Protein AF-A0A5B9MFD6-F1 (afdb_monomer)

Structure (mmCIF, N/CA/C/O backbone):
data_AF-A0A5B9MFD6-F1
#
_entry.id   AF-A0A5B9MFD6-F1
#
loop_
_atom_site.group_PDB
_atom_site.id
_atom_site.type_symbol
_atom_site.label_atom_id
_atom_site.label_alt_id
_atom_site.label_comp_id
_atom_site.label_asym_id
_atom_site.label_entity_id
_atom_site.label_seq_id
_atom_site.pdbx_PDB_ins_code
_atom_site.Cartn_x
_atom_site.Cartn_y
_atom_site.Cartn_z
_atom_site.occupancy
_atom_site.B_iso_or_equiv
_atom_site.auth_seq_id
_atom_site.auth_comp_id
_atom_site.auth_asym_id
_atom_site.auth_atom_id
_atom_site.pdbx_PDB_model_num
ATOM 1 N N . MET A 1 1 ? -7.598 59.779 -19.594 1.00 39.12 1 MET A N 1
ATOM 2 C CA . MET A 1 1 ? -6.164 59.549 -19.876 1.00 39.12 1 MET A CA 1
ATOM 3 C C . MET A 1 1 ? -5.833 58.251 -19.165 1.00 39.12 1 MET A C 1
ATOM 5 O O . MET A 1 1 ? -5.931 58.242 -17.955 1.00 39.12 1 MET A O 1
ATOM 9 N N . THR A 1 2 ? -5.721 57.104 -19.822 1.00 32.41 2 THR A N 1
ATOM 10 C CA . THR A 1 2 ? -4.783 56.796 -20.911 1.00 32.41 2 THR A CA 1
ATOM 11 C C . THR A 1 2 ? -5.390 55.749 -21.852 1.00 32.41 2 THR A C 1
ATOM 13 O O . THR A 1 2 ? -6.264 54.975 -21.482 1.00 32.41 2 THR A O 1
ATOM 16 N N . THR A 1 3 ? -4.966 55.818 -23.103 1.00 30.20 3 THR A N 1
ATOM 17 C CA . THR A 1 3 ? -5.544 55.240 -24.318 1.00 30.20 3 THR A CA 1
ATOM 18 C C . THR A 1 3 ? -5.291 53.743 -24.508 1.00 30.20 3 THR A C 1
ATOM 20 O O . THR A 1 3 ? -4.160 53.281 -24.391 1.00 30.20 3 THR A O 1
ATOM 23 N N . VAL A 1 4 ? -6.342 53.030 -24.917 1.00 28.30 4 VAL A N 1
ATOM 24 C CA . VAL A 1 4 ? -6.317 51.705 -25.561 1.00 28.30 4 VAL A CA 1
ATOM 25 C C . VAL A 1 4 ? -6.012 51.883 -27.055 1.00 28.30 4 VAL A C 1
ATOM 27 O O . VAL A 1 4 ? -6.635 52.751 -27.671 1.00 28.30 4 VAL A O 1
ATOM 30 N N . PRO A 1 5 ? -5.166 51.048 -27.685 1.00 32.22 5 PRO A N 1
ATOM 31 C CA . PRO A 1 5 ? -5.250 50.810 -29.113 1.00 32.22 5 PRO A CA 1
ATOM 32 C C . PRO A 1 5 ? -5.921 49.463 -29.397 1.00 32.22 5 PRO A C 1
ATOM 34 O O . PRO A 1 5 ? -5.487 48.394 -28.978 1.00 32.22 5 PRO A O 1
ATOM 37 N N . ASN A 1 6 ? -7.013 49.584 -30.135 1.00 28.42 6 ASN A N 1
ATOM 38 C CA . ASN A 1 6 ? -7.764 48.547 -30.815 1.00 28.42 6 ASN A CA 1
ATOM 39 C C . ASN A 1 6 ? -7.007 48.191 -32.109 1.00 28.42 6 ASN A C 1
ATOM 41 O O . ASN A 1 6 ? -6.671 49.116 -32.848 1.00 28.42 6 ASN A O 1
ATOM 45 N N . PHE A 1 7 ? -6.758 46.915 -32.420 1.00 25.34 7 PHE A N 1
ATOM 46 C CA . PHE A 1 7 ? -6.413 46.521 -33.791 1.00 25.34 7 PHE A CA 1
ATOM 47 C C . PHE A 1 7 ? -7.021 45.173 -34.173 1.00 25.34 7 PHE A C 1
ATOM 49 O O . PHE A 1 7 ? -6.943 44.179 -33.455 1.00 25.34 7 PHE A O 1
ATOM 56 N N . GLN A 1 8 ? -7.691 45.223 -35.319 1.00 26.44 8 GLN A N 1
ATOM 57 C CA . GLN A 1 8 ? -8.584 44.232 -35.886 1.00 26.44 8 GLN A CA 1
ATOM 58 C C . GLN A 1 8 ? -7.835 43.091 -36.585 1.00 26.44 8 GLN A C 1
ATOM 60 O O . GLN A 1 8 ? -6.774 43.270 -37.176 1.00 26.44 8 GLN A O 1
ATOM 65 N N . ILE A 1 9 ? -8.482 41.930 -36.557 1.00 29.66 9 ILE A N 1
ATOM 66 C CA . ILE A 1 9 ? -8.185 40.708 -37.311 1.00 29.66 9 ILE A CA 1
ATOM 67 C C . ILE A 1 9 ? -8.399 40.936 -38.820 1.00 29.66 9 ILE A C 1
ATOM 69 O O . ILE A 1 9 ? -9.373 41.592 -39.197 1.00 29.66 9 ILE A O 1
ATOM 73 N N . PRO A 1 10 ? -7.638 40.238 -39.681 1.00 27.41 10 PRO A N 1
ATOM 74 C CA . PRO A 1 10 ? -8.237 39.628 -40.863 1.00 27.41 10 PRO A CA 1
ATOM 75 C C . PRO A 1 10 ? -8.072 38.098 -40.851 1.00 27.41 10 PRO A C 1
ATOM 77 O O . PRO A 1 10 ? -6.976 37.561 -40.725 1.00 27.41 10 PRO A O 1
ATOM 80 N N . ARG A 1 11 ? -9.203 37.397 -40.996 1.00 28.98 11 ARG A N 1
ATOM 81 C CA . ARG A 1 11 ? -9.282 35.985 -41.408 1.00 28.98 11 ARG A CA 1
ATOM 82 C C . ARG A 1 11 ? -8.959 35.917 -42.909 1.00 28.98 11 ARG A C 1
ATOM 84 O O . ARG A 1 11 ? -9.374 36.820 -43.637 1.00 28.98 11 ARG A O 1
ATOM 91 N N . PRO A 1 12 ? -8.282 34.863 -43.390 1.00 31.22 12 PRO A N 1
ATOM 92 C CA . PRO A 1 12 ? -9.037 33.684 -43.829 1.00 31.22 12 PRO A CA 1
ATOM 93 C C . PRO A 1 12 ? -8.357 32.347 -43.474 1.00 31.22 12 PRO A C 1
ATOM 95 O O . PRO A 1 12 ? -7.223 32.327 -43.016 1.00 31.22 12 PRO A O 1
ATOM 98 N N . LEU A 1 13 ? -9.070 31.248 -43.751 1.00 24.98 13 LEU A N 1
ATOM 99 C CA . LEU A 1 13 ? -8.671 29.828 -43.662 1.00 24.98 13 LEU A CA 1
ATOM 100 C C . LEU A 1 13 ? -9.025 29.102 -42.359 1.00 24.98 13 LEU A C 1
ATOM 102 O O . LEU A 1 13 ? -8.211 28.533 -41.644 1.00 24.98 13 LEU A O 1
ATOM 106 N N . THR A 1 14 ? -10.333 29.065 -42.128 1.00 27.98 14 THR A N 1
ATOM 107 C CA . THR A 1 14 ? -11.056 27.857 -41.727 1.00 27.98 14 THR A CA 1
ATOM 108 C C . THR A 1 14 ? -10.822 26.711 -42.726 1.00 27.98 14 THR A C 1
ATOM 110 O O . THR A 1 14 ? -10.884 26.945 -43.932 1.00 27.98 14 THR A O 1
ATOM 113 N N . ALA A 1 15 ? -10.693 25.492 -42.182 1.00 27.78 15 ALA A N 1
ATOM 114 C CA . ALA A 1 15 ? -10.751 24.152 -42.794 1.00 27.78 15 ALA A CA 1
ATOM 115 C C . ALA A 1 15 ? -9.418 23.373 -42.815 1.00 27.78 15 ALA A C 1
ATOM 117 O O . ALA A 1 15 ? -8.414 23.871 -43.311 1.00 27.78 15 ALA A O 1
ATOM 118 N N . VAL A 1 16 ? -9.508 22.099 -42.375 1.00 25.80 16 VAL A N 1
ATOM 119 C CA . VAL A 1 16 ? -8.496 21.010 -42.386 1.00 25.80 16 VAL A CA 1
ATOM 120 C C . VAL A 1 16 ? -7.518 21.106 -41.190 1.00 25.80 16 VAL A C 1
ATOM 122 O O . VAL A 1 16 ? -6.731 22.031 -41.133 1.00 25.80 16 VAL A O 1
ATOM 125 N N . LEU A 1 17 ? -7.470 20.260 -40.151 1.00 23.66 17 LEU A N 1
ATOM 126 C CA . LEU A 1 17 ? -7.870 18.868 -39.935 1.00 23.66 17 LEU A CA 1
ATOM 127 C C . LEU A 1 17 ? -7.985 18.637 -38.401 1.00 23.66 17 LEU A C 1
ATOM 129 O O . LEU A 1 17 ? -6.984 18.721 -37.694 1.00 23.66 17 LEU A O 1
ATOM 133 N N . LEU A 1 18 ? -9.174 18.346 -37.869 1.00 23.39 18 LEU A N 1
ATOM 134 C CA . LEU A 1 18 ? -9.335 17.778 -36.523 1.00 23.39 18 LEU A CA 1
ATOM 135 C C . LEU A 1 18 ? -10.446 16.733 -36.613 1.00 23.39 18 LEU A C 1
ATOM 137 O O . LEU A 1 18 ? -11.630 17.033 -36.505 1.00 23.39 18 LEU A O 1
ATOM 141 N N . THR A 1 19 ? -10.035 15.509 -36.928 1.00 24.30 19 THR A N 1
ATOM 142 C CA . THR A 1 19 ? -10.883 14.317 -36.951 1.00 24.30 19 THR A CA 1
ATOM 143 C C . THR A 1 19 ? -10.065 13.143 -36.440 1.00 24.30 19 THR A C 1
ATOM 145 O O . THR A 1 19 ? 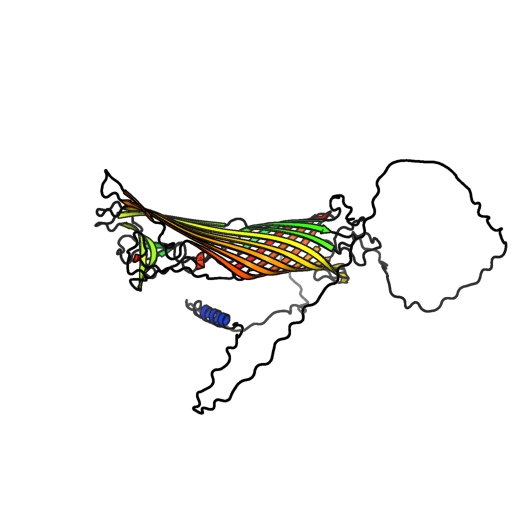-9.338 12.516 -37.205 1.00 24.30 19 THR A O 1
ATOM 148 N N . ALA A 1 20 ? -10.193 12.850 -35.152 1.00 24.59 20 ALA A N 1
ATOM 149 C CA . ALA A 1 20 ? -10.302 11.484 -34.661 1.00 24.59 20 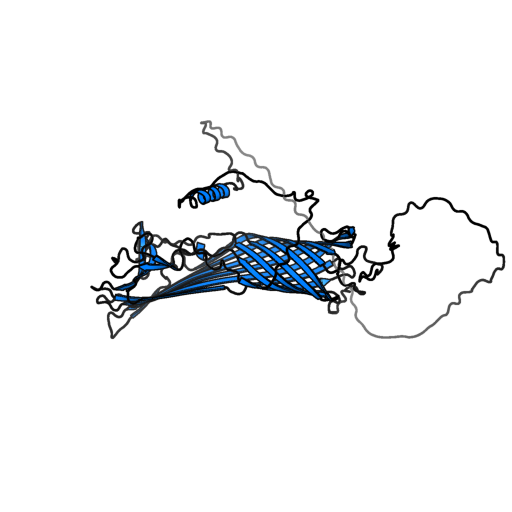ALA A CA 1
ATOM 150 C C . ALA A 1 20 ? -10.871 11.535 -33.240 1.00 24.59 20 ALA A C 1
ATOM 152 O O . ALA A 1 20 ? -10.349 12.260 -32.401 1.00 24.59 20 ALA A O 1
ATOM 153 N N . LEU A 1 21 ? -11.912 10.732 -33.020 1.00 26.03 21 LEU A N 1
ATOM 154 C CA . LEU A 1 21 ? -12.608 10.446 -31.760 1.00 26.03 21 LEU A CA 1
ATOM 155 C C . LEU A 1 21 ? -13.704 11.440 -31.345 1.00 26.03 21 LEU A C 1
ATOM 157 O O . LEU A 1 21 ? -13.584 12.194 -30.386 1.00 26.03 21 LEU A O 1
ATOM 161 N N . THR A 1 22 ? -14.850 11.315 -32.017 1.00 25.19 22 THR A N 1
ATOM 162 C CA . THR A 1 22 ? -16.159 11.449 -31.368 1.00 25.19 22 THR A CA 1
ATOM 163 C C . THR A 1 22 ? -16.986 10.186 -31.615 1.00 25.19 22 THR A C 1
ATOM 165 O O . THR A 1 22 ? -17.233 9.788 -32.751 1.00 25.19 22 THR A O 1
ATOM 168 N N . LEU A 1 23 ? -17.434 9.566 -30.528 1.00 26.23 23 LEU A N 1
ATOM 169 C CA . LEU A 1 23 ? -18.700 8.845 -30.454 1.00 26.23 23 LEU A CA 1
ATOM 170 C C . LEU A 1 23 ? -19.471 9.551 -29.338 1.00 26.23 23 LEU A C 1
ATOM 172 O O . LEU A 1 23 ? -19.076 9.505 -28.178 1.00 26.23 23 LEU A O 1
ATOM 176 N N . SER A 1 24 ? -20.502 10.302 -29.718 1.00 28.81 24 SER A N 1
ATOM 177 C CA . SER A 1 24 ? -21.478 10.886 -28.793 1.00 28.81 24 SER A CA 1
ATOM 178 C C . SER A 1 24 ? -22.608 9.882 -28.540 1.00 28.81 24 SER A C 1
ATOM 180 O O . SER A 1 24 ? -22.795 8.950 -29.327 1.00 28.81 24 SER A O 1
ATOM 182 N N . PRO A 1 25 ? -23.473 10.166 -27.560 1.00 30.70 25 PRO A N 1
ATOM 183 C CA . PRO A 1 25 ? -24.829 10.496 -27.980 1.00 30.70 25 PRO A CA 1
ATOM 184 C C . PRO A 1 25 ? -25.274 11.873 -27.483 1.00 30.70 25 PRO A C 1
ATOM 186 O O . PRO A 1 25 ? -24.825 12.392 -26.466 1.00 30.70 25 PRO A O 1
ATOM 189 N N . LEU A 1 26 ? -26.124 12.483 -28.304 1.00 26.34 26 LEU A N 1
ATOM 190 C CA . LEU A 1 26 ? -26.645 13.838 -28.198 1.00 26.34 26 LEU A CA 1
ATOM 191 C C . LEU A 1 26 ? -28.010 13.856 -27.501 1.00 26.34 26 LEU A C 1
ATOM 193 O O . LEU A 1 26 ? -28.891 13.081 -27.861 1.00 26.34 26 LEU A O 1
ATOM 197 N N . GLY A 1 27 ? -28.197 14.888 -26.673 1.00 26.41 27 GLY A N 1
ATOM 198 C CA . GLY A 1 27 ? -29.462 15.603 -26.474 1.00 26.41 27 GLY A CA 1
ATOM 199 C C . GLY A 1 27 ? -30.018 15.523 -25.049 1.00 26.41 27 GLY A C 1
ATOM 200 O O . GLY A 1 27 ? -30.000 14.465 -24.448 1.00 26.41 27 GLY A O 1
ATOM 201 N N . ALA A 1 28 ? -30.573 16.568 -24.440 1.00 25.78 28 ALA A N 1
ATOM 202 C CA . ALA A 1 28 ? -30.621 17.997 -24.726 1.00 25.78 28 ALA A CA 1
ATOM 203 C C . ALA A 1 28 ? -31.225 18.695 -23.483 1.00 25.78 28 ALA A C 1
ATOM 205 O O . ALA A 1 28 ? -32.132 18.155 -22.866 1.00 25.78 28 ALA A O 1
ATOM 206 N N . GLN A 1 29 ? -30.784 19.930 -23.233 1.00 24.61 29 GLN A N 1
ATOM 207 C CA . GLN A 1 29 ? -31.521 21.043 -22.607 1.00 24.61 29 GLN A CA 1
ATOM 208 C C . GLN A 1 29 ? -31.833 21.046 -21.090 1.00 24.61 29 GLN A C 1
ATOM 210 O O . GLN A 1 29 ? -32.554 20.238 -20.526 1.00 24.61 29 GLN A O 1
ATOM 215 N N . THR A 1 30 ? -31.303 22.114 -20.490 1.00 30.95 30 THR A N 1
ATOM 216 C CA . THR A 1 30 ? -31.638 22.841 -19.255 1.00 30.95 30 THR A CA 1
ATOM 217 C C . THR A 1 30 ? -33.059 22.691 -18.680 1.00 30.95 30 THR A C 1
ATOM 219 O O . THR A 1 30 ? -34.007 23.133 -19.324 1.00 30.95 30 THR A O 1
ATOM 222 N N . ALA A 1 31 ? -33.172 22.259 -17.411 1.00 24.98 31 ALA A N 1
ATOM 223 C CA . ALA A 1 31 ? -33.792 22.995 -16.286 1.00 24.98 31 ALA A CA 1
ATOM 224 C C . ALA A 1 31 ? -33.917 22.130 -15.002 1.00 24.98 31 ALA A C 1
ATOM 226 O O . ALA A 1 31 ? -34.369 20.997 -15.063 1.00 24.98 31 ALA A O 1
ATOM 227 N N . SER A 1 32 ? -33.590 22.744 -13.853 1.00 26.00 32 SER A N 1
ATOM 228 C CA . SER A 1 32 ? -34.039 22.468 -12.465 1.00 26.00 32 SER A CA 1
ATOM 229 C C . SER A 1 32 ? -33.828 21.092 -11.797 1.00 26.00 32 SER A C 1
ATOM 231 O O . SER A 1 32 ? -34.336 20.078 -12.243 1.00 26.00 32 SER A O 1
ATOM 233 N N . SER A 1 33 ? -33.165 21.151 -10.631 1.00 36.22 33 SER A N 1
ATOM 234 C CA . SER A 1 33 ? -33.192 20.260 -9.452 1.00 36.22 33 SER A CA 1
ATOM 235 C C . SER A 1 33 ? -33.805 18.855 -9.572 1.00 36.22 33 SER A C 1
ATOM 237 O O . SER A 1 33 ? -35.021 18.745 -9.694 1.00 36.22 33 SER A O 1
ATOM 239 N N . GLN A 1 34 ? -33.016 17.814 -9.275 1.00 28.03 34 GLN A N 1
ATOM 240 C CA . GLN A 1 34 ? -33.354 16.792 -8.270 1.00 28.03 34 GLN A CA 1
ATOM 241 C C . GLN A 1 34 ? -32.176 15.836 -8.009 1.00 28.03 34 GLN A C 1
ATOM 243 O O . GLN A 1 34 ? -31.354 15.561 -8.872 1.00 28.03 34 GLN A O 1
ATOM 248 N N . ARG A 1 35 ? -32.088 15.410 -6.749 1.00 36.16 35 ARG A N 1
ATOM 249 C CA . ARG A 1 35 ? -31.089 14.546 -6.112 1.00 36.16 35 ARG A CA 1
ATOM 250 C C . ARG A 1 35 ? -31.632 13.114 -6.235 1.00 36.16 35 ARG A C 1
ATOM 252 O O . ARG A 1 35 ? -32.645 12.843 -5.596 1.00 36.16 35 ARG A O 1
ATOM 259 N N . GLY A 1 36 ? -31.055 12.252 -7.080 1.00 35.91 36 GLY A N 1
ATOM 260 C CA . GLY A 1 36 ? -31.615 10.903 -7.299 1.00 35.91 36 GLY A CA 1
ATOM 261 C C . GLY A 1 36 ? -30.846 9.903 -8.181 1.00 35.91 36 GLY A C 1
ATOM 262 O O . GLY A 1 36 ? -31.046 8.712 -7.990 1.00 35.91 36 GLY A O 1
ATOM 263 N N . ASP A 1 37 ? -29.939 10.320 -9.072 1.00 32.34 37 ASP A N 1
ATOM 264 C CA . ASP A 1 37 ? -29.475 9.430 -10.165 1.00 32.34 37 ASP A CA 1
ATOM 265 C C . ASP A 1 37 ? -28.144 8.668 -9.943 1.00 32.34 37 ASP A C 1
ATOM 267 O O . ASP A 1 37 ? -27.724 7.903 -10.810 1.00 32.34 37 ASP A O 1
ATOM 271 N N . GLU A 1 38 ? -27.460 8.809 -8.800 1.00 36.97 38 GLU A N 1
ATOM 272 C CA . GLU A 1 38 ? -26.172 8.112 -8.567 1.00 36.97 38 GLU A CA 1
ATOM 273 C C . GLU A 1 38 ? -26.306 6.637 -8.149 1.00 36.97 38 GLU A C 1
ATOM 275 O O . GLU A 1 38 ? -25.350 5.873 -8.293 1.00 36.97 38 GLU A O 1
ATOM 280 N N . ALA A 1 39 ? -27.473 6.211 -7.656 1.00 40.41 39 ALA A N 1
ATOM 281 C CA . ALA A 1 39 ? -27.697 4.824 -7.235 1.00 40.41 39 ALA A CA 1
ATOM 282 C C . ALA A 1 39 ? -27.955 3.885 -8.431 1.00 40.41 39 ALA A C 1
ATOM 284 O O . ALA A 1 39 ? -27.421 2.778 -8.477 1.00 40.41 39 ALA A O 1
ATOM 285 N N . ASP A 1 40 ? -28.690 4.360 -9.438 1.00 33.19 40 ASP A N 1
ATOM 286 C CA . ASP A 1 40 ? -29.165 3.551 -10.572 1.00 33.19 40 ASP A CA 1
ATOM 287 C C . ASP A 1 40 ? -28.042 3.259 -11.594 1.00 33.19 40 ASP A C 1
ATOM 289 O O . ASP A 1 40 ? -27.994 2.210 -12.241 1.00 33.19 40 ASP A O 1
ATOM 293 N N . GLN A 1 41 ? -27.041 4.147 -11.689 1.00 41.19 41 GLN A N 1
ATOM 294 C CA . GLN A 1 41 ? -25.857 3.900 -12.520 1.00 41.19 41 GLN A CA 1
ATOM 295 C C . GLN A 1 41 ? -24.931 2.816 -11.942 1.00 41.19 41 GLN A C 1
ATOM 297 O O . GLN A 1 41 ? -24.240 2.138 -12.705 1.00 41.19 41 GLN A O 1
ATOM 302 N N . ARG A 1 42 ? -24.929 2.603 -10.617 1.00 45.25 42 ARG A N 1
ATOM 303 C CA . ARG A 1 42 ? -24.082 1.589 -9.961 1.00 45.25 42 ARG A CA 1
ATOM 304 C C . ARG A 1 42 ? -24.624 0.172 -10.148 1.00 45.25 42 ARG A C 1
ATOM 306 O O . ARG A 1 42 ? -23.830 -0.741 -10.379 1.00 45.25 42 ARG A O 1
ATOM 313 N N . GLU A 1 43 ? -25.945 -0.001 -10.166 1.00 42.97 43 GLU A N 1
ATOM 314 C CA . GLU A 1 43 ? -26.588 -1.291 -10.465 1.00 42.97 43 GLU A CA 1
ATOM 315 C C . GLU A 1 43 ? -26.295 -1.754 -11.903 1.00 42.97 43 GLU A C 1
ATOM 317 O O . GLU A 1 43 ? -25.988 -2.924 -12.142 1.00 42.97 43 GLU A O 1
ATOM 322 N N . HIS A 1 44 ? -26.262 -0.827 -12.867 1.00 36.97 44 HIS A N 1
ATOM 323 C CA . HIS A 1 44 ? -25.894 -1.141 -14.251 1.00 36.97 44 HIS A CA 1
ATOM 324 C C . HIS A 1 44 ? -24.401 -1.465 -14.440 1.00 36.97 44 HIS A C 1
ATOM 326 O O . HIS A 1 44 ? -24.060 -2.300 -15.284 1.00 36.97 44 HIS A O 1
ATOM 332 N N . VAL A 1 45 ? -23.508 -0.877 -13.637 1.00 42.31 45 VAL A N 1
ATOM 333 C CA . VAL A 1 45 ? -22.071 -1.210 -13.639 1.00 42.31 45 VAL A CA 1
ATOM 334 C C . VAL A 1 45 ? -21.806 -2.560 -12.956 1.00 42.31 45 VAL A C 1
ATOM 336 O O . VAL A 1 45 ? -20.993 -3.338 -13.456 1.00 42.31 45 VAL A O 1
ATOM 339 N N . GLN A 1 46 ? -22.533 -2.905 -11.885 1.00 39.72 46 GLN A N 1
ATOM 340 C CA . GLN A 1 46 ? -22.485 -4.244 -11.275 1.00 39.72 46 GLN A CA 1
ATOM 341 C C . GLN A 1 46 ? -23.054 -5.328 -12.205 1.00 39.72 46 GLN A C 1
ATOM 343 O O . GLN A 1 46 ? -22.452 -6.394 -12.343 1.00 39.72 46 GLN A O 1
ATOM 348 N N . ALA A 1 47 ? -24.139 -5.043 -12.933 1.00 40.94 47 ALA A N 1
ATOM 349 C CA . ALA A 1 47 ? -24.692 -5.959 -13.934 1.00 40.94 47 ALA A CA 1
ATOM 350 C C . ALA A 1 47 ? -23.736 -6.198 -15.123 1.00 40.94 47 ALA A C 1
ATOM 352 O O . ALA A 1 47 ? -23.694 -7.301 -15.669 1.00 40.94 47 ALA A O 1
ATOM 353 N N . ALA A 1 48 ? -22.919 -5.204 -15.497 1.00 37.25 48 ALA A N 1
ATOM 354 C CA . ALA A 1 48 ? -21.887 -5.353 -16.526 1.00 37.25 48 ALA A CA 1
ATOM 355 C C . ALA A 1 48 ? -20.662 -6.165 -16.048 1.00 37.25 48 ALA A C 1
ATOM 357 O O . ALA A 1 48 ? -20.032 -6.849 -16.857 1.00 37.25 48 ALA A O 1
ATOM 358 N N . ARG A 1 49 ? -20.355 -6.159 -14.740 1.00 41.50 49 ARG A N 1
ATOM 359 C CA . ARG A 1 49 ? -19.287 -6.979 -14.126 1.00 41.50 49 ARG A CA 1
ATOM 360 C C . ARG A 1 49 ? -19.647 -8.468 -14.008 1.00 41.50 49 ARG A C 1
ATOM 362 O O . ARG A 1 49 ? -18.753 -9.304 -13.984 1.00 41.50 49 ARG A O 1
ATOM 369 N N . ALA A 1 50 ? -20.932 -8.826 -14.045 1.00 35.66 50 ALA A N 1
ATOM 370 C CA . ALA A 1 50 ? -21.390 -10.222 -14.040 1.00 35.66 50 ALA A CA 1
ATOM 371 C C . ALA A 1 50 ? -21.273 -10.943 -15.409 1.00 35.66 50 ALA A C 1
ATOM 373 O O . ALA A 1 50 ? -21.588 -12.128 -15.520 1.00 35.66 50 ALA A O 1
ATOM 374 N N . GLY A 1 51 ? -20.829 -10.250 -16.467 1.00 34.53 51 GLY A N 1
ATOM 375 C CA . GLY A 1 51 ? -20.837 -10.753 -17.848 1.00 34.53 51 GLY A CA 1
ATOM 376 C C . GLY A 1 51 ? -19.618 -11.570 -18.295 1.00 34.53 51 GLY A C 1
ATOM 377 O O . GLY A 1 51 ? -19.615 -12.063 -19.423 1.00 34.53 51 GLY A O 1
ATOM 378 N N . TRP A 1 52 ? -18.586 -11.731 -17.462 1.00 29.11 52 TRP A N 1
ATOM 379 C CA . TRP A 1 52 ? -17.392 -12.509 -17.813 1.00 29.11 52 TRP A CA 1
ATOM 380 C C . TRP A 1 52 ? -17.147 -13.626 -16.799 1.00 29.11 52 TRP A C 1
ATOM 382 O O . TRP A 1 52 ? -16.425 -13.480 -15.821 1.00 29.11 52 TRP A O 1
ATOM 392 N N . THR A 1 53 ? -17.761 -14.780 -17.052 1.00 32.66 53 THR A N 1
ATOM 393 C CA . THR A 1 53 ? -17.405 -16.049 -16.410 1.00 32.66 53 THR A CA 1
ATOM 394 C C . THR A 1 53 ? -16.863 -16.999 -17.481 1.00 32.66 53 THR A C 1
ATOM 396 O O . THR A 1 53 ? -17.539 -17.236 -18.486 1.00 32.66 53 THR A O 1
ATOM 399 N N . PRO A 1 54 ? -15.653 -17.570 -17.327 1.00 28.73 54 PRO A N 1
ATOM 400 C CA . PRO A 1 54 ? -15.204 -18.632 -18.214 1.00 28.73 54 PRO A CA 1
ATOM 401 C C . PRO A 1 54 ? -16.078 -19.866 -17.963 1.00 28.73 54 PRO A C 1
ATOM 403 O O . PRO A 1 54 ? -16.035 -20.485 -16.899 1.00 28.73 54 PRO A O 1
ATOM 406 N N . THR A 1 55 ? -16.903 -20.218 -18.948 1.00 30.06 55 THR A N 1
ATOM 407 C CA . THR A 1 55 ? -17.796 -21.380 -18.914 1.00 30.06 55 THR A CA 1
ATOM 408 C C . THR A 1 55 ? -17.008 -22.666 -18.672 1.00 30.06 55 THR A C 1
ATOM 410 O O . THR A 1 55 ? -16.326 -23.169 -19.566 1.00 30.06 55 THR A O 1
ATOM 413 N N . ARG A 1 56 ? -17.131 -23.229 -17.468 1.00 33.38 56 ARG A N 1
ATOM 414 C CA . ARG A 1 56 ? -16.733 -24.604 -17.152 1.00 33.38 56 ARG A CA 1
ATOM 415 C C . ARG A 1 56 ? -17.968 -25.486 -17.345 1.00 33.38 56 ARG A C 1
ATOM 417 O O . ARG A 1 56 ? -18.903 -25.401 -16.561 1.00 33.38 56 ARG A O 1
ATOM 424 N N . THR A 1 57 ? -18.001 -26.289 -18.405 1.00 31.59 57 THR A N 1
ATOM 425 C CA . THR A 1 57 ? -19.111 -27.203 -18.723 1.00 31.59 57 THR A CA 1
ATOM 426 C C . THR A 1 57 ? -19.148 -28.382 -17.740 1.00 31.59 57 THR A C 1
ATOM 428 O O . THR A 1 57 ? -18.198 -29.167 -17.733 1.00 31.59 57 THR A O 1
ATOM 431 N N . PRO A 1 58 ? -20.227 -28.604 -16.967 1.00 33.69 58 PRO A N 1
ATOM 432 C CA . PRO A 1 58 ? -20.490 -29.892 -16.341 1.00 33.69 58 PRO A CA 1
ATOM 433 C C . PRO A 1 58 ? -21.354 -30.725 -17.297 1.00 33.69 58 PRO A C 1
ATOM 435 O O . PRO A 1 58 ? -22.410 -30.286 -17.751 1.00 33.69 58 PRO A O 1
ATOM 438 N N . GLY A 1 59 ? -20.880 -31.924 -17.637 1.00 30.31 59 GLY A N 1
ATOM 439 C CA . GLY A 1 59 ? -21.602 -32.877 -18.477 1.00 30.31 59 GLY A CA 1
ATOM 440 C C . GLY A 1 59 ? -23.001 -33.196 -17.938 1.00 30.31 59 GLY A C 1
ATOM 441 O O . GLY A 1 59 ? -23.211 -33.338 -16.737 1.00 30.31 59 GLY A O 1
ATOM 442 N N . ALA A 1 60 ? -23.939 -33.286 -18.875 1.00 30.83 60 ALA A N 1
ATOM 443 C CA . ALA A 1 60 ? -25.373 -33.403 -18.684 1.00 30.83 60 ALA A CA 1
ATOM 444 C C . ALA A 1 60 ? -25.831 -34.613 -17.850 1.00 30.83 60 ALA A C 1
ATOM 446 O O . ALA A 1 60 ? -25.325 -35.727 -17.982 1.00 30.83 60 ALA A O 1
ATOM 447 N N . ALA A 1 61 ? -26.893 -34.384 -17.076 1.00 30.67 61 ALA A N 1
ATOM 448 C CA . ALA A 1 61 ? -27.775 -35.417 -16.559 1.00 30.67 61 ALA A CA 1
ATOM 449 C C . ALA A 1 61 ? -28.614 -36.028 -17.698 1.00 30.67 61 ALA A C 1
ATOM 451 O O . ALA A 1 61 ? -29.156 -35.306 -18.535 1.00 30.67 61 ALA A O 1
ATOM 452 N N . THR A 1 62 ? -28.791 -37.351 -17.688 1.00 30.30 62 THR A N 1
ATOM 453 C CA . THR A 1 62 ? -29.813 -38.038 -18.493 1.00 30.30 62 THR A CA 1
ATOM 454 C C . THR A 1 62 ? -30.703 -38.918 -17.626 1.00 30.30 62 THR A C 1
ATOM 456 O O . THR A 1 62 ? -30.245 -39.603 -16.714 1.00 30.30 62 THR A O 1
ATOM 459 N N . HIS A 1 63 ? -31.988 -38.855 -17.965 1.00 30.64 63 HIS A N 1
ATOM 460 C CA . HIS A 1 63 ? -33.151 -39.490 -17.363 1.00 30.64 63 HIS A CA 1
ATOM 461 C C . HIS A 1 63 ? -33.063 -41.007 -17.131 1.00 30.64 63 HIS A C 1
ATOM 463 O O . HIS A 1 63 ? -32.410 -41.756 -17.854 1.00 30.64 63 HIS A O 1
ATOM 469 N N . ALA A 1 64 ? -33.846 -41.437 -16.140 1.00 28.08 64 ALA A N 1
ATOM 470 C CA . ALA A 1 64 ? -34.151 -42.815 -15.790 1.00 28.08 64 ALA A CA 1
ATOM 471 C C . ALA A 1 64 ? -34.835 -43.605 -16.924 1.00 28.08 64 ALA A C 1
ATOM 473 O O . ALA A 1 64 ? -35.800 -43.138 -17.527 1.00 28.08 64 ALA A O 1
ATOM 474 N N . ALA A 1 65 ? -34.408 -44.858 -17.110 1.00 28.28 65 ALA A N 1
ATOM 475 C CA . ALA A 1 65 ? -35.188 -45.923 -17.738 1.00 28.28 65 ALA A CA 1
ATOM 476 C C . ALA A 1 65 ? -34.879 -47.271 -17.057 1.00 28.28 65 ALA A C 1
ATOM 478 O O . ALA A 1 65 ? -33.731 -47.597 -16.760 1.00 28.28 65 ALA A O 1
ATOM 479 N N . GLN A 1 66 ? -35.934 -48.035 -16.765 1.00 27.31 66 GLN A N 1
ATOM 480 C CA . GLN A 1 66 ? -35.914 -49.302 -16.031 1.00 27.31 66 GLN A CA 1
ATOM 481 C C . GLN A 1 66 ? -35.413 -50.506 -16.857 1.00 27.31 66 GLN A C 1
ATOM 483 O O . GLN A 1 66 ? -35.734 -50.639 -18.031 1.00 27.31 66 GLN A O 1
ATOM 488 N N . ARG A 1 67 ? -34.809 -51.459 -16.120 1.00 25.34 67 ARG A N 1
ATOM 489 C CA . ARG A 1 67 ? -34.745 -52.932 -16.314 1.00 25.34 67 ARG A CA 1
ATOM 490 C C . ARG A 1 67 ? -34.019 -53.513 -17.543 1.00 25.34 67 ARG A C 1
ATOM 492 O O . ARG A 1 67 ? -34.544 -53.525 -18.644 1.00 25.34 67 ARG A O 1
ATOM 499 N N . SER A 1 68 ? -32.961 -54.287 -17.273 1.00 26.75 68 SER A N 1
ATOM 500 C CA . SER A 1 68 ? -32.985 -55.764 -17.362 1.00 26.75 68 SER A CA 1
ATOM 501 C C . SER A 1 68 ? -31.632 -56.361 -16.956 1.00 26.75 68 SER A C 1
ATOM 503 O O . SER A 1 68 ? -30.589 -56.020 -17.502 1.00 26.75 68 SER A O 1
ATOM 505 N N . SER A 1 69 ? -31.676 -57.313 -16.029 1.00 33.75 69 SER A N 1
ATOM 506 C CA . SER A 1 69 ? -30.586 -58.197 -15.619 1.00 33.75 69 SER A CA 1
ATOM 507 C C . SER A 1 69 ? -30.051 -59.052 -16.773 1.00 33.75 69 SER A C 1
ATOM 509 O O . SER A 1 69 ? -30.835 -59.748 -17.419 1.00 33.75 69 SER A O 1
ATOM 511 N N . ARG A 1 70 ? -28.726 -59.098 -16.954 1.00 29.06 70 ARG A N 1
ATOM 512 C CA . ARG A 1 70 ? -28.010 -60.260 -17.509 1.00 29.06 70 ARG A CA 1
ATOM 513 C C . ARG A 1 70 ? -26.528 -60.202 -17.140 1.00 29.06 70 ARG A C 1
ATOM 515 O O . ARG A 1 70 ? -25.788 -59.341 -17.598 1.00 29.06 70 ARG A O 1
ATOM 522 N N . THR A 1 71 ? -26.124 -61.143 -16.301 1.00 31.69 71 THR A N 1
ATOM 523 C CA . THR A 1 71 ? -24.738 -61.452 -15.946 1.00 31.69 71 THR A CA 1
ATOM 524 C C . THR A 1 71 ? -24.084 -62.245 -17.080 1.00 31.69 71 THR A C 1
ATOM 526 O O . THR A 1 71 ? -24.678 -63.213 -17.554 1.00 31.69 71 THR A O 1
ATOM 529 N N . ALA A 1 72 ? -22.856 -61.895 -17.475 1.00 30.22 72 ALA A N 1
ATOM 530 C CA . ALA A 1 72 ? -21.941 -62.799 -18.178 1.00 30.22 72 ALA A CA 1
ATOM 531 C C . ALA A 1 72 ? -20.471 -62.415 -17.920 1.00 30.22 72 ALA A C 1
ATOM 533 O O . ALA A 1 72 ? -20.145 -61.258 -17.680 1.00 30.22 72 ALA A O 1
ATOM 534 N N . ALA A 1 73 ? -19.625 -63.441 -17.913 1.00 28.11 73 ALA A N 1
ATOM 535 C CA . ALA A 1 73 ? -18.327 -63.569 -17.259 1.00 28.11 73 ALA A CA 1
ATOM 536 C C . ALA A 1 73 ? -17.099 -62.919 -17.949 1.00 28.11 73 ALA A C 1
ATOM 538 O O . ALA A 1 73 ? -17.028 -62.835 -19.167 1.00 28.11 73 ALA A O 1
ATOM 539 N N . VAL A 1 74 ? -16.114 -62.561 -17.105 1.00 28.17 74 VAL A N 1
ATOM 540 C CA . VAL A 1 74 ? -14.658 -62.877 -17.127 1.00 28.17 74 VAL A CA 1
ATOM 541 C C . VAL A 1 74 ? -13.915 -62.940 -18.478 1.00 28.17 74 VAL A C 1
ATOM 543 O O . VAL A 1 74 ? -14.185 -63.823 -19.282 1.00 28.17 74 VAL A O 1
ATOM 546 N N . GLN A 1 75 ? -12.844 -62.135 -18.629 1.00 30.52 75 GLN A N 1
ATOM 547 C CA . GLN A 1 75 ? -11.432 -62.568 -18.828 1.00 30.52 75 GLN A CA 1
ATOM 548 C C . GLN A 1 75 ? -10.475 -61.342 -18.950 1.00 30.52 75 GLN A C 1
ATOM 550 O O . GLN A 1 75 ? -10.847 -60.348 -19.573 1.00 30.52 75 GLN A O 1
ATOM 555 N N . PRO A 1 76 ? -9.247 -61.391 -18.384 1.00 36.28 76 PRO A N 1
ATOM 556 C CA . PRO A 1 76 ? -8.299 -60.270 -18.313 1.00 36.28 76 PRO A CA 1
ATOM 557 C C . PRO A 1 76 ? -7.235 -60.312 -19.427 1.00 36.28 76 PRO A C 1
ATOM 559 O O . PRO A 1 76 ? -6.842 -61.392 -19.867 1.00 36.28 76 PRO A O 1
ATOM 562 N N . LYS A 1 77 ? -6.678 -59.158 -19.831 1.00 30.02 77 LYS A N 1
ATOM 563 C CA . LYS A 1 77 ? -5.425 -59.110 -20.613 1.00 30.02 77 LYS A CA 1
ATOM 564 C C . LYS A 1 77 ? -4.496 -57.959 -20.206 1.00 30.02 77 LYS A C 1
ATOM 566 O O . LYS A 1 77 ? -4.652 -56.824 -20.630 1.00 30.02 77 LYS A O 1
ATOM 571 N N . ASN A 1 78 ? -3.527 -58.351 -19.382 1.00 30.27 78 ASN A N 1
ATOM 572 C CA . ASN A 1 78 ? -2.102 -58.014 -19.337 1.00 30.27 78 ASN A CA 1
ATOM 573 C C . ASN A 1 78 ? -1.590 -56.670 -19.881 1.00 30.27 78 ASN A C 1
ATOM 575 O O . ASN A 1 78 ? -1.552 -56.403 -21.081 1.00 30.27 78 ASN A O 1
ATOM 579 N N . SER A 1 79 ? -0.989 -55.962 -18.930 1.00 30.84 79 SER A N 1
ATOM 580 C CA . SER A 1 79 ? 0.080 -54.977 -19.027 1.00 30.84 79 SER A CA 1
ATOM 581 C C . SER A 1 79 ? 1.331 -55.482 -19.762 1.00 30.84 79 SER A C 1
ATOM 583 O O . SER A 1 79 ? 1.735 -56.641 -19.634 1.00 30.84 79 SER A O 1
ATOM 585 N N . ARG A 1 80 ? 2.017 -54.564 -20.457 1.00 31.33 80 ARG A N 1
ATOM 586 C CA . ARG A 1 80 ? 3.467 -54.633 -20.692 1.00 31.33 80 ARG A CA 1
ATOM 587 C C . ARG A 1 80 ? 4.093 -53.245 -20.558 1.00 31.33 80 ARG A C 1
ATOM 589 O O . ARG A 1 80 ? 3.812 -52.348 -21.344 1.00 31.33 80 ARG A O 1
ATOM 596 N N . HIS A 1 81 ? 4.950 -53.122 -19.547 1.00 31.86 81 HIS A N 1
ATOM 597 C CA . HIS A 1 81 ? 5.959 -52.080 -19.390 1.00 31.86 81 HIS A CA 1
ATOM 598 C C . HIS A 1 81 ? 7.056 -52.226 -20.455 1.00 31.86 81 HIS A C 1
ATOM 600 O O . HIS A 1 81 ? 7.462 -53.344 -20.773 1.00 31.86 81 HIS A O 1
ATOM 606 N N . ALA A 1 82 ? 7.598 -51.101 -20.923 1.00 31.08 82 ALA A N 1
ATOM 607 C CA . ALA A 1 82 ? 8.902 -51.039 -21.573 1.00 31.08 82 ALA A CA 1
ATOM 608 C C . ALA A 1 82 ? 9.728 -49.930 -20.906 1.00 31.08 82 ALA A C 1
ATOM 610 O O . ALA A 1 82 ? 9.336 -48.766 -20.895 1.00 31.08 82 ALA A O 1
ATOM 611 N N . GLN A 1 83 ? 10.844 -50.332 -20.302 1.00 32.09 83 GLN A N 1
ATOM 612 C CA . GLN A 1 83 ? 11.800 -49.497 -19.581 1.00 32.09 83 GLN A CA 1
ATOM 613 C C . GLN A 1 83 ? 13.078 -49.436 -20.433 1.00 32.09 83 GLN A C 1
ATOM 615 O O . GLN A 1 83 ? 13.576 -50.472 -20.873 1.00 32.09 83 GLN A O 1
ATOM 620 N N . ALA A 1 84 ? 13.571 -48.229 -20.718 1.00 31.39 84 ALA A N 1
ATOM 621 C CA . ALA A 1 84 ? 14.723 -48.003 -21.587 1.00 31.39 84 ALA A CA 1
ATOM 622 C C . ALA A 1 84 ? 16.050 -48.109 -20.813 1.00 31.39 84 ALA A C 1
ATOM 624 O O . ALA A 1 84 ? 16.228 -47.488 -19.765 1.00 31.39 84 ALA A O 1
ATOM 625 N N . VAL A 1 85 ? 16.985 -48.889 -21.360 1.00 33.03 85 VAL A N 1
ATOM 626 C CA . VAL A 1 85 ? 18.328 -49.159 -20.826 1.00 33.03 85 VAL A CA 1
ATOM 627 C C . VAL A 1 85 ? 19.350 -48.224 -21.488 1.00 33.03 85 VAL A C 1
ATOM 629 O O . VAL A 1 85 ? 19.425 -48.158 -22.713 1.00 33.03 85 VAL A O 1
ATOM 632 N N . ARG A 1 86 ? 20.163 -47.526 -20.681 1.00 30.89 86 ARG A N 1
ATOM 633 C CA . ARG A 1 86 ? 21.384 -46.811 -21.105 1.00 30.89 86 ARG A CA 1
ATOM 634 C C . ARG A 1 86 ? 22.605 -47.736 -20.984 1.00 30.89 86 ARG A C 1
ATOM 636 O O . ARG A 1 86 ? 22.725 -48.393 -19.951 1.00 30.89 86 ARG A O 1
ATOM 643 N N . PRO A 1 87 ? 23.557 -47.733 -21.932 1.00 38.88 87 PRO A N 1
ATOM 644 C CA . PRO A 1 87 ? 24.857 -48.354 -21.719 1.00 38.88 87 PRO A CA 1
ATOM 645 C C . PRO A 1 87 ? 25.890 -47.349 -21.185 1.00 38.88 87 PRO A C 1
ATOM 647 O O . PRO A 1 87 ? 26.061 -46.252 -21.715 1.00 38.88 87 PRO A O 1
ATOM 650 N N . SER A 1 88 ? 26.592 -47.763 -20.131 1.00 30.91 88 SER A N 1
ATOM 651 C CA . SER A 1 88 ? 27.820 -47.166 -19.612 1.00 30.91 88 SER A CA 1
ATOM 652 C C . SER A 1 88 ? 29.040 -47.784 -20.307 1.00 30.91 88 SER A C 1
ATOM 654 O O . SER A 1 88 ? 29.060 -48.980 -20.601 1.00 30.91 88 SER A O 1
ATOM 656 N N . GLN A 1 89 ? 30.084 -46.986 -20.541 1.00 34.56 89 GLN A N 1
ATOM 657 C CA . GLN A 1 89 ? 31.413 -47.488 -20.891 1.00 34.56 89 GLN A CA 1
ATOM 658 C C . GLN A 1 89 ? 32.455 -47.060 -19.859 1.00 34.56 89 GLN A C 1
ATOM 660 O O . GLN A 1 89 ? 32.336 -46.051 -19.169 1.00 34.56 89 GLN A O 1
ATOM 665 N N . ARG A 1 90 ? 33.429 -47.954 -19.719 1.00 29.67 90 ARG A N 1
ATOM 666 C CA . ARG A 1 90 ? 34.266 -48.227 -18.559 1.00 29.67 90 ARG A CA 1
ATOM 667 C C . ARG A 1 90 ? 35.659 -47.620 -18.731 1.00 29.67 90 ARG A C 1
ATOM 669 O O . ARG A 1 90 ? 36.222 -47.627 -19.816 1.00 29.67 90 ARG A O 1
ATOM 676 N N . SER A 1 91 ? 36.192 -47.170 -17.601 1.00 30.41 91 SER A N 1
ATOM 677 C CA . SER A 1 91 ? 37.560 -46.716 -17.335 1.00 30.41 91 SER A CA 1
ATOM 678 C C . SER A 1 91 ? 38.637 -47.783 -17.594 1.00 30.41 91 SER A C 1
ATOM 680 O O . SER A 1 91 ? 38.455 -48.951 -17.239 1.00 30.41 91 SER A O 1
ATOM 682 N N . THR A 1 92 ? 39.802 -47.343 -18.082 1.00 33.41 92 THR A N 1
ATOM 683 C CA . THR A 1 92 ? 41.101 -47.992 -17.844 1.00 33.41 92 THR A CA 1
ATOM 684 C C . THR A 1 92 ? 42.125 -46.973 -17.339 1.00 33.41 92 THR A C 1
ATOM 686 O O . THR A 1 92 ? 42.290 -45.901 -17.916 1.00 33.41 92 THR A O 1
ATOM 689 N N . ARG A 1 93 ? 42.790 -47.341 -16.237 1.00 31.30 93 ARG A N 1
ATOM 690 C CA . ARG A 1 93 ? 43.919 -46.672 -15.567 1.00 31.30 93 ARG A CA 1
ATOM 691 C C . ARG A 1 93 ? 45.194 -46.666 -16.418 1.00 31.30 93 ARG A C 1
ATOM 693 O O . ARG A 1 93 ? 45.465 -47.646 -17.103 1.00 31.30 93 ARG A O 1
ATOM 700 N N . GLY A 1 94 ? 46.037 -45.661 -16.188 1.00 28.98 94 GLY A N 1
ATOM 701 C CA . GLY A 1 94 ? 47.483 -45.692 -16.425 1.00 28.98 94 GLY A CA 1
ATOM 702 C C . GLY A 1 94 ? 48.148 -44.523 -15.696 1.00 28.98 94 GLY A C 1
ATOM 703 O O . GLY A 1 94 ? 47.792 -43.376 -15.936 1.00 28.98 94 GLY A O 1
ATOM 704 N N . SER A 1 95 ? 49.017 -44.836 -14.740 1.00 31.81 95 SER A N 1
ATOM 705 C CA . SER A 1 95 ? 49.802 -43.930 -13.901 1.00 31.81 95 SER A CA 1
ATOM 706 C C . SER A 1 95 ? 51.003 -43.346 -14.654 1.00 31.81 95 SER A C 1
ATOM 708 O O . SER A 1 95 ? 51.512 -43.989 -15.564 1.00 31.81 95 SER A O 1
ATOM 710 N N . ASP A 1 96 ? 51.457 -42.148 -14.276 1.00 31.61 96 ASP A N 1
ATOM 711 C CA . ASP A 1 96 ? 52.801 -41.914 -13.716 1.00 31.61 96 ASP A CA 1
ATOM 712 C C . ASP A 1 96 ? 53.111 -40.412 -13.606 1.00 31.61 96 ASP A C 1
ATOM 714 O O . ASP A 1 96 ? 52.768 -39.592 -14.457 1.00 31.61 96 ASP A O 1
ATOM 718 N N . ALA A 1 97 ? 53.746 -40.061 -12.491 1.00 31.78 97 ALA A N 1
ATOM 719 C CA . ALA A 1 97 ? 54.279 -38.746 -12.175 1.00 31.78 97 ALA A CA 1
ATOM 720 C C . ALA A 1 97 ? 55.771 -38.683 -12.542 1.00 31.78 97 ALA A C 1
ATOM 722 O O . ALA A 1 97 ? 56.462 -39.671 -12.324 1.00 31.78 97 ALA A O 1
ATOM 723 N N . ALA A 1 98 ? 56.273 -37.522 -12.996 1.00 32.88 98 ALA A N 1
ATOM 724 C CA . ALA A 1 98 ? 57.495 -36.865 -12.486 1.00 32.88 98 ALA A CA 1
ATOM 725 C C . ALA A 1 98 ? 58.073 -35.782 -13.433 1.00 32.88 98 ALA A C 1
ATOM 727 O O . ALA A 1 98 ? 58.381 -36.031 -14.589 1.00 32.88 98 ALA A O 1
ATOM 728 N N . ALA A 1 99 ? 58.288 -34.602 -12.837 1.00 32.31 99 ALA A N 1
ATOM 729 C CA . ALA A 1 99 ? 59.512 -33.784 -12.844 1.00 32.31 99 ALA A CA 1
ATOM 730 C C . ALA A 1 99 ? 60.141 -33.201 -14.144 1.00 32.31 99 ALA A C 1
ATOM 732 O O . ALA A 1 99 ? 60.771 -33.883 -14.935 1.00 32.31 99 ALA A O 1
ATOM 733 N N . LYS A 1 100 ? 60.122 -31.855 -14.177 1.00 33.28 100 LYS A N 1
ATOM 734 C CA . LYS A 1 100 ? 61.254 -30.896 -14.299 1.00 33.28 100 LYS A CA 1
ATOM 735 C C . LYS A 1 100 ? 62.292 -31.010 -15.451 1.00 33.28 100 LYS A C 1
ATOM 737 O O . LYS A 1 100 ? 63.267 -31.735 -15.332 1.00 33.28 100 LYS A O 1
ATOM 742 N N . GLN A 1 101 ? 62.196 -30.004 -16.341 1.00 34.34 101 GLN A N 1
ATOM 743 C CA . GLN A 1 101 ? 63.231 -29.000 -16.718 1.00 34.34 101 GLN A CA 1
ATOM 744 C C . GLN A 1 101 ? 64.437 -29.417 -17.618 1.00 34.34 101 GLN A C 1
ATOM 746 O O . GLN A 1 101 ? 64.633 -30.596 -17.870 1.00 34.34 101 GLN A O 1
ATOM 751 N N . PRO A 1 102 ? 65.175 -28.453 -18.227 1.00 45.94 102 PRO A N 1
ATOM 752 C CA . PRO A 1 102 ? 65.071 -28.062 -19.639 1.00 45.94 102 PRO A CA 1
ATOM 753 C C . PRO A 1 102 ? 66.305 -28.451 -20.481 1.00 45.94 102 PRO A C 1
ATOM 755 O O . PRO A 1 102 ? 67.355 -28.810 -19.949 1.00 45.94 102 PRO A O 1
ATOM 758 N N . THR A 1 103 ? 66.230 -28.327 -21.810 1.00 33.81 103 THR A N 1
ATOM 759 C CA . THR A 1 103 ? 67.443 -28.313 -22.648 1.00 33.81 103 THR A CA 1
ATOM 760 C C . THR A 1 103 ? 67.254 -27.463 -23.897 1.00 33.81 103 THR A C 1
ATOM 762 O O . THR A 1 103 ? 66.202 -27.454 -24.531 1.00 33.81 103 THR A O 1
ATOM 765 N N . GLU A 1 104 ? 68.300 -26.706 -24.186 1.00 32.56 104 GLU A N 1
ATOM 766 C CA . GLU A 1 104 ? 68.398 -25.613 -25.138 1.00 32.56 104 GLU A CA 1
ATOM 767 C C . GLU A 1 104 ? 69.053 -26.076 -26.462 1.00 32.56 104 GLU A C 1
ATOM 769 O O . GLU A 1 104 ? 69.858 -27.004 -26.472 1.00 32.56 104 GLU A O 1
ATOM 774 N N . VAL A 1 105 ? 68.750 -25.335 -27.539 1.00 32.53 105 VAL A N 1
ATOM 775 C CA . VAL A 1 105 ? 69.509 -25.127 -28.798 1.00 32.53 105 VAL A CA 1
ATOM 776 C C . VAL A 1 105 ? 69.581 -26.249 -29.858 1.00 32.53 105 VAL A C 1
ATOM 778 O O . VAL A 1 105 ? 70.367 -27.186 -29.756 1.00 32.53 105 VAL A O 1
ATOM 781 N N . ARG A 1 106 ? 68.953 -25.988 -31.025 1.00 32.12 106 ARG A N 1
ATOM 782 C CA . ARG A 1 106 ? 69.680 -25.811 -32.310 1.00 32.12 106 ARG A CA 1
ATOM 783 C C . ARG A 1 106 ? 68.827 -25.126 -33.393 1.00 32.12 106 ARG A C 1
ATOM 785 O O . ARG A 1 106 ? 67.818 -25.663 -33.834 1.00 32.12 106 ARG A O 1
ATOM 792 N N . GLN A 1 107 ? 69.273 -23.952 -33.846 1.00 36.91 107 GLN A N 1
ATOM 793 C CA . GLN A 1 107 ? 68.826 -23.298 -35.082 1.00 36.91 107 GLN A CA 1
ATOM 794 C C . GLN A 1 107 ? 69.339 -24.066 -36.310 1.00 36.91 107 GLN A C 1
ATOM 796 O O . GLN A 1 107 ? 70.521 -24.406 -36.378 1.00 36.91 107 GLN A O 1
ATOM 801 N N . ALA A 1 108 ? 68.477 -24.249 -37.309 1.00 37.94 108 ALA A N 1
ATOM 802 C CA . ALA A 1 108 ? 68.868 -24.533 -38.686 1.00 37.94 108 ALA A CA 1
ATOM 803 C C . ALA A 1 108 ? 68.053 -23.617 -39.611 1.00 37.94 108 ALA A C 1
ATOM 805 O O . ALA A 1 108 ? 66.824 -23.642 -39.594 1.00 37.94 108 ALA A O 1
ATOM 806 N N . GLY A 1 109 ? 68.751 -22.755 -40.353 1.00 32.94 109 GLY A N 1
ATOM 807 C CA . GLY A 1 109 ? 68.159 -21.789 -41.274 1.00 32.94 109 GLY A CA 1
ATOM 808 C C . GLY A 1 109 ? 67.627 -22.431 -42.556 1.00 32.94 109 GLY A C 1
ATOM 809 O O . GLY A 1 109 ? 68.109 -23.477 -42.992 1.00 32.94 109 GLY A O 1
ATOM 810 N N . HIS A 1 110 ? 66.647 -21.772 -43.171 1.00 37.03 110 HIS A N 1
ATOM 811 C CA . HIS A 1 110 ? 66.218 -22.010 -44.547 1.00 37.03 110 HIS A CA 1
ATOM 812 C C . HIS A 1 110 ? 66.106 -20.666 -45.275 1.00 37.03 110 HIS A C 1
ATOM 814 O O . HIS A 1 110 ? 65.493 -19.724 -44.777 1.00 37.03 110 HIS A O 1
ATOM 820 N N . TYR A 1 111 ? 66.755 -20.597 -46.436 1.00 33.28 111 TYR A N 1
ATOM 821 C CA . TYR A 1 111 ? 66.827 -19.461 -47.351 1.00 33.28 111 TYR A CA 1
ATOM 822 C C . TYR A 1 111 ? 65.829 -19.688 -48.495 1.00 33.28 111 TYR A C 1
ATOM 824 O O . TYR A 1 111 ? 65.798 -20.779 -49.064 1.00 33.28 111 TYR A O 1
ATOM 832 N N . ILE A 1 112 ? 65.019 -18.679 -48.827 1.00 41.16 112 ILE A N 1
ATOM 833 C CA . ILE A 1 112 ? 64.042 -18.711 -49.928 1.00 41.16 112 ILE A CA 1
ATOM 834 C C . ILE A 1 112 ? 64.541 -17.763 -51.034 1.00 41.16 112 ILE A C 1
ATOM 836 O O . ILE A 1 112 ? 64.739 -16.582 -50.744 1.00 41.16 112 ILE A O 1
ATOM 840 N N . PRO A 1 113 ? 64.760 -18.229 -52.279 1.00 43.81 113 PRO A N 1
ATOM 841 C CA . PRO A 1 113 ? 65.228 -17.382 -53.374 1.00 43.81 113 PRO A CA 1
ATOM 842 C C . PRO A 1 113 ? 64.093 -16.590 -54.049 1.00 43.81 113 PRO A C 1
ATOM 844 O O . PRO A 1 113 ? 63.007 -17.109 -54.301 1.00 43.81 113 PRO A O 1
ATOM 847 N N . THR A 1 114 ? 64.383 -15.331 -54.381 1.00 43.59 114 THR A N 1
ATOM 848 C CA . THR A 1 114 ? 63.544 -14.391 -55.148 1.00 43.59 114 THR A CA 1
ATOM 849 C C . THR A 1 114 ? 63.780 -14.508 -56.667 1.00 43.59 114 THR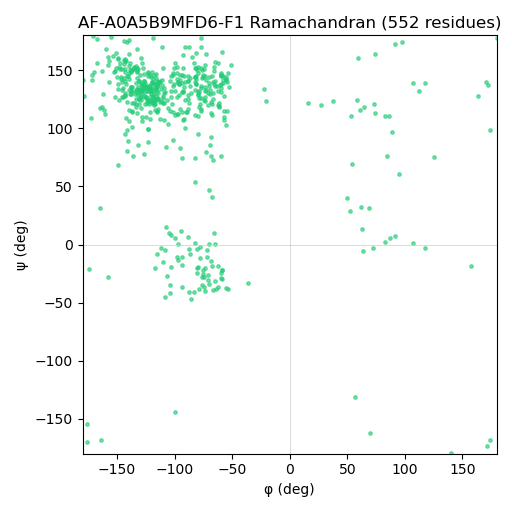 A C 1
ATOM 851 O O . THR A 1 114 ? 64.942 -14.621 -57.067 1.00 43.59 114 THR A O 1
ATOM 854 N N . PRO A 1 115 ? 62.744 -14.426 -57.528 1.00 54.75 115 PRO A N 1
ATOM 855 C CA . PRO A 1 115 ? 62.902 -14.411 -58.989 1.00 54.75 115 PRO A CA 1
ATOM 856 C C . PRO A 1 115 ? 63.220 -13.006 -59.572 1.00 54.75 115 PRO A C 1
ATOM 858 O O . PRO A 1 115 ? 62.911 -12.000 -58.932 1.00 54.75 115 PRO A O 1
ATOM 861 N N . PRO A 1 116 ? 63.844 -12.930 -60.771 1.00 50.09 116 PRO A N 1
ATOM 862 C CA . PRO A 1 116 ? 64.344 -11.690 -61.389 1.00 50.09 116 PRO A CA 1
ATOM 863 C C . PRO A 1 116 ? 63.266 -10.850 -62.121 1.00 50.09 116 PRO A C 1
ATOM 865 O O . PRO A 1 116 ? 62.187 -11.369 -62.412 1.00 50.09 116 PRO A O 1
ATOM 868 N N . PRO A 1 117 ? 63.555 -9.566 -62.436 1.00 41.00 117 PRO A N 1
ATOM 869 C CA . PRO A 1 117 ? 62.595 -8.622 -63.020 1.00 41.00 117 PRO A CA 1
ATOM 870 C C . PRO A 1 117 ? 62.406 -8.806 -64.537 1.00 41.00 117 PRO A C 1
ATOM 872 O O . PRO A 1 117 ? 63.350 -9.152 -65.246 1.00 41.00 117 PRO A O 1
ATOM 875 N N . MET A 1 118 ? 61.192 -8.533 -65.031 1.00 35.22 118 MET A N 1
ATOM 876 C CA . MET A 1 118 ? 60.869 -8.421 -66.461 1.00 35.22 118 MET A CA 1
ATOM 877 C C . MET A 1 118 ? 60.418 -6.993 -66.798 1.00 35.22 118 MET A C 1
ATOM 879 O O . MET A 1 118 ? 59.592 -6.425 -66.085 1.00 35.22 118 MET A O 1
ATOM 883 N N . ASP A 1 119 ? 60.971 -6.458 -67.888 1.00 36.03 119 ASP A N 1
ATOM 884 C CA . ASP A 1 119 ? 60.685 -5.153 -68.499 1.00 36.03 119 ASP A CA 1
ATOM 885 C C . ASP A 1 119 ? 59.603 -5.237 -69.600 1.00 36.03 119 ASP A C 1
ATOM 887 O O . ASP A 1 119 ? 59.518 -6.240 -70.311 1.00 36.03 119 ASP A O 1
ATOM 891 N N . GLY A 1 120 ? 58.876 -4.124 -69.799 1.00 32.72 120 GLY A N 1
ATOM 892 C CA . GLY A 1 120 ? 58.013 -3.807 -70.959 1.00 32.72 120 GLY A CA 1
ATOM 893 C C . GLY A 1 120 ? 56.509 -3.879 -70.647 1.00 32.72 120 GLY A C 1
ATOM 894 O O . GLY A 1 120 ? 56.077 -4.781 -69.945 1.00 32.72 120 GLY A O 1
ATOM 895 N N . GLU A 1 121 ? 55.605 -3.002 -71.090 1.00 30.03 121 GLU A N 1
ATOM 896 C CA . GLU A 1 121 ? 55.594 -1.787 -71.919 1.00 30.03 121 GLU A CA 1
ATOM 897 C C . GLU A 1 121 ? 54.235 -1.092 -71.627 1.00 30.03 121 GLU A C 1
ATOM 899 O O . GLU A 1 121 ? 53.260 -1.761 -71.276 1.00 30.03 121 GLU A O 1
ATOM 904 N N . ILE A 1 122 ? 54.158 0.241 -71.709 1.00 34.88 122 ILE A N 1
ATOM 905 C CA . ILE A 1 122 ? 52.955 1.035 -71.386 1.00 34.88 122 ILE A CA 1
ATOM 906 C C . ILE A 1 122 ? 52.065 1.165 -72.628 1.00 34.88 122 ILE A C 1
ATOM 908 O O . ILE A 1 122 ? 52.509 1.706 -73.638 1.00 34.88 122 ILE A O 1
ATOM 912 N N . ILE A 1 123 ? 50.791 0.775 -72.521 1.00 32.03 123 ILE A N 1
ATOM 913 C CA . ILE A 1 123 ? 49.744 1.076 -73.510 1.00 32.03 123 ILE A CA 1
ATOM 914 C C . ILE A 1 123 ? 48.579 1.761 -72.782 1.00 32.03 123 ILE A C 1
ATOM 916 O O . ILE A 1 123 ? 48.005 1.199 -71.851 1.00 32.03 123 ILE A O 1
ATOM 920 N N . TYR A 1 124 ? 48.246 2.986 -73.196 1.00 35.47 124 TYR A N 1
ATOM 921 C CA . TYR A 1 124 ? 47.002 3.664 -72.829 1.00 35.47 124 TYR A CA 1
ATOM 922 C C . TYR A 1 124 ? 45.926 3.287 -73.845 1.00 35.47 124 TYR A C 1
ATOM 924 O O . TYR A 1 124 ? 46.137 3.493 -75.039 1.00 35.47 124 TYR A O 1
ATOM 932 N N . GLU A 1 125 ? 44.763 2.825 -73.389 1.00 32.31 125 GLU A N 1
ATOM 933 C CA . GLU A 1 125 ? 43.571 2.787 -74.235 1.00 32.31 125 GLU A CA 1
ATOM 934 C C . GLU A 1 125 ? 42.301 3.122 -73.441 1.00 32.31 125 GLU A C 1
ATOM 936 O O . GLU A 1 125 ? 42.230 3.014 -72.218 1.00 32.31 125 GLU A O 1
ATOM 941 N N . THR A 1 126 ? 41.355 3.681 -74.178 1.00 28.94 126 THR A N 1
ATOM 942 C CA . THR A 1 126 ? 40.366 4.683 -73.791 1.00 28.94 126 THR A CA 1
ATOM 943 C C . THR A 1 126 ? 39.020 4.123 -73.325 1.00 28.94 126 THR A C 1
ATOM 945 O O . THR A 1 126 ? 38.662 2.988 -73.607 1.00 28.94 126 THR A O 1
ATOM 948 N N . ALA A 1 127 ? 38.272 5.003 -72.651 1.00 34.53 127 ALA A N 1
ATOM 949 C CA . ALA A 1 127 ? 36.889 4.920 -72.183 1.00 34.53 127 ALA A CA 1
ATOM 950 C C . ALA A 1 127 ? 35.933 3.925 -72.876 1.00 34.53 127 ALA A C 1
ATOM 952 O O . ALA A 1 127 ? 35.735 3.973 -74.088 1.00 34.53 127 ALA A O 1
ATOM 953 N N . ILE A 1 128 ? 35.192 3.185 -72.043 1.00 29.55 128 ILE A N 1
ATOM 954 C CA . ILE A 1 128 ? 33.834 2.710 -72.330 1.00 29.55 128 ILE A CA 1
ATOM 955 C C . ILE A 1 128 ? 32.972 3.021 -71.098 1.00 29.55 128 ILE A C 1
ATOM 957 O O . ILE A 1 128 ? 33.189 2.478 -70.017 1.00 29.55 128 ILE A O 1
ATOM 961 N N . VAL A 1 129 ? 32.015 3.932 -71.273 1.00 37.84 129 VAL A N 1
ATOM 962 C CA . VAL A 1 129 ? 30.830 4.082 -70.424 1.00 37.84 129 VAL A CA 1
ATOM 963 C C . VAL A 1 129 ? 29.744 3.255 -71.096 1.00 37.84 129 VAL A C 1
ATOM 965 O O . VAL A 1 129 ? 29.354 3.618 -72.200 1.00 37.84 129 VAL A O 1
ATOM 968 N N . ASP A 1 130 ? 29.282 2.175 -70.463 1.00 27.20 130 ASP A N 1
ATOM 969 C CA . ASP A 1 130 ? 27.846 1.884 -70.387 1.00 27.20 130 ASP A CA 1
ATOM 970 C C . ASP A 1 130 ? 27.520 0.715 -69.444 1.00 27.20 130 ASP A C 1
ATOM 972 O O . ASP A 1 130 ? 28.195 -0.312 -69.448 1.00 27.20 130 ASP A O 1
ATOM 976 N N . GLY A 1 131 ? 26.412 0.878 -68.717 1.00 30.70 131 GLY A N 1
ATOM 977 C CA . GLY A 1 131 ? 25.481 -0.208 -68.411 1.00 30.70 131 GLY A CA 1
ATOM 978 C C . GLY A 1 131 ? 25.733 -1.106 -67.195 1.00 30.70 131 GLY A C 1
ATOM 979 O O . GLY A 1 131 ? 26.514 -2.046 -67.255 1.00 30.70 131 GLY A O 1
ATOM 980 N N . SER A 1 132 ? 24.853 -0.941 -66.198 1.00 31.81 132 SER A N 1
ATOM 981 C CA . SER A 1 132 ? 24.365 -1.973 -65.260 1.00 31.81 132 SER A CA 1
ATOM 982 C C . SER A 1 132 ? 25.144 -2.212 -63.959 1.00 31.81 132 SER A C 1
ATOM 984 O O . SER A 1 132 ? 26.020 -3.069 -63.880 1.00 31.81 132 SER A O 1
ATOM 986 N N . CYS A 1 133 ? 24.653 -1.582 -62.886 1.00 29.44 133 CYS A N 1
ATOM 987 C CA . CYS A 1 133 ? 24.825 -2.044 -61.508 1.00 29.44 133 CYS A CA 1
ATOM 988 C C . CYS A 1 133 ? 23.451 -2.140 -60.821 1.00 29.44 133 CYS A C 1
ATOM 990 O O . CYS A 1 133 ? 23.089 -1.276 -60.027 1.00 29.44 133 CYS A O 1
ATOM 992 N N . ASP A 1 134 ? 22.695 -3.204 -61.106 1.00 37.94 134 ASP A N 1
ATOM 993 C CA . ASP A 1 134 ? 21.781 -3.773 -60.112 1.00 37.94 134 ASP A CA 1
ATOM 994 C C . ASP A 1 134 ? 22.647 -4.390 -59.002 1.00 37.94 134 ASP A C 1
ATOM 996 O O . ASP A 1 134 ? 23.105 -5.529 -59.104 1.00 37.94 134 ASP A O 1
ATOM 1000 N N . ALA A 1 135 ? 22.937 -3.614 -57.957 1.00 32.72 135 ALA A N 1
ATOM 1001 C CA . ALA A 1 135 ? 23.561 -4.114 -56.739 1.00 32.72 135 ALA A CA 1
ATOM 1002 C C . ALA A 1 135 ? 23.083 -3.316 -55.519 1.00 32.72 135 ALA A C 1
ATOM 1004 O O . ALA A 1 135 ? 23.175 -2.094 -55.446 1.00 32.72 135 ALA A O 1
ATOM 1005 N N . MET A 1 136 ? 22.549 -4.061 -54.561 1.00 34.38 136 MET A N 1
ATOM 1006 C CA . MET A 1 136 ? 22.015 -3.626 -53.277 1.00 34.38 136 MET A CA 1
ATOM 1007 C C . MET A 1 136 ? 23.085 -2.965 -52.383 1.00 34.38 136 MET A C 1
ATOM 1009 O O . MET A 1 136 ? 24.011 -3.658 -51.983 1.00 34.38 136 MET A O 1
ATOM 1013 N N . GLY A 1 137 ? 22.876 -1.689 -52.013 1.00 29.58 137 GLY A N 1
ATOM 1014 C CA . GLY A 1 137 ? 23.370 -0.966 -50.812 1.00 29.58 137 GLY A CA 1
ATOM 1015 C C . GLY A 1 137 ? 24.893 -0.840 -50.553 1.00 29.58 137 GLY A C 1
ATOM 1016 O O . GLY A 1 137 ? 25.674 -1.639 -51.057 1.00 29.58 137 GLY A O 1
ATOM 1017 N N . PRO A 1 138 ? 25.360 0.115 -49.711 1.00 40.44 138 PRO A N 1
ATOM 1018 C CA . PRO A 1 138 ? 24.643 1.166 -48.984 1.00 40.44 138 PRO A CA 1
ATOM 1019 C C . PRO A 1 138 ? 24.969 2.572 -49.529 1.00 40.44 138 PRO A C 1
ATOM 1021 O O . PRO A 1 138 ? 26.127 2.912 -49.759 1.00 40.44 138 PRO A O 1
ATOM 1024 N N . ALA A 1 139 ? 23.958 3.427 -49.675 1.00 32.72 139 ALA A N 1
ATOM 1025 C CA . ALA A 1 139 ? 24.174 4.855 -49.887 1.00 32.72 139 ALA A CA 1
ATOM 1026 C C . ALA A 1 139 ? 23.937 5.596 -48.568 1.00 32.72 139 ALA A C 1
ATOM 1028 O O . ALA A 1 139 ? 22.836 6.054 -48.281 1.00 32.72 139 ALA A O 1
ATOM 1029 N N . CYS A 1 140 ? 24.995 5.747 -47.774 1.00 39.53 140 CYS A N 1
ATOM 1030 C CA . CYS A 1 140 ? 25.164 6.951 -46.970 1.00 39.53 140 CYS A CA 1
ATOM 1031 C C . CYS A 1 140 ? 25.541 8.090 -47.934 1.00 39.53 140 CYS A C 1
ATOM 1033 O O . CYS A 1 140 ? 26.709 8.405 -48.130 1.00 39.53 140 CYS A O 1
ATOM 1035 N N . GLY A 1 141 ? 24.530 8.645 -48.603 1.00 29.91 141 GLY A N 1
ATOM 1036 C CA . GLY A 1 141 ? 24.654 9.797 -49.491 1.00 29.91 141 GLY A CA 1
ATOM 1037 C C . GLY A 1 141 ? 24.032 11.025 -48.842 1.00 29.91 141 GLY A C 1
ATOM 1038 O O . GLY A 1 141 ? 22.872 11.338 -49.092 1.00 29.91 141 GLY A O 1
ATOM 1039 N N . CYS A 1 142 ? 24.800 11.709 -47.996 1.00 37.75 142 CYS A N 1
ATOM 1040 C CA . CYS A 1 142 ? 24.498 13.073 -47.570 1.00 37.75 142 CYS A CA 1
ATOM 1041 C C . CYS A 1 142 ? 24.992 14.055 -48.643 1.00 37.75 142 CYS A C 1
ATOM 1043 O O . CYS A 1 142 ? 25.993 14.735 -48.439 1.00 37.75 142 CYS A O 1
ATOM 1045 N N . ASP A 1 143 ? 24.293 14.153 -49.773 1.00 35.12 143 ASP A N 1
ATOM 1046 C CA . ASP A 1 143 ? 24.525 15.223 -50.750 1.00 35.12 143 ASP A CA 1
ATOM 1047 C C . ASP A 1 143 ? 23.561 16.382 -50.466 1.00 35.12 143 ASP A C 1
ATOM 1049 O O . ASP A 1 143 ? 22.550 16.582 -51.137 1.00 35.12 143 ASP A O 1
ATOM 1053 N N . GLY A 1 144 ? 23.845 17.135 -49.403 1.00 35.72 144 GLY A N 1
ATOM 1054 C CA . GLY A 1 144 ? 23.053 18.299 -49.018 1.00 35.72 144 GLY A CA 1
ATOM 1055 C C . GLY A 1 144 ? 23.693 19.073 -47.875 1.00 35.72 144 GLY A C 1
ATOM 1056 O O . GLY A 1 144 ? 23.729 18.613 -46.739 1.00 35.72 144 GLY A O 1
ATOM 1057 N N . ILE A 1 145 ? 24.216 20.256 -48.191 1.00 38.19 145 ILE A N 1
ATOM 1058 C CA . ILE A 1 145 ? 24.840 21.202 -47.260 1.00 38.19 145 ILE A CA 1
ATOM 1059 C C . ILE A 1 145 ? 23.835 21.572 -46.154 1.00 38.19 145 ILE A C 1
ATOM 1061 O O . ILE A 1 145 ? 22.871 22.287 -46.414 1.00 38.19 145 ILE A O 1
ATOM 1065 N N . GLY A 1 146 ? 24.087 21.098 -44.928 1.00 37.50 146 GLY A N 1
ATOM 1066 C CA . GLY A 1 146 ? 23.363 21.484 -43.710 1.00 37.50 146 GLY A CA 1
ATOM 1067 C C . GLY A 1 146 ? 22.769 20.304 -42.939 1.00 37.50 146 GLY A C 1
ATOM 1068 O O . GLY A 1 146 ? 21.564 20.088 -42.979 1.00 37.50 146 GLY A O 1
ATOM 1069 N N . CYS A 1 147 ? 23.611 19.550 -42.228 1.00 37.56 147 CYS A N 1
ATOM 1070 C CA . CYS A 1 147 ? 23.195 18.631 -41.165 1.00 37.56 147 CYS A CA 1
ATOM 1071 C C . CYS A 1 147 ? 24.221 18.695 -40.028 1.00 37.56 147 CYS A C 1
ATOM 1073 O O . CYS A 1 147 ? 25.116 17.864 -39.898 1.00 37.56 147 CYS A O 1
ATOM 1075 N N . ASP A 1 148 ? 24.091 19.719 -39.202 1.00 35.84 148 ASP A N 1
ATOM 1076 C CA . ASP A 1 148 ? 24.564 19.784 -37.826 1.00 35.84 148 ASP A CA 1
ATOM 1077 C C . ASP A 1 148 ? 23.773 18.781 -36.966 1.00 35.84 148 ASP A C 1
ATOM 1079 O O . ASP A 1 148 ? 22.902 19.120 -36.173 1.00 35.84 148 ASP A O 1
ATOM 1083 N N . SER A 1 149 ? 24.072 17.497 -37.168 1.00 38.31 149 SER A N 1
ATOM 1084 C CA . SER A 1 149 ? 23.610 16.394 -36.331 1.00 38.31 149 SER A CA 1
ATOM 1085 C C . SER A 1 149 ? 24.820 15.762 -35.655 1.00 38.31 149 SER A C 1
ATOM 1087 O O . SER A 1 149 ? 25.674 15.163 -36.307 1.00 38.31 149 SER A O 1
ATOM 1089 N N . MET A 1 150 ? 24.873 15.887 -34.332 1.00 38.06 150 MET A N 1
ATOM 1090 C CA . MET A 1 150 ? 25.778 15.153 -33.452 1.00 38.06 150 MET A CA 1
ATOM 1091 C C . MET A 1 150 ? 25.602 13.643 -33.680 1.00 38.06 150 MET A C 1
ATOM 1093 O O . MET A 1 150 ? 24.616 13.054 -33.247 1.00 38.06 150 MET A O 1
ATOM 1097 N N . GLY A 1 151 ? 26.531 13.012 -34.399 1.00 38.69 151 GLY A N 1
ATOM 1098 C CA . GLY A 1 151 ? 26.511 11.568 -34.630 1.00 38.69 151 GLY A CA 1
ATOM 1099 C C . GLY A 1 151 ? 27.595 11.123 -35.601 1.00 38.69 151 GLY A C 1
ATOM 1100 O O . GLY A 1 151 ? 27.437 11.216 -36.815 1.00 38.69 151 GLY A O 1
ATOM 1101 N N . ALA A 1 152 ? 28.713 10.633 -35.068 1.00 36.59 152 ALA A N 1
ATOM 1102 C CA . ALA A 1 152 ? 29.752 9.999 -35.865 1.00 36.59 152 ALA A CA 1
ATOM 1103 C C . ALA A 1 152 ? 29.187 8.748 -36.562 1.00 36.59 152 ALA A C 1
ATOM 1105 O O . ALA A 1 152 ? 28.790 7.788 -35.903 1.00 36.59 152 ALA A O 1
ATOM 1106 N N . CYS A 1 153 ? 29.199 8.733 -37.895 1.00 39.66 153 CYS A N 1
ATOM 1107 C CA . CYS A 1 153 ? 29.030 7.513 -38.679 1.00 39.66 153 CYS A CA 1
ATOM 1108 C C . CYS A 1 153 ? 30.280 6.635 -38.491 1.00 39.66 153 CYS A C 1
ATOM 1110 O O . CYS A 1 153 ? 31.230 6.723 -39.269 1.00 39.66 153 CYS A O 1
ATOM 1112 N N . GLN A 1 154 ? 30.327 5.820 -37.434 1.00 46.75 154 GLN A N 1
ATOM 1113 C CA . GLN A 1 154 ? 31.295 4.723 -37.354 1.00 46.75 154 GLN A CA 1
ATOM 1114 C C . GLN A 1 154 ? 30.774 3.509 -38.145 1.00 46.75 154 GLN A C 1
ATOM 1116 O O . GLN A 1 154 ? 29.592 3.176 -38.048 1.00 46.75 154 GLN A O 1
ATOM 1121 N N . PRO A 1 155 ? 31.629 2.816 -38.918 1.00 46.56 155 PRO A N 1
ATOM 1122 C CA . PRO A 1 155 ? 31.212 1.665 -39.704 1.00 46.56 155 PRO A CA 1
ATOM 1123 C C . PRO A 1 155 ? 31.056 0.451 -38.778 1.00 46.56 155 PRO A C 1
ATOM 1125 O O . PRO A 1 155 ? 32.035 -0.001 -38.186 1.00 46.56 155 PRO A O 1
ATOM 1128 N N . GLY A 1 156 ? 29.847 -0.104 -38.644 1.00 56.41 156 GLY A N 1
ATOM 1129 C CA . GLY A 1 156 ? 29.700 -1.443 -38.054 1.00 56.41 156 GLY A CA 1
ATOM 1130 C C . GLY A 1 156 ? 28.351 -1.814 -37.447 1.00 56.41 156 GLY A C 1
ATOM 1131 O O . GLY A 1 156 ? 28.085 -3.003 -37.303 1.00 56.41 156 GLY A O 1
ATOM 1132 N N . CYS A 1 157 ? 27.491 -0.850 -37.123 1.00 62.19 157 CYS A N 1
ATOM 1133 C CA . CYS A 1 157 ? 26.157 -1.121 -36.586 1.00 62.19 157 CYS A CA 1
ATOM 1134 C C . CYS A 1 157 ? 25.130 -0.629 -37.608 1.00 62.19 157 CYS A C 1
ATOM 1136 O O . CYS A 1 157 ? 25.094 0.555 -37.915 1.00 62.19 157 CYS A O 1
ATOM 1138 N N . GLY A 1 158 ? 24.352 -1.540 -38.200 1.00 56.38 158 GLY A N 1
ATOM 1139 C CA . GLY A 1 158 ? 23.487 -1.273 -39.361 1.00 56.38 158 GLY A CA 1
ATOM 1140 C C . GLY A 1 158 ? 22.305 -0.316 -39.140 1.00 56.38 158 GLY A C 1
ATOM 1141 O O . GLY A 1 158 ? 21.456 -0.230 -40.018 1.00 56.38 158 GLY A O 1
ATOM 1142 N N . CYS A 1 159 ? 22.226 0.369 -37.998 1.00 62.84 159 CYS A N 1
ATOM 1143 C CA . CYS A 1 159 ? 21.276 1.447 -37.742 1.00 62.84 159 CYS A CA 1
ATOM 1144 C C . CYS A 1 159 ? 21.836 2.453 -36.725 1.00 62.84 159 CYS A C 1
ATOM 1146 O O . CYS A 1 159 ? 22.619 2.070 -35.848 1.00 62.84 159 CYS A O 1
ATOM 1148 N N . SER A 1 160 ? 21.448 3.733 -36.842 1.00 61.72 160 SER A N 1
ATOM 1149 C CA . SER A 1 160 ? 21.828 4.777 -35.888 1.00 61.72 160 SER A CA 1
ATOM 1150 C C . SER A 1 160 ? 21.430 4.389 -34.468 1.00 61.72 160 SER A C 1
ATOM 1152 O O . SER A 1 160 ? 20.369 3.826 -34.198 1.00 61.72 160 SER A O 1
ATOM 1154 N N . LEU A 1 161 ? 22.298 4.737 -33.526 1.00 71.69 161 LEU A N 1
ATOM 1155 C CA . LEU A 1 161 ? 22.122 4.519 -32.097 1.00 71.69 161 LEU A CA 1
ATOM 1156 C C . LEU A 1 161 ? 20.939 5.317 -31.501 1.00 71.69 161 LEU A C 1
ATOM 1158 O O . LEU A 1 161 ? 20.657 5.198 -30.315 1.00 71.69 161 LEU A O 1
ATOM 1162 N N . CYS A 1 162 ? 20.198 6.094 -32.304 1.00 70.56 162 CYS A N 1
ATOM 1163 C CA . CYS A 1 162 ? 18.980 6.819 -31.919 1.00 70.56 162 CYS A CA 1
ATOM 1164 C C . CYS A 1 162 ? 19.124 7.658 -30.633 1.00 70.56 162 CYS A C 1
ATOM 1166 O O . CYS A 1 162 ? 18.204 7.711 -29.811 1.00 70.56 162 CYS A O 1
ATOM 1168 N N . GLY A 1 163 ? 20.274 8.315 -30.456 1.00 62.22 163 GLY A N 1
ATOM 1169 C CA . GLY A 1 163 ? 20.603 9.092 -29.254 1.00 62.22 163 GLY A CA 1
ATOM 1170 C C . GLY A 1 163 ? 21.243 8.279 -28.121 1.00 62.22 163 GLY A C 1
ATOM 1171 O O . GLY A 1 163 ? 21.438 8.809 -27.031 1.00 62.22 163 GLY A O 1
ATOM 1172 N N . GLU A 1 164 ? 21.557 7.000 -28.333 1.00 66.38 164 GLU A N 1
ATOM 1173 C CA . GLU A 1 164 ? 22.547 6.283 -27.521 1.00 66.38 164 GLU A CA 1
ATOM 1174 C C . GLU A 1 164 ? 23.957 6.775 -27.891 1.00 66.38 164 GLU A C 1
ATOM 1176 O O . GLU A 1 164 ? 24.244 7.045 -29.061 1.00 66.38 164 GLU A O 1
ATOM 1181 N N . LEU A 1 165 ? 24.835 6.914 -26.896 1.00 61.44 165 LEU A N 1
ATOM 1182 C CA . LEU A 1 165 ? 26.219 7.325 -27.126 1.00 61.44 165 LEU A CA 1
ATOM 1183 C C . LEU A 1 165 ? 26.998 6.151 -27.745 1.00 61.44 165 LEU A C 1
ATOM 1185 O O . LEU A 1 165 ? 26.999 5.067 -27.164 1.00 61.44 165 LEU A O 1
ATOM 1189 N N . PRO A 1 166 ? 27.633 6.312 -28.924 1.00 56.94 166 PRO A N 1
ATOM 1190 C CA . PRO A 1 166 ? 28.448 5.259 -29.518 1.00 56.94 166 PRO A CA 1
ATOM 1191 C C . PRO A 1 166 ? 29.681 4.978 -28.674 1.00 56.94 166 PRO A C 1
ATOM 1193 O O . PRO A 1 166 ? 30.471 5.883 -28.398 1.00 56.94 166 PRO A O 1
ATOM 1196 N N . SER A 1 167 ? 29.912 3.703 -28.375 1.00 53.97 167 SER A N 1
ATOM 1197 C CA . SER A 1 167 ? 31.159 3.267 -27.769 1.00 53.97 167 SER A CA 1
ATOM 1198 C C . SER A 1 167 ? 32.105 2.639 -28.783 1.00 53.97 167 SER A C 1
ATOM 1200 O O . SER A 1 167 ? 31.755 1.805 -29.622 1.00 53.97 167 SER A O 1
ATOM 1202 N N . GLY A 1 168 ? 33.385 3.000 -28.689 1.00 48.28 168 GLY A N 1
ATOM 1203 C CA . GLY A 1 168 ? 34.428 2.381 -29.508 1.00 48.28 168 GLY A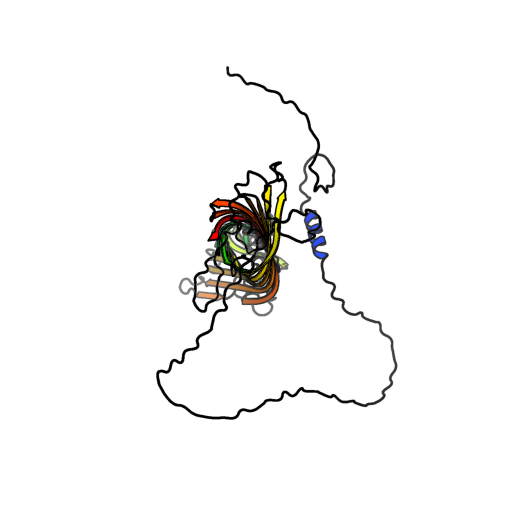 CA 1
ATOM 1204 C C . GLY A 1 168 ? 34.759 0.937 -29.098 1.00 48.28 168 GLY A C 1
ATOM 1205 O O . GLY A 1 168 ? 35.592 0.286 -29.745 1.00 48.28 168 GLY A O 1
ATOM 1206 N N . ARG A 1 169 ? 34.178 0.402 -28.013 1.00 51.91 169 ARG A N 1
ATOM 1207 C CA . ARG A 1 169 ? 34.658 -0.817 -27.339 1.00 51.91 169 ARG A CA 1
ATOM 1208 C C . ARG A 1 169 ? 33.495 -1.690 -26.872 1.00 51.91 169 ARG A C 1
ATOM 1210 O O . ARG A 1 169 ? 32.666 -1.260 -26.101 1.00 51.91 169 ARG A O 1
ATOM 1217 N N . ALA A 1 170 ? 33.457 -2.946 -27.321 1.00 50.47 170 ALA A N 1
ATOM 1218 C CA . ALA A 1 170 ? 32.443 -3.898 -26.854 1.00 50.47 170 ALA A CA 1
ATOM 1219 C C . ALA A 1 170 ? 32.821 -4.371 -25.461 1.00 50.47 170 ALA A C 1
ATOM 1221 O O . ALA A 1 170 ? 34.010 -4.629 -25.230 1.00 50.47 170 ALA A O 1
ATOM 1222 N N . TRP A 1 171 ? 31.830 -4.571 -24.590 1.00 45.69 171 TRP A N 1
ATOM 1223 C CA . TRP A 1 171 ? 32.043 -5.344 -23.376 1.00 45.69 171 TRP A CA 1
ATOM 1224 C C . TRP A 1 171 ? 32.604 -6.716 -23.768 1.00 45.69 171 TRP A C 1
ATOM 1226 O O . TRP A 1 171 ? 31.992 -7.492 -24.503 1.00 45.69 171 TRP A O 1
ATOM 1236 N N . ARG A 1 172 ? 33.844 -6.983 -23.355 1.00 48.19 172 ARG A N 1
ATOM 1237 C CA . ARG A 1 172 ? 34.491 -8.280 -23.537 1.00 48.19 172 ARG A CA 1
ATOM 1238 C C . ARG A 1 172 ? 34.365 -8.998 -22.200 1.00 48.19 172 ARG A C 1
ATOM 1240 O O . ARG A 1 172 ? 35.042 -8.558 -21.272 1.00 48.19 172 ARG A O 1
ATOM 1247 N N . PRO A 1 173 ? 33.571 -10.078 -22.077 1.00 43.06 173 PRO A N 1
ATOM 1248 C CA . PRO A 1 173 ? 33.601 -10.924 -20.891 1.00 43.06 173 PRO A CA 1
ATOM 1249 C C . PRO A 1 173 ? 34.945 -11.660 -20.844 1.00 43.06 173 PRO A C 1
ATOM 1251 O O . PRO A 1 173 ? 35.064 -12.827 -21.202 1.00 43.06 173 PRO A O 1
ATOM 1254 N N . ALA A 1 174 ? 36.003 -10.957 -20.455 1.00 46.91 174 ALA A N 1
ATOM 1255 C CA . ALA A 1 174 ? 37.152 -11.595 -19.851 1.00 46.91 174 ALA A CA 1
ATOM 1256 C C . ALA A 1 174 ? 36.752 -11.975 -18.419 1.00 46.91 174 ALA A C 1
ATOM 1258 O O . ALA A 1 174 ? 35.917 -11.312 -17.807 1.00 46.91 174 ALA A O 1
ATOM 1259 N N . LEU A 1 175 ? 37.355 -13.030 -17.872 1.00 48.72 175 LEU A N 1
ATOM 1260 C CA . LEU A 1 175 ? 37.237 -13.462 -16.471 1.00 48.72 175 LEU A CA 1
ATOM 1261 C C . LEU A 1 175 ? 37.898 -12.448 -15.501 1.00 48.72 175 LEU A C 1
ATOM 1263 O O . LEU A 1 175 ? 38.627 -12.803 -14.582 1.00 48.72 175 LEU A O 1
ATOM 1267 N N . THR A 1 176 ? 37.701 -11.163 -15.763 1.00 45.03 176 THR A N 1
ATOM 1268 C CA . THR A 1 176 ? 38.169 -10.002 -15.025 1.00 45.03 176 THR A CA 1
ATOM 1269 C C . THR A 1 176 ? 36.983 -9.056 -14.968 1.00 45.03 176 THR A C 1
ATOM 1271 O O . THR A 1 176 ? 36.469 -8.675 -16.017 1.00 45.03 176 THR A O 1
ATOM 1274 N N . LEU A 1 177 ? 36.551 -8.698 -13.758 1.00 48.56 177 LEU A N 1
ATOM 1275 C CA . LEU A 1 177 ? 35.547 -7.668 -13.481 1.00 48.56 177 LEU A CA 1
ATOM 1276 C C . LEU A 1 177 ? 36.020 -6.311 -14.035 1.00 48.56 177 LEU A C 1
ATOM 1278 O O . LEU A 1 177 ? 36.508 -5.460 -13.298 1.00 48.56 177 LEU A O 1
ATOM 1282 N N . SER A 1 178 ? 35.939 -6.109 -15.347 1.00 55.59 178 SER A N 1
ATOM 1283 C CA . SER A 1 178 ? 36.028 -4.781 -15.940 1.00 55.59 178 SER A CA 1
ATOM 1284 C C . SER A 1 178 ? 34.677 -4.108 -15.756 1.00 55.59 178 SER A C 1
ATOM 1286 O O . SER A 1 178 ? 33.658 -4.679 -16.156 1.00 55.59 178 SER A O 1
ATOM 1288 N N . LEU A 1 179 ? 34.675 -2.909 -15.167 1.00 57.56 179 LEU A N 1
ATOM 1289 C CA . LEU A 1 179 ? 33.476 -2.080 -15.094 1.00 57.56 179 LEU A CA 1
ATOM 1290 C C . LEU A 1 179 ? 32.887 -1.911 -16.508 1.00 57.56 179 LEU A C 1
ATOM 1292 O O . LEU A 1 179 ? 33.654 -1.707 -17.458 1.00 57.56 179 LEU A O 1
ATOM 1296 N N . PRO A 1 180 ? 31.560 -2.045 -16.668 1.00 62.44 180 PRO A N 1
ATOM 1297 C CA . PRO A 1 180 ? 30.899 -1.831 -17.948 1.00 62.44 180 PRO A CA 1
ATOM 1298 C C . PRO A 1 180 ? 31.195 -0.417 -18.458 1.00 62.44 180 PRO A C 1
ATOM 1300 O O . PRO A 1 180 ? 31.053 0.564 -17.728 1.00 62.44 180 PRO A O 1
ATOM 1303 N N . GLN A 1 181 ? 31.676 -0.342 -19.699 1.00 69.88 181 GLN A N 1
ATOM 1304 C CA . GLN A 1 181 ? 32.124 0.910 -20.314 1.00 69.88 181 GLN A CA 1
ATOM 1305 C C . GLN A 1 181 ? 30.962 1.736 -20.857 1.00 69.88 181 GLN A C 1
ATOM 1307 O O . GLN A 1 181 ? 31.136 2.941 -20.956 1.00 69.88 181 GLN A O 1
ATOM 1312 N N . ASP A 1 182 ? 29.808 1.095 -21.091 1.00 82.94 182 ASP A N 1
ATOM 1313 C CA . ASP A 1 182 ? 28.610 1.722 -21.643 1.00 82.94 182 ASP A CA 1
ATOM 1314 C C . ASP A 1 182 ? 27.395 1.358 -20.796 1.00 82.94 182 ASP A C 1
ATOM 1316 O O . ASP A 1 182 ? 27.100 0.173 -20.564 1.00 82.94 182 ASP A O 1
ATOM 1320 N N . GLY A 1 183 ? 26.676 2.369 -20.329 1.00 88.69 183 GLY A N 1
ATOM 1321 C CA . GLY A 1 183 ? 25.537 2.147 -19.456 1.00 88.69 183 GLY A CA 1
ATOM 1322 C C . GLY A 1 183 ? 24.657 3.364 -19.272 1.00 88.69 183 GLY A C 1
ATOM 1323 O O . GLY A 1 183 ? 24.904 4.449 -19.798 1.00 88.69 183 GLY A O 1
ATOM 1324 N N . TRP A 1 184 ? 23.582 3.149 -18.527 1.00 91.50 184 TRP A N 1
ATOM 1325 C CA . TRP A 1 184 ? 22.652 4.202 -18.166 1.00 91.50 184 TRP A CA 1
ATOM 1326 C C . TRP A 1 184 ? 22.220 4.059 -16.714 1.00 91.50 184 TRP A C 1
ATOM 1328 O O . TRP A 1 184 ? 22.127 2.957 -16.165 1.00 91.50 184 TRP A O 1
ATOM 1338 N N . VAL A 1 185 ? 21.911 5.198 -16.111 1.00 96.06 185 VAL A N 1
ATOM 1339 C CA . VAL A 1 185 ? 21.223 5.301 -14.829 1.00 96.06 185 VAL A CA 1
ATOM 1340 C C . VAL A 1 185 ? 20.17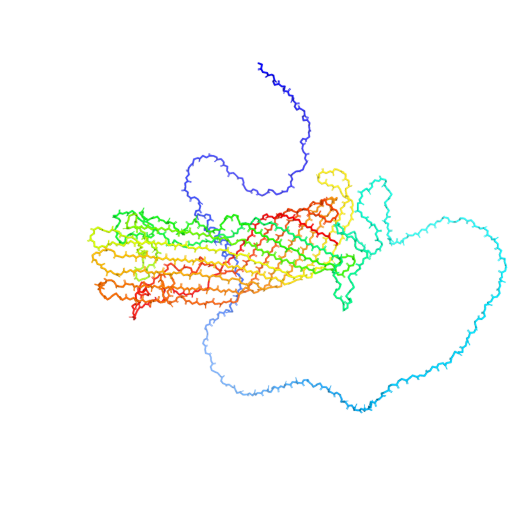3 6.400 -14.935 1.00 96.06 185 VAL A C 1
ATOM 1342 O O . VAL A 1 185 ? 20.435 7.462 -15.490 1.00 96.06 185 VAL A O 1
ATOM 1345 N N . SER A 1 186 ? 18.975 6.137 -14.434 1.00 96.62 186 SER A N 1
ATOM 1346 C CA . SER A 1 186 ? 17.864 7.079 -14.376 1.00 96.62 186 SER A CA 1
ATOM 1347 C C . SER A 1 186 ? 17.338 7.146 -12.957 1.00 96.62 186 SER A C 1
ATOM 1349 O O . SER A 1 186 ? 17.120 6.106 -12.332 1.00 96.62 186 SER A O 1
ATOM 1351 N N . PHE A 1 187 ? 17.120 8.362 -12.477 1.00 98.00 187 PHE A N 1
ATOM 1352 C CA . PHE A 1 187 ? 16.440 8.629 -11.221 1.00 98.00 187 PHE A CA 1
ATOM 1353 C C . PHE A 1 187 ? 15.182 9.448 -11.507 1.00 98.00 187 PHE A C 1
ATOM 1355 O O . PHE A 1 187 ? 15.261 10.514 -12.122 1.00 98.00 187 PHE A O 1
ATOM 1362 N N . GLU A 1 188 ? 14.033 8.943 -11.067 1.00 97.75 188 GLU A N 1
ATOM 1363 C CA . GLU A 1 188 ? 12.713 9.543 -11.251 1.00 97.75 188 GLU A CA 1
ATOM 1364 C C . GLU A 1 188 ? 12.082 9.823 -9.881 1.00 97.75 188 GLU A C 1
ATOM 1366 O O . GLU A 1 188 ? 12.056 8.947 -9.021 1.00 97.75 188 GLU A O 1
ATOM 1371 N N . GLY A 1 189 ? 11.546 11.027 -9.693 1.00 98.00 189 GLY A N 1
ATOM 1372 C CA . GLY A 1 189 ? 10.525 11.304 -8.689 1.00 98.00 189 GLY A CA 1
ATOM 1373 C C . GLY A 1 189 ? 9.153 10.898 -9.221 1.00 98.00 189 GLY A C 1
ATOM 1374 O O . GLY A 1 189 ? 8.864 11.054 -10.414 1.00 98.00 189 GLY A O 1
ATOM 1375 N N . LEU A 1 190 ? 8.322 10.354 -8.340 1.00 97.50 190 LEU A N 1
ATOM 1376 C CA . LEU A 1 190 ? 6.992 9.840 -8.645 1.00 97.50 190 LEU A CA 1
ATOM 1377 C C . LEU A 1 190 ? 5.944 10.671 -7.901 1.00 97.50 190 LEU A C 1
ATOM 1379 O O . LEU A 1 190 ? 6.107 10.942 -6.716 1.00 97.50 190 LEU A O 1
ATOM 1383 N N . GLY A 1 191 ? 4.873 11.052 -8.595 1.00 97.31 191 GLY A N 1
ATOM 1384 C CA . GLY A 1 191 ? 3.630 11.543 -8.001 1.00 97.31 191 GLY A CA 1
ATOM 1385 C C . GLY A 1 191 ? 2.488 10.663 -8.491 1.00 97.31 191 GLY A C 1
ATOM 1386 O O . GLY A 1 191 ? 2.050 10.807 -9.634 1.00 97.31 191 GLY A O 1
ATOM 1387 N N . MET A 1 192 ? 2.074 9.710 -7.660 1.00 96.25 192 MET A N 1
ATOM 1388 C CA . MET A 1 192 ? 1.176 8.611 -8.012 1.00 96.25 192 MET A CA 1
ATOM 1389 C C . MET A 1 192 ? -0.138 8.724 -7.251 1.00 96.25 192 MET A C 1
ATOM 1391 O O . MET A 1 192 ? -0.134 9.029 -6.075 1.00 96.25 192 MET A O 1
ATOM 1395 N N . TRP A 1 193 ? -1.249 8.429 -7.905 1.00 95.69 193 TRP A N 1
ATOM 1396 C CA . TRP A 1 193 ? -2.530 8.127 -7.279 1.00 95.69 193 TRP A CA 1
ATOM 1397 C C . TRP A 1 193 ? -2.720 6.619 -7.308 1.00 95.69 193 TRP A C 1
ATOM 1399 O O . TRP A 1 193 ? -2.297 5.962 -8.266 1.00 95.69 193 TRP A O 1
ATOM 1409 N N . SER A 1 194 ? -3.354 6.069 -6.289 1.00 93.12 194 SER A N 1
ATOM 1410 C CA . SER A 1 194 ? -3.638 4.641 -6.213 1.00 93.12 194 SER A CA 1
ATOM 1411 C C . SER A 1 194 ? -5.070 4.374 -5.811 1.00 93.12 194 SER A C 1
ATOM 1413 O O . SER A 1 194 ? -5.779 5.270 -5.364 1.00 93.12 194 SER A O 1
ATOM 1415 N N . ASP A 1 195 ? -5.467 3.119 -5.965 1.00 91.19 195 ASP A N 1
ATOM 1416 C CA . ASP A 1 195 ? -6.733 2.625 -5.463 1.00 91.19 195 ASP A CA 1
ATOM 1417 C C . ASP A 1 195 ? -6.835 2.854 -3.949 1.00 91.19 195 ASP A C 1
ATOM 1419 O O . ASP A 1 195 ? -6.065 2.290 -3.160 1.00 91.19 195 ASP A O 1
ATOM 1423 N N . GLY A 1 196 ? -7.775 3.707 -3.547 1.00 92.44 196 GLY A N 1
ATOM 1424 C CA . GLY A 1 196 ? -8.022 3.997 -2.141 1.00 92.44 196 GLY A CA 1
ATOM 1425 C C . GLY A 1 196 ? -8.529 2.760 -1.395 1.00 92.44 196 GLY A C 1
ATOM 1426 O O . GLY A 1 196 ? -9.038 1.818 -1.999 1.00 92.44 196 GLY A O 1
ATOM 1427 N N . MET A 1 197 ? -8.360 2.735 -0.079 1.00 93.12 197 MET A N 1
ATOM 1428 C CA . MET A 1 197 ? -8.824 1.660 0.796 1.00 93.12 197 MET A CA 1
ATOM 1429 C C . MET A 1 197 ? -10.157 2.052 1.433 1.00 93.12 197 MET A C 1
ATOM 1431 O O . MET A 1 197 ? -10.206 2.956 2.267 1.00 93.12 197 MET A O 1
ATOM 1435 N N . GLU A 1 198 ? -11.241 1.376 1.067 1.00 93.31 198 GLU A N 1
ATOM 1436 C CA . GLU A 1 198 ? -12.523 1.541 1.755 1.00 93.31 198 GLU A CA 1
ATOM 1437 C C . GLU A 1 198 ? -12.519 0.733 3.057 1.00 93.31 198 GLU A C 1
ATOM 1439 O O . GLU A 1 198 ? -12.134 -0.433 3.075 1.00 93.31 198 GLU A O 1
ATOM 1444 N N . LEU A 1 199 ? -12.937 1.358 4.158 1.00 95.56 199 LEU A N 1
ATOM 1445 C CA . LEU A 1 199 ? -13.092 0.694 5.451 1.00 95.56 199 LEU A CA 1
ATOM 1446 C C . LEU A 1 199 ? -14.566 0.708 5.867 1.00 95.56 199 LEU A C 1
ATOM 1448 O O . LEU A 1 199 ? -15.257 1.704 5.615 1.00 95.56 199 LEU A O 1
ATOM 1452 N N . PRO A 1 200 ? -15.059 -0.328 6.572 1.00 95.94 200 PRO A N 1
ATOM 1453 C CA . PRO A 1 200 ? -16.353 -0.236 7.238 1.00 95.94 200 PRO A CA 1
ATOM 1454 C C . PRO A 1 200 ? -16.355 0.923 8.246 1.00 95.94 200 PRO A C 1
ATOM 1456 O O . PRO A 1 200 ? -15.312 1.482 8.588 1.00 95.94 200 PRO A O 1
ATOM 1459 N N . ALA A 1 201 ? -17.533 1.333 8.720 1.00 96.19 201 ALA A N 1
ATOM 1460 C CA . ALA A 1 201 ? -17.597 2.337 9.779 1.00 96.19 201 ALA A CA 1
ATOM 1461 C C . ALA A 1 201 ? -16.900 1.780 11.027 1.00 96.19 201 ALA A C 1
ATOM 1463 O O . ALA A 1 201 ? -17.320 0.754 11.547 1.00 96.19 201 ALA A O 1
ATOM 1464 N N . LEU A 1 202 ? -15.833 2.440 11.481 1.00 96.75 202 LEU A N 1
ATOM 1465 C CA . LEU A 1 202 ? -15.039 1.981 12.623 1.00 96.75 202 LEU A CA 1
ATOM 1466 C C . LEU A 1 202 ? -15.335 2.792 13.876 1.00 96.75 202 LEU A C 1
ATOM 1468 O O . LEU A 1 202 ? -15.315 2.249 14.970 1.00 96.75 202 LEU A O 1
ATOM 1472 N N . VAL A 1 203 ? -15.605 4.090 13.732 1.00 97.69 203 VAL A N 1
ATOM 1473 C CA . VAL A 1 203 ? -15.906 4.966 14.869 1.00 97.69 203 VAL A CA 1
ATOM 1474 C C . VAL A 1 203 ? -17.137 5.793 14.562 1.00 97.69 203 VAL A C 1
ATOM 1476 O O . VAL A 1 203 ? -17.256 6.389 13.490 1.00 97.69 203 VAL A O 1
ATOM 1479 N N . THR A 1 204 ? -18.041 5.863 15.527 1.00 97.69 204 THR A N 1
ATOM 1480 C CA . THR A 1 204 ? -19.263 6.659 15.470 1.00 97.69 204 THR A CA 1
ATOM 1481 C C . THR A 1 204 ? -19.403 7.523 16.713 1.00 97.69 204 THR A C 1
ATOM 1483 O O . THR A 1 204 ? -18.787 7.268 17.749 1.00 97.69 204 THR A O 1
ATOM 1486 N N . GLN A 1 205 ? -20.229 8.558 16.598 1.00 97.06 205 GLN A N 1
ATOM 1487 C CA . GLN A 1 205 ? -20.655 9.364 17.729 1.00 97.06 205 GLN A CA 1
ATOM 1488 C C . GLN A 1 205 ? -22.163 9.605 17.717 1.00 97.06 205 GLN A C 1
ATOM 1490 O O . GLN A 1 205 ? -22.782 9.695 16.647 1.00 97.06 205 GLN A O 1
ATOM 1495 N N . SER A 1 206 ? -22.714 9.818 18.910 1.00 96.94 206 SER A N 1
ATOM 1496 C CA . SER A 1 206 ? -24.088 10.277 19.125 1.00 96.94 206 SER A CA 1
ATOM 1497 C C . SER A 1 206 ? -24.133 11.433 20.136 1.00 96.94 206 SER A C 1
ATOM 1499 O O . SER A 1 206 ? -23.275 11.517 21.017 1.00 96.94 206 SER A O 1
ATOM 1501 N N . PRO A 1 207 ? -25.121 12.344 20.053 1.00 94.56 207 PRO A N 1
ATOM 1502 C CA . PRO A 1 207 ? -25.317 13.383 21.060 1.00 94.56 207 PRO A CA 1
ATOM 1503 C C . PRO A 1 207 ? -25.577 12.797 22.452 1.00 94.56 207 PRO A C 1
ATOM 1505 O O . PRO A 1 207 ? -26.239 11.760 22.577 1.00 94.56 207 PRO A O 1
ATOM 1508 N N . SER A 1 208 ? -25.132 13.507 23.491 1.00 90.31 208 SER A N 1
ATOM 1509 C CA . SER A 1 208 ? -25.482 13.197 24.879 1.00 90.31 208 SER A CA 1
ATOM 1510 C C . SER A 1 208 ? -27.002 13.147 25.084 1.00 90.31 208 SER A C 1
ATOM 1512 O O . SER A 1 208 ? -27.762 13.887 24.453 1.00 90.31 208 SER A O 1
ATOM 1514 N N . GLY A 1 209 ? -27.449 12.230 25.944 1.00 87.38 209 GLY A N 1
ATOM 1515 C CA . GLY A 1 209 ? -28.866 11.937 26.173 1.00 87.38 209 GLY A CA 1
ATOM 1516 C C . GLY A 1 209 ? -29.506 10.985 25.155 1.00 87.38 209 GLY A C 1
ATOM 1517 O O . GLY A 1 209 ? -30.699 10.718 25.263 1.00 87.38 209 GLY A O 1
ATOM 1518 N N . THR A 1 210 ? -28.746 10.464 24.186 1.00 92.44 210 THR A N 1
ATOM 1519 C CA . THR A 1 210 ? -29.187 9.330 23.357 1.00 92.44 210 THR A CA 1
ATOM 1520 C C . THR A 1 210 ? -29.337 8.076 24.223 1.00 92.44 210 THR A C 1
ATOM 1522 O O . THR A 1 210 ? -28.459 7.781 25.035 1.00 92.44 210 THR A O 1
ATOM 1525 N N . ASP A 1 211 ? -30.426 7.326 24.030 1.00 91.19 211 ASP A N 1
ATOM 1526 C CA . ASP A 1 211 ? -30.647 6.051 24.716 1.00 91.19 211 ASP A CA 1
ATOM 1527 C C . ASP A 1 211 ? -29.506 5.065 24.426 1.00 91.19 211 ASP A C 1
ATOM 1529 O O . ASP A 1 211 ? -29.063 4.930 23.287 1.00 91.19 211 ASP A O 1
ATOM 1533 N N . GLN A 1 212 ? -29.058 4.325 25.446 1.00 90.00 212 GLN A N 1
ATOM 1534 C CA . GLN A 1 212 ? -27.911 3.411 25.342 1.00 90.00 212 GLN A CA 1
ATOM 1535 C C 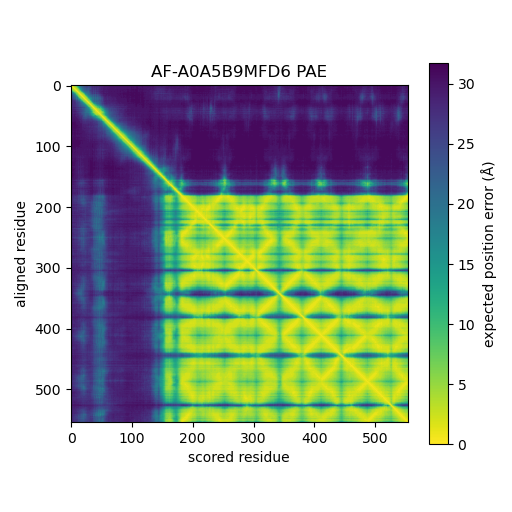. GLN A 1 212 ? -28.046 2.395 24.195 1.00 90.00 212 GLN A C 1
ATOM 1537 O O . GLN A 1 212 ? -27.066 2.108 23.523 1.00 90.00 212 GLN A O 1
ATOM 1542 N N . ALA A 1 213 ? -29.252 1.878 23.948 1.00 90.19 213 ALA A N 1
ATOM 1543 C CA . ALA A 1 213 ? -29.513 0.903 22.883 1.00 90.19 213 ALA A CA 1
ATOM 1544 C C . ALA A 1 213 ? -29.463 1.497 21.458 1.00 90.19 213 ALA A C 1
ATOM 1546 O O . ALA A 1 213 ? -29.503 0.756 20.478 1.00 90.19 213 ALA A O 1
ATOM 1547 N N . ASP A 1 214 ? -29.422 2.826 21.344 1.00 93.06 214 ASP A N 1
ATOM 1548 C CA . ASP A 1 214 ? -29.387 3.560 20.078 1.00 93.06 214 ASP A CA 1
ATOM 1549 C C . ASP A 1 214 ? -28.071 4.342 19.891 1.00 93.06 214 ASP A C 1
ATOM 1551 O O . ASP A 1 214 ? -27.824 4.888 18.816 1.00 93.06 214 ASP A O 1
ATOM 1555 N N . ALA A 1 215 ? -27.227 4.399 20.923 1.00 94.12 215 ALA A N 1
ATOM 1556 C CA . ALA A 1 215 ? -25.954 5.108 20.942 1.00 94.12 215 ALA A CA 1
ATOM 1557 C C . ALA A 1 215 ? -24.932 4.467 19.994 1.00 94.12 215 ALA A C 1
ATOM 1559 O O . ALA A 1 215 ? -24.591 3.301 20.151 1.00 94.12 215 ALA A O 1
ATOM 1560 N N . GLY A 1 216 ? -24.426 5.223 19.014 1.00 94.50 216 GLY A N 1
ATOM 1561 C CA . GLY A 1 216 ? -23.399 4.730 18.086 1.00 94.50 216 GLY A CA 1
ATOM 1562 C C . GLY A 1 216 ? -23.874 3.719 17.042 1.00 94.50 216 GLY A C 1
ATOM 1563 O O . GLY A 1 216 ? -23.113 3.318 16.166 1.00 94.50 216 GLY A O 1
ATOM 1564 N N . VAL A 1 217 ? -25.143 3.316 17.094 1.00 96.62 217 VAL A N 1
ATOM 1565 C CA . VAL A 1 217 ? -25.697 2.298 16.200 1.00 96.62 217 VAL A CA 1
ATOM 1566 C C . VAL A 1 217 ? -25.865 2.872 14.792 1.00 96.62 217 VAL A C 1
ATOM 1568 O O . VAL A 1 217 ? -26.411 3.969 14.617 1.00 96.62 217 VAL A O 1
ATOM 1571 N N . LEU A 1 218 ? -25.426 2.135 13.767 1.00 94.62 218 LEU A N 1
ATOM 1572 C CA . LEU A 1 218 ? -25.567 2.558 12.370 1.00 94.62 218 LEU A CA 1
ATOM 1573 C C . LEU A 1 218 ? -27.038 2.709 11.965 1.00 94.62 218 LEU A C 1
ATOM 1575 O O . LEU A 1 218 ? -27.947 2.107 12.537 1.00 94.62 218 LEU A O 1
ATOM 1579 N N . ASN A 1 219 ? -27.280 3.530 10.940 1.00 91.31 219 ASN A N 1
ATOM 1580 C CA . ASN A 1 219 ? -28.612 3.819 10.395 1.00 91.31 219 ASN A CA 1
ATOM 1581 C C . ASN A 1 219 ? -29.590 4.504 11.373 1.00 91.31 219 ASN A C 1
ATOM 1583 O O . ASN A 1 219 ? -30.786 4.593 11.085 1.00 91.31 219 ASN A O 1
ATOM 1587 N N . ARG A 1 220 ? -29.111 5.032 12.507 1.00 92.38 220 ARG A N 1
ATOM 1588 C CA . ARG A 1 220 ? -29.896 5.912 13.385 1.00 92.38 220 ARG A CA 1
ATOM 1589 C C . ARG A 1 220 ? -29.685 7.378 13.016 1.00 92.38 220 ARG A C 1
ATOM 1591 O O . ARG A 1 220 ? -28.597 7.789 12.629 1.00 92.38 220 ARG A O 1
ATOM 1598 N N . SER A 1 221 ? -30.732 8.194 13.145 1.00 87.31 221 SER A N 1
ATOM 1599 C CA . SER A 1 221 ? -30.703 9.614 12.751 1.00 87.31 221 SER A CA 1
ATOM 1600 C C . SER A 1 221 ? -29.791 10.489 13.616 1.00 87.31 221 SER A C 1
ATOM 1602 O O . SER A 1 221 ? -29.452 11.600 13.224 1.00 87.31 221 SER A O 1
ATOM 1604 N N . ASN A 1 222 ? -29.442 10.013 14.808 1.00 90.19 222 ASN A N 1
ATOM 1605 C CA . ASN A 1 222 ? -28.565 10.656 15.782 1.00 90.19 222 ASN A CA 1
ATOM 1606 C C . ASN A 1 222 ? -27.156 10.037 15.812 1.00 90.19 222 ASN A C 1
ATOM 1608 O O . ASN A 1 222 ? -26.371 10.398 16.684 1.00 90.19 222 ASN A O 1
ATOM 1612 N N . THR A 1 223 ? -26.827 9.135 14.888 1.00 95.56 223 THR A N 1
ATOM 1613 C CA . THR A 1 223 ? -25.485 8.559 14.763 1.00 95.56 223 THR A CA 1
ATOM 1614 C C . THR A 1 223 ? -24.756 9.210 13.601 1.00 95.56 223 THR A C 1
ATOM 1616 O O . THR A 1 223 ? -25.287 9.325 12.497 1.00 95.56 223 THR A O 1
ATOM 1619 N N . THR A 1 224 ? -23.517 9.630 13.839 1.00 95.56 224 THR A N 1
ATOM 1620 C CA . THR A 1 224 ? -22.620 10.129 12.790 1.00 95.56 224 THR A CA 1
ATOM 1621 C C . THR A 1 224 ? -21.329 9.324 12.795 1.00 95.56 224 THR A C 1
ATOM 1623 O O . THR A 1 224 ? -20.747 9.097 13.853 1.00 95.56 224 THR A O 1
ATOM 1626 N N . THR A 1 225 ? -20.888 8.870 11.623 1.00 95.81 225 THR A N 1
ATOM 1627 C CA . THR A 1 225 ? -19.611 8.165 11.462 1.00 95.81 225 THR A CA 1
ATOM 1628 C C . THR A 1 225 ? -18.466 9.173 11.500 1.00 95.81 225 THR A C 1
ATOM 1630 O O . THR A 1 225 ? -18.476 10.152 10.756 1.00 95.81 225 THR A O 1
ATOM 1633 N N . LEU A 1 226 ? -17.497 8.943 12.385 1.00 95.81 226 LEU A N 1
ATOM 1634 C CA . LEU A 1 226 ? -16.295 9.762 12.534 1.00 95.81 226 LEU A CA 1
ATOM 1635 C C . LEU A 1 226 ? -15.118 9.227 11.714 1.00 95.81 226 LEU A C 1
ATOM 1637 O O . LEU A 1 226 ? -14.345 10.020 11.176 1.00 95.81 226 LEU A O 1
ATOM 1641 N N . PHE A 1 227 ? -14.988 7.901 11.610 1.00 96.25 227 PHE A N 1
ATOM 1642 C CA . PHE A 1 227 ? -13.917 7.253 10.855 1.00 96.25 227 PHE A CA 1
ATOM 1643 C C . PHE A 1 227 ? -14.407 5.988 10.138 1.00 96.25 227 PHE A C 1
ATOM 1645 O O . PHE A 1 227 ? -15.181 5.207 10.701 1.00 96.25 227 PHE A O 1
ATOM 1652 N N . GLY A 1 228 ? -13.927 5.790 8.908 1.00 94.56 228 GLY A N 1
ATOM 1653 C CA . GLY A 1 228 ? -14.407 4.759 7.985 1.00 94.56 228 GLY A CA 1
ATOM 1654 C C . GLY A 1 228 ? -15.819 5.037 7.457 1.00 94.56 228 GLY A C 1
ATOM 1655 O O . GLY A 1 228 ? -16.330 6.156 7.554 1.00 94.56 228 GLY A O 1
ATOM 1656 N N . GLY A 1 229 ? -16.463 4.000 6.929 1.00 90.88 229 GLY A N 1
ATOM 1657 C CA . GLY A 1 229 ? -17.831 4.051 6.420 1.00 90.88 229 GLY A CA 1
ATOM 1658 C C . GLY A 1 229 ? -17.924 4.385 4.927 1.00 90.88 229 GLY A C 1
ATOM 1659 O O . GLY A 1 229 ? -16.930 4.704 4.274 1.00 90.88 229 GLY A O 1
ATOM 1660 N N . PRO A 1 230 ? -19.136 4.298 4.354 1.00 82.81 230 PRO A N 1
ATOM 1661 C CA . PRO A 1 230 ? -19.326 4.463 2.921 1.00 82.81 230 PRO A CA 1
ATOM 1662 C C . PRO A 1 230 ? -19.017 5.894 2.467 1.00 82.81 230 PRO A C 1
ATOM 1664 O O . PRO A 1 230 ? -19.426 6.867 3.100 1.00 82.81 230 PRO A O 1
ATOM 1667 N N . GLY A 1 231 ? -18.370 6.015 1.306 1.00 78.69 231 GLY A N 1
ATOM 1668 C CA . GLY A 1 231 ? -18.156 7.299 0.630 1.00 78.69 231 GLY A CA 1
ATOM 1669 C C . GLY A 1 231 ? -16.853 8.019 0.980 1.00 78.69 231 GLY A C 1
ATOM 1670 O O . GLY A 1 231 ? -16.672 9.149 0.528 1.00 78.69 231 GLY A O 1
ATOM 1671 N N . ARG A 1 232 ? -15.949 7.384 1.737 1.00 82.06 232 ARG A N 1
ATOM 1672 C CA . ARG A 1 232 ? -14.586 7.877 1.959 1.00 82.06 232 ARG A CA 1
ATOM 1673 C C . ARG A 1 232 ? -13.586 6.720 1.921 1.00 82.06 232 ARG A C 1
ATOM 1675 O O . ARG A 1 232 ? -13.508 5.946 2.869 1.00 82.06 232 ARG A O 1
ATOM 1682 N N . ALA A 1 233 ? -12.824 6.628 0.836 1.00 89.50 233 ALA A N 1
ATOM 1683 C CA . ALA A 1 233 ? -11.656 5.762 0.781 1.00 89.50 233 ALA A CA 1
ATOM 1684 C C . ALA A 1 233 ? -10.470 6.469 1.453 1.00 89.50 233 ALA A C 1
ATOM 1686 O O . ALA A 1 233 ? -10.352 7.691 1.379 1.00 89.50 233 ALA A O 1
ATOM 1687 N N . LEU A 1 234 ? -9.614 5.711 2.133 1.00 92.50 234 LEU A N 1
ATOM 1688 C CA . LEU A 1 234 ? -8.321 6.208 2.596 1.00 92.50 234 LEU A CA 1
ATOM 1689 C C . LEU A 1 234 ? -7.320 6.146 1.442 1.00 92.50 234 LEU A C 1
ATOM 1691 O O . LEU A 1 234 ? -7.413 5.254 0.600 1.00 92.50 234 LEU A O 1
ATOM 1695 N N . PHE A 1 235 ? -6.325 7.028 1.444 1.00 92.19 235 PHE A N 1
ATOM 1696 C CA . PHE A 1 235 ? -5.193 6.968 0.512 1.00 92.19 235 PHE A CA 1
ATOM 1697 C C . PHE A 1 235 ? -5.557 7.106 -0.982 1.00 92.19 235 PHE A C 1
ATOM 1699 O O . PHE A 1 235 ? -4.912 6.500 -1.843 1.00 92.19 235 PHE A O 1
ATOM 1706 N N . ASP A 1 236 ? -6.605 7.877 -1.294 1.00 88.25 236 ASP A N 1
ATOM 1707 C CA . ASP A 1 236 ? -7.016 8.227 -2.663 1.00 88.25 236 ASP A CA 1
ATOM 1708 C C . ASP A 1 236 ? -6.294 9.476 -3.218 1.00 88.25 236 ASP A C 1
ATOM 1710 O O . ASP A 1 236 ? -6.372 9.778 -4.415 1.00 88.25 236 ASP A O 1
ATOM 1714 N N . ASP A 1 237 ? -5.542 10.173 -2.364 1.00 89.88 237 ASP A N 1
ATOM 1715 C CA . ASP A 1 237 ? -4.709 11.320 -2.708 1.00 89.88 237 ASP A CA 1
ATOM 1716 C C . ASP A 1 237 ? -3.392 10.921 -3.409 1.00 89.88 237 ASP A C 1
ATOM 1718 O O . ASP A 1 237 ? -3.010 9.753 -3.525 1.00 89.88 237 ASP A O 1
ATOM 1722 N N . SER A 1 238 ? -2.673 11.918 -3.942 1.00 91.94 238 SER A N 1
ATOM 1723 C CA . SER A 1 238 ? -1.384 11.666 -4.590 1.00 91.94 238 SER A CA 1
ATOM 1724 C C . SER A 1 238 ? -0.288 11.372 -3.565 1.00 91.94 238 SER A C 1
ATOM 1726 O O . SER A 1 238 ? 0.037 12.238 -2.749 1.00 91.94 238 SER A O 1
ATOM 1728 N N . ARG A 1 239 ? 0.379 10.229 -3.701 1.00 91.75 239 ARG A N 1
ATOM 1729 C CA . ARG A 1 239 ? 1.581 9.850 -2.956 1.00 91.75 239 ARG A CA 1
ATOM 1730 C C . ARG A 1 239 ? 2.858 10.113 -3.742 1.00 91.75 239 ARG A C 1
ATOM 1732 O O . ARG A 1 239 ? 2.928 9.917 -4.962 1.00 91.75 239 ARG A O 1
ATOM 1739 N N . THR A 1 240 ? 3.884 10.554 -3.027 1.00 96.25 240 THR A N 1
ATOM 1740 C CA . THR A 1 240 ? 5.227 10.714 -3.576 1.00 96.25 240 THR A CA 1
ATOM 1741 C C . THR A 1 240 ? 6.008 9.410 -3.515 1.00 96.25 240 THR A C 1
ATOM 1743 O O . THR A 1 240 ? 5.651 8.464 -2.819 1.00 96.25 240 THR A O 1
ATOM 1746 N N . GLY A 1 241 ? 7.065 9.335 -4.307 1.00 96.94 241 GLY A N 1
ATOM 1747 C CA . GLY A 1 241 ? 7.985 8.215 -4.282 1.00 96.94 241 GLY A CA 1
ATOM 1748 C C . GLY A 1 241 ? 9.142 8.445 -5.228 1.00 96.94 241 GLY A C 1
ATOM 1749 O O . GLY A 1 241 ? 9.307 9.528 -5.805 1.00 96.94 241 GLY A O 1
ATOM 1750 N N . TRP A 1 242 ? 9.930 7.405 -5.435 1.00 97.44 242 TRP A N 1
ATOM 1751 C CA . TRP A 1 242 ? 11.068 7.457 -6.333 1.00 97.44 242 TRP A CA 1
ATOM 1752 C C . TRP A 1 242 ? 11.240 6.147 -7.093 1.00 97.44 242 TRP A C 1
ATOM 1754 O O . TRP A 1 242 ? 10.764 5.081 -6.702 1.00 97.44 242 TRP A O 1
ATOM 1764 N N . ARG A 1 243 ? 11.922 6.236 -8.233 1.00 97.44 243 ARG A N 1
ATOM 1765 C CA . ARG A 1 243 ? 12.298 5.083 -9.044 1.00 97.44 243 ARG A CA 1
ATOM 1766 C C . ARG A 1 243 ? 13.723 5.235 -9.540 1.00 97.44 243 ARG A C 1
ATOM 1768 O O . ARG A 1 243 ? 14.095 6.257 -10.113 1.00 97.44 243 ARG A O 1
ATOM 1775 N N . LEU A 1 244 ? 14.500 4.175 -9.372 1.00 97.88 244 LEU A N 1
ATOM 1776 C CA . LEU A 1 244 ? 15.836 4.034 -9.923 1.00 97.88 244 LEU A CA 1
ATOM 1777 C C . LEU A 1 244 ? 15.801 2.995 -11.041 1.00 97.88 244 LEU A C 1
ATOM 1779 O O . LEU A 1 244 ? 15.304 1.887 -10.857 1.00 97.88 244 LEU A O 1
ATOM 1783 N N . ARG A 1 245 ? 16.358 3.334 -12.201 1.00 96.94 245 ARG A N 1
ATOM 1784 C CA . ARG A 1 245 ? 16.568 2.398 -13.312 1.00 96.94 245 ARG A CA 1
ATOM 1785 C C . ARG A 1 245 ? 18.035 2.425 -13.685 1.00 96.94 245 ARG A C 1
ATOM 1787 O O . ARG A 1 245 ? 18.603 3.501 -13.817 1.00 96.94 245 ARG A O 1
ATOM 1794 N N . PHE A 1 246 ? 18.654 1.279 -13.907 1.00 95.56 246 PHE A N 1
ATOM 1795 C CA . PHE A 1 246 ? 20.038 1.240 -14.369 1.00 95.56 246 PHE A CA 1
ATOM 1796 C C . PHE A 1 246 ? 20.297 0.014 -15.228 1.00 95.56 246 PHE A C 1
ATOM 1798 O O . PHE A 1 246 ? 19.558 -0.968 -15.181 1.00 95.56 246 PHE A O 1
ATOM 1805 N N . GLY A 1 247 ? 21.351 0.066 -16.029 1.00 94.31 247 GLY A N 1
ATOM 1806 C CA . GLY A 1 247 ? 21.758 -1.074 -16.829 1.00 94.31 247 GLY A CA 1
ATOM 1807 C C . GLY A 1 247 ? 22.984 -0.806 -17.679 1.00 94.31 247 GLY A C 1
ATOM 1808 O O . GLY A 1 247 ? 23.539 0.293 -17.687 1.00 94.31 247 GLY A O 1
ATOM 1809 N N . PHE A 1 248 ? 23.405 -1.853 -18.379 1.00 91.44 248 PHE A N 1
ATOM 1810 C CA . PHE A 1 248 ? 24.626 -1.867 -19.174 1.00 91.44 248 PHE A CA 1
ATOM 1811 C C . PHE A 1 248 ? 24.394 -2.567 -20.507 1.00 91.44 248 PHE A C 1
ATOM 1813 O O . PHE A 1 248 ? 23.607 -3.519 -20.604 1.00 91.44 248 PHE A O 1
ATOM 1820 N N . TRP A 1 249 ? 25.116 -2.114 -21.526 1.00 88.50 249 TRP A N 1
ATOM 1821 C CA . TRP A 1 249 ? 25.129 -2.743 -22.841 1.00 88.50 249 TRP A CA 1
ATOM 1822 C C . TRP A 1 249 ? 26.197 -3.841 -22.906 1.00 88.50 249 TRP A C 1
ATOM 1824 O O . TRP A 1 249 ? 27.289 -3.713 -22.354 1.00 88.50 249 TRP A O 1
ATOM 1834 N N . LEU A 1 250 ? 25.871 -4.955 -23.564 1.00 86.50 250 LEU A N 1
ATOM 1835 C CA . LEU A 1 250 ? 26.750 -6.125 -23.675 1.00 86.50 250 LEU A CA 1
ATOM 1836 C C . LEU A 1 250 ? 27.547 -6.150 -24.987 1.00 86.50 250 LEU A C 1
ATOM 1838 O O . LEU A 1 250 ? 28.494 -6.923 -25.126 1.00 86.50 250 LEU A O 1
ATOM 1842 N N . ASP A 1 251 ? 27.182 -5.312 -25.954 1.00 79.19 251 ASP A N 1
ATOM 1843 C CA . ASP A 1 251 ? 27.820 -5.207 -27.262 1.00 79.19 251 ASP A CA 1
ATOM 1844 C C . ASP A 1 251 ? 27.891 -3.753 -27.742 1.00 79.19 251 ASP A C 1
ATOM 1846 O O . ASP A 1 251 ? 27.089 -2.919 -27.340 1.00 79.19 251 ASP A O 1
ATOM 1850 N N . ARG A 1 252 ? 28.820 -3.473 -28.668 1.00 77.00 252 ARG A N 1
ATOM 1851 C CA . ARG A 1 252 ? 29.044 -2.127 -29.242 1.00 77.00 252 ARG A CA 1
ATOM 1852 C C . ARG A 1 252 ? 27.838 -1.520 -29.936 1.00 77.00 252 ARG A C 1
ATOM 1854 O O . ARG A 1 252 ? 27.734 -0.306 -30.017 1.00 77.00 252 ARG A O 1
ATOM 1861 N N . CYS A 1 253 ? 26.974 -2.357 -30.496 1.00 77.62 253 CYS A N 1
ATOM 1862 C CA . CYS A 1 253 ? 25.800 -1.886 -31.215 1.00 77.62 253 CYS A CA 1
ATOM 1863 C C . CYS A 1 253 ? 24.599 -1.699 -30.280 1.00 77.62 253 CYS A C 1
ATOM 1865 O O . CYS A 1 253 ? 23.491 -1.431 -30.748 1.00 77.62 253 CYS A O 1
ATOM 1867 N N . HIS A 1 254 ? 24.809 -1.859 -28.966 1.00 84.88 254 HIS A N 1
ATOM 1868 C CA . HIS A 1 254 ? 23.780 -1.815 -27.936 1.00 84.88 254 HIS A CA 1
ATOM 1869 C C . HIS A 1 254 ? 22.621 -2.772 -28.255 1.00 84.88 254 HIS A C 1
ATOM 1871 O O . HIS A 1 254 ? 21.482 -2.511 -27.900 1.00 84.88 254 HIS A O 1
ATOM 1877 N N . THR A 1 255 ? 22.845 -3.871 -28.974 1.00 86.44 255 THR A N 1
ATOM 1878 C CA . THR A 1 255 ? 21.762 -4.784 -29.379 1.00 86.44 255 THR A CA 1
ATOM 1879 C C . THR A 1 255 ? 21.267 -5.657 -28.231 1.00 86.44 255 THR A C 1
ATOM 1881 O O . THR A 1 255 ? 20.107 -6.066 -28.237 1.00 86.44 255 THR A O 1
ATOM 1884 N N . TRP A 1 256 ? 22.110 -5.896 -27.233 1.00 89.31 256 TRP A N 1
ATOM 1885 C CA . TRP A 1 256 ? 21.833 -6.640 -26.017 1.00 89.31 256 TRP A CA 1
ATOM 1886 C C . TRP A 1 256 ? 22.237 -5.820 -24.799 1.00 89.31 256 TRP A C 1
ATOM 1888 O O . TRP A 1 256 ? 23.308 -5.217 -24.758 1.00 89.31 256 TRP A O 1
ATOM 1898 N N . GLY A 1 257 ? 21.399 -5.843 -23.771 1.00 91.75 257 GLY A N 1
ATOM 1899 C CA . GLY A 1 257 ? 21.694 -5.193 -22.502 1.00 91.75 257 GLY A CA 1
ATOM 1900 C C . GLY A 1 257 ? 21.049 -5.914 -21.333 1.00 91.75 257 GLY A C 1
ATOM 1901 O O . GLY A 1 257 ? 20.086 -6.660 -21.505 1.00 91.75 257 GLY A O 1
ATOM 1902 N N . VAL A 1 258 ? 21.565 -5.661 -20.140 1.00 95.75 258 VAL A N 1
ATOM 1903 C CA . VAL A 1 258 ? 20.949 -6.085 -18.879 1.00 95.75 258 VAL A CA 1
ATOM 1904 C C . VAL A 1 258 ? 20.563 -4.832 -18.117 1.00 95.75 258 VAL A C 1
ATOM 1906 O O . VAL A 1 258 ? 21.321 -3.863 -18.105 1.00 95.75 258 VAL A O 1
ATOM 1909 N N . GLY A 1 259 ? 19.386 -4.839 -17.508 1.00 96.62 259 GLY A N 1
ATOM 1910 C CA . GLY A 1 259 ? 18.904 -3.732 -16.702 1.00 96.62 259 GLY A CA 1
ATOM 1911 C C . GLY A 1 259 ? 18.192 -4.205 -15.450 1.00 96.62 259 GLY A C 1
ATOM 1912 O O . GLY A 1 259 ? 17.806 -5.369 -15.328 1.00 96.62 259 GLY A O 1
ATOM 1913 N N . ALA A 1 260 ? 18.031 -3.270 -14.531 1.00 97.69 260 ALA A N 1
ATOM 1914 C CA . ALA A 1 260 ? 17.220 -3.417 -13.347 1.00 97.69 260 ALA A CA 1
ATOM 1915 C C . ALA A 1 260 ? 16.453 -2.121 -13.083 1.00 97.69 260 ALA A C 1
ATOM 1917 O O . ALA A 1 260 ? 16.886 -1.029 -13.472 1.00 97.69 260 ALA A O 1
ATOM 1918 N N . ASP A 1 261 ? 15.319 -2.249 -12.413 1.00 96.88 261 ASP A N 1
ATOM 1919 C CA . ASP A 1 261 ? 14.605 -1.126 -11.828 1.00 96.88 261 ASP A CA 1
ATOM 1920 C C . ASP A 1 261 ? 14.134 -1.446 -10.417 1.00 96.88 261 ASP A C 1
ATOM 1922 O O . ASP A 1 261 ? 13.922 -2.604 -10.065 1.00 96.88 261 ASP A O 1
ATOM 1926 N N . TYR A 1 262 ? 14.018 -0.397 -9.616 1.00 98.06 262 TYR A N 1
ATOM 1927 C CA . TYR A 1 262 ? 13.435 -0.417 -8.288 1.00 98.06 262 TYR A CA 1
ATOM 1928 C C . TYR A 1 262 ? 12.570 0.831 -8.136 1.00 98.06 262 TYR A C 1
ATOM 1930 O O . TYR A 1 262 ? 12.979 1.917 -8.555 1.00 98.06 262 TYR A O 1
ATOM 1938 N N . LEU A 1 263 ? 11.375 0.669 -7.587 1.00 96.94 263 LEU A N 1
ATOM 1939 C CA . LEU A 1 263 ? 10.446 1.737 -7.262 1.00 96.94 263 LEU A CA 1
ATOM 1940 C C . LEU A 1 263 ? 9.965 1.563 -5.829 1.00 96.94 263 LEU A C 1
ATOM 1942 O O . LEU A 1 263 ? 9.749 0.442 -5.368 1.00 96.94 263 LEU A O 1
ATOM 1946 N N . GLU A 1 264 ? 9.741 2.687 -5.176 1.00 97.19 264 GLU A N 1
ATOM 1947 C CA . GLU A 1 264 ? 9.203 2.754 -3.827 1.00 97.19 264 GLU A CA 1
ATOM 1948 C C . GLU A 1 264 ? 8.321 3.993 -3.745 1.00 97.19 264 GLU A C 1
ATOM 1950 O O . GLU A 1 264 ? 8.726 5.087 -4.153 1.00 97.19 264 GLU A O 1
ATOM 1955 N N . LEU A 1 265 ? 7.084 3.792 -3.305 1.00 96.50 265 LEU A N 1
ATOM 1956 C CA . LEU A 1 265 ? 6.198 4.880 -2.921 1.00 96.50 265 LEU A CA 1
ATOM 1957 C C . LEU A 1 265 ? 6.338 5.085 -1.421 1.00 96.50 265 LEU A C 1
ATOM 1959 O O . LEU A 1 265 ? 6.433 4.111 -0.675 1.00 96.50 265 LEU A O 1
ATOM 1963 N N . ASP A 1 266 ? 6.363 6.345 -1.001 1.00 95.19 266 ASP A N 1
ATOM 1964 C CA . ASP A 1 266 ? 6.445 6.681 0.412 1.00 95.19 266 ASP A CA 1
ATOM 1965 C C . ASP A 1 266 ? 5.256 6.056 1.149 1.00 95.19 266 ASP A C 1
ATOM 1967 O O . ASP A 1 266 ? 4.134 6.024 0.631 1.00 95.19 266 ASP A O 1
ATOM 1971 N N . ARG A 1 267 ? 5.503 5.563 2.366 1.00 94.69 267 ARG A N 1
ATOM 1972 C CA . ARG A 1 267 ? 4.434 5.046 3.217 1.00 94.69 267 ARG A CA 1
ATOM 1973 C C . ARG A 1 267 ? 3.445 6.164 3.517 1.00 94.69 267 ARG A C 1
ATOM 1975 O O . ARG A 1 267 ? 3.796 7.171 4.133 1.00 94.69 267 ARG A O 1
ATOM 1982 N N . GLU A 1 268 ? 2.198 5.935 3.142 1.00 93.69 268 GLU A N 1
ATOM 1983 C CA . GLU A 1 268 ? 1.087 6.800 3.501 1.00 93.69 268 GLU A CA 1
ATOM 1984 C C . GLU A 1 268 ? 0.473 6.291 4.801 1.00 93.69 268 GLU A C 1
ATOM 1986 O O . GLU A 1 268 ? 0.307 5.084 4.979 1.00 93.69 268 GLU A O 1
ATOM 1991 N N . SER A 1 269 ? 0.181 7.196 5.732 1.00 94.94 269 SER A N 1
ATOM 1992 C CA . SER A 1 269 ? -0.402 6.847 7.024 1.00 94.94 269 SER A CA 1
ATOM 1993 C C . SER A 1 269 ? -1.501 7.825 7.399 1.00 94.94 269 SER A C 1
ATOM 1995 O O . SER A 1 269 ? -1.275 9.036 7.372 1.00 94.94 269 SER A O 1
ATOM 1997 N N . GLU A 1 270 ? -2.649 7.307 7.818 1.00 94.88 270 GLU A N 1
ATOM 1998 C CA . GLU A 1 270 ? -3.742 8.099 8.374 1.00 94.88 270 GLU A CA 1
ATOM 1999 C C . GLU A 1 270 ? -3.970 7.678 9.824 1.00 94.88 270 GLU A C 1
ATOM 2001 O O . GLU A 1 270 ? -3.992 6.492 10.150 1.00 94.88 270 GLU A O 1
ATOM 2006 N N . SER A 1 271 ? -4.117 8.662 10.706 1.00 95.81 271 SER A N 1
ATOM 2007 C CA . SER A 1 271 ? -4.411 8.434 12.117 1.00 95.81 271 SER A CA 1
ATOM 2008 C C . SER A 1 271 ? -5.606 9.269 12.541 1.00 95.81 271 SER A C 1
ATOM 2010 O O . SER A 1 271 ? -5.666 10.465 12.251 1.00 95.81 271 SER A O 1
ATOM 2012 N N . PHE A 1 272 ? -6.507 8.657 13.289 1.00 97.50 272 PHE A N 1
ATOM 2013 C CA . PHE A 1 272 ? -7.663 9.292 13.895 1.00 97.50 272 PHE A CA 1
ATOM 2014 C C . PHE A 1 272 ? -7.665 8.996 15.392 1.00 97.50 272 PHE A C 1
ATOM 2016 O O . PHE A 1 272 ? -7.367 7.877 15.798 1.00 97.50 272 PHE A O 1
ATOM 2023 N N . SER A 1 273 ? -8.024 9.977 16.216 1.00 97.81 273 SER A N 1
ATOM 2024 C CA . SER A 1 273 ? -8.299 9.742 17.630 1.00 97.81 273 SER A CA 1
ATOM 2025 C C . SER A 1 273 ? -9.441 10.617 18.124 1.00 97.81 273 SER A C 1
ATOM 2027 O O . SER A 1 273 ? -9.593 11.772 17.716 1.00 97.81 273 SER A O 1
ATOM 2029 N N . ALA A 1 274 ? -10.251 10.054 19.014 1.00 97.94 274 ALA A N 1
ATOM 2030 C CA . ALA A 1 274 ? -11.311 10.762 19.708 1.00 97.94 274 ALA A CA 1
ATOM 2031 C C . ALA A 1 274 ? -11.357 10.308 21.165 1.00 97.94 274 ALA A C 1
ATOM 2033 O O . ALA A 1 274 ? -11.354 9.114 21.451 1.00 97.94 274 ALA A O 1
ATOM 2034 N N . THR A 1 275 ? -11.436 11.276 22.073 1.00 97.62 275 THR A N 1
ATOM 2035 C CA . THR A 1 275 ? -11.574 11.051 23.514 1.00 97.62 275 THR A CA 1
ATOM 2036 C C . THR A 1 275 ? -12.845 11.729 23.989 1.00 97.62 275 THR A C 1
ATOM 2038 O O . THR A 1 275 ? -13.121 12.867 23.604 1.00 97.62 275 THR A O 1
ATOM 2041 N N . SER A 1 276 ? -13.606 11.057 24.848 1.00 96.69 276 SER A N 1
ATOM 2042 C CA . SER A 1 276 ? -14.800 11.636 25.455 1.00 96.69 276 SER A CA 1
ATOM 2043 C C . SER A 1 276 ? -15.046 11.098 26.859 1.00 96.69 276 SER A C 1
ATOM 2045 O O . SER A 1 276 ? -14.693 9.971 27.194 1.00 96.69 276 SER A O 1
ATOM 2047 N N . THR A 1 277 ? -15.700 11.916 27.680 1.00 93.19 277 THR A N 1
ATOM 2048 C CA . THR A 1 277 ? -16.228 11.552 29.004 1.00 93.19 277 THR A CA 1
ATOM 2049 C C . THR A 1 277 ? -17.702 11.127 28.954 1.00 93.19 277 THR A C 1
ATOM 2051 O O . THR A 1 277 ? -18.359 11.042 29.993 1.00 93.19 277 THR A O 1
ATOM 2054 N N . GLY A 1 278 ? -18.234 10.905 27.745 1.00 90.62 278 GLY A N 1
ATOM 2055 C CA . GLY A 1 278 ? -19.621 10.524 27.477 1.00 90.62 278 GLY A CA 1
ATOM 2056 C C . GLY A 1 278 ? -20.490 11.630 26.868 1.00 90.62 278 GLY A C 1
ATOM 2057 O O . GLY A 1 278 ? -21.669 11.391 26.615 1.00 90.62 278 GLY A O 1
ATOM 2058 N N . ASP A 1 279 ? -19.923 12.814 26.615 1.00 91.06 279 ASP A N 1
ATOM 2059 C CA . ASP A 1 279 ? -20.542 13.898 25.841 1.00 91.06 279 ASP A CA 1
ATOM 2060 C C . ASP A 1 279 ? -19.503 14.528 24.884 1.00 91.06 279 ASP A C 1
ATOM 2062 O O . ASP A 1 279 ? -18.650 15.298 25.336 1.00 91.06 279 ASP A O 1
ATOM 2066 N N . PRO A 1 280 ? -19.518 14.191 23.578 1.00 94.44 280 PRO A N 1
ATOM 2067 C CA . PRO A 1 280 ? -20.468 13.303 22.901 1.00 94.44 280 PRO A CA 1
ATOM 2068 C C . PRO A 1 280 ? -20.252 11.824 23.256 1.00 94.44 280 PRO A C 1
ATOM 2070 O O . PRO A 1 280 ? -19.200 11.436 23.757 1.00 94.44 280 PRO A O 1
ATOM 2073 N N . ILE A 1 281 ? -21.232 10.975 22.967 1.00 96.00 281 ILE A N 1
ATOM 2074 C CA . ILE A 1 281 ? -21.093 9.522 23.112 1.00 96.00 281 ILE A CA 1
ATOM 2075 C C . ILE A 1 281 ? -20.193 9.013 21.984 1.00 96.00 281 ILE A C 1
ATOM 2077 O O . ILE A 1 281 ? -20.423 9.381 20.832 1.00 96.00 281 ILE A O 1
ATOM 2081 N N . LEU A 1 282 ? -19.198 8.181 22.302 1.00 97.69 282 LEU A N 1
ATOM 2082 C CA . LEU A 1 282 ? -18.309 7.532 21.330 1.00 97.69 282 LEU A CA 1
ATOM 2083 C C . LEU A 1 282 ? -18.544 6.027 21.335 1.00 97.69 282 LEU A C 1
ATOM 2085 O O . LEU A 1 282 ? -18.722 5.436 22.401 1.00 97.69 282 LEU A O 1
ATOM 2089 N N . ALA A 1 283 ? -18.536 5.422 20.151 1.00 97.69 283 ALA A N 1
ATOM 2090 C CA . ALA A 1 283 ? -18.879 4.018 19.991 1.00 97.69 283 ALA A CA 1
ATOM 2091 C C . ALA A 1 283 ? -18.291 3.390 18.719 1.00 97.69 283 ALA A C 1
ATOM 2093 O O . ALA A 1 283 ? -18.023 4.075 17.722 1.00 97.69 283 ALA A O 1
ATOM 2094 N N . ARG A 1 284 ? -18.170 2.067 18.746 1.00 97.38 284 ARG A N 1
ATOM 2095 C CA . ARG A 1 284 ? -17.697 1.192 17.678 1.00 97.38 284 ARG A CA 1
ATOM 2096 C C . ARG A 1 284 ? -18.870 0.380 17.127 1.00 97.38 284 ARG A C 1
ATOM 2098 O O . ARG A 1 284 ? -19.374 -0.509 17.814 1.00 97.38 284 ARG A O 1
ATOM 2105 N N . PRO A 1 285 ? -19.366 0.679 15.921 1.00 97.38 285 PRO A N 1
ATOM 2106 C CA . PRO A 1 285 ? -20.532 -0.015 15.397 1.00 97.38 285 PRO A CA 1
ATOM 2107 C C . PRO A 1 285 ? -20.193 -1.432 14.922 1.00 97.38 285 PRO A C 1
ATOM 2109 O O . PRO A 1 285 ? -19.136 -1.667 14.337 1.00 97.38 285 PRO A O 1
ATOM 2112 N N . PHE A 1 286 ? -21.136 -2.355 15.086 1.00 96.69 286 PHE A N 1
ATOM 2113 C CA . PHE A 1 286 ? -21.084 -3.686 14.488 1.00 96.69 286 PHE A CA 1
ATOM 2114 C C . PHE A 1 286 ? -22.497 -4.251 14.291 1.00 96.69 286 PHE A C 1
ATOM 2116 O O . PHE A 1 286 ? -23.468 -3.824 14.910 1.00 96.69 286 PHE A O 1
ATOM 2123 N N . PHE A 1 287 ? -22.629 -5.267 13.450 1.00 96.69 287 PHE A N 1
ATOM 2124 C CA . PHE A 1 287 ? -23.862 -6.019 13.286 1.00 96.69 287 PHE A CA 1
ATOM 2125 C C . PHE A 1 287 ? -23.892 -7.199 14.261 1.00 96.69 287 PHE A C 1
ATOM 2127 O O . PHE A 1 287 ? -23.114 -8.152 14.141 1.00 96.69 287 PHE A O 1
ATOM 2134 N N . ASN A 1 288 ? -24.821 -7.163 15.213 1.00 95.25 288 ASN A N 1
ATOM 2135 C CA . ASN A 1 288 ? -24.991 -8.203 16.214 1.00 95.25 288 ASN A CA 1
ATOM 2136 C C . ASN A 1 288 ? -25.753 -9.395 15.622 1.00 95.25 288 ASN A C 1
ATOM 2138 O O . ASN A 1 288 ? -26.954 -9.339 15.337 1.00 95.25 288 ASN A O 1
ATOM 2142 N N . THR A 1 289 ? -25.050 -10.510 15.454 1.00 93.38 289 THR A N 1
ATOM 2143 C CA . THR A 1 289 ? -25.601 -11.725 14.838 1.00 93.38 289 THR A CA 1
ATOM 2144 C C . THR A 1 289 ? -26.542 -12.500 15.761 1.00 93.38 289 THR A C 1
ATOM 2146 O O . THR A 1 289 ? -27.413 -13.215 15.263 1.00 93.38 289 THR A O 1
ATOM 2149 N N . LEU A 1 290 ? -26.435 -12.313 17.081 1.00 91.75 290 LEU A N 1
ATOM 2150 C CA . LEU A 1 290 ? -27.317 -12.935 18.070 1.00 91.75 290 LEU A CA 1
ATOM 2151 C C . LEU A 1 290 ? -28.705 -12.278 18.074 1.00 91.75 290 LEU A C 1
ATOM 2153 O O . LEU A 1 290 ? -29.722 -12.965 18.175 1.00 91.75 290 LEU A O 1
ATOM 2157 N N . THR A 1 291 ? -28.758 -10.949 17.948 1.00 92.69 291 THR A N 1
ATOM 2158 C CA . THR A 1 291 ? -30.019 -10.183 17.920 1.00 92.69 291 THR A CA 1
ATOM 2159 C C . THR A 1 291 ? -30.542 -9.929 16.503 1.00 92.69 291 THR A C 1
ATOM 2161 O O . THR A 1 291 ? -31.726 -9.620 16.332 1.00 92.69 291 THR A O 1
ATOM 2164 N N . GLY A 1 292 ? -29.686 -10.078 15.486 1.00 93.19 292 GLY A N 1
ATOM 2165 C CA . GLY A 1 292 ? -29.996 -9.822 14.080 1.00 93.19 292 GLY A CA 1
ATOM 2166 C C . GLY A 1 292 ? -30.203 -8.338 13.766 1.00 93.19 292 GLY A C 1
ATOM 2167 O O . GLY A 1 292 ? -31.050 -8.009 12.931 1.00 93.19 292 GLY A O 1
ATOM 2168 N N . ARG A 1 293 ? -29.507 -7.442 14.475 1.00 95.06 293 ARG A N 1
ATOM 2169 C CA . ARG A 1 293 ? -29.660 -5.982 14.375 1.00 95.06 293 ARG A CA 1
ATOM 2170 C C . ARG A 1 293 ? -28.302 -5.283 14.415 1.00 95.06 293 ARG A C 1
ATOM 2172 O O . ARG A 1 293 ? -27.351 -5.820 14.968 1.00 95.06 293 ARG A O 1
ATOM 2179 N N . GLU A 1 294 ? -28.249 -4.073 13.861 1.00 95.88 294 GLU A N 1
ATOM 2180 C CA . GLU A 1 294 ? -27.135 -3.147 14.104 1.00 95.88 294 GLU A CA 1
ATOM 2181 C C . GLU A 1 294 ? -27.050 -2.828 15.599 1.00 95.88 294 GLU A C 1
ATOM 2183 O O . GLU A 1 294 ? -28.077 -2.583 16.242 1.00 95.88 294 GLU A O 1
ATOM 2188 N N . ASP A 1 295 ? -25.831 -2.823 16.117 1.00 96.50 295 ASP A N 1
ATOM 2189 C CA . ASP A 1 295 ? -25.482 -2.597 17.514 1.00 96.50 295 ASP A CA 1
ATOM 2190 C C . ASP A 1 295 ? -24.164 -1.804 17.581 1.00 96.50 295 ASP A C 1
ATOM 2192 O O . ASP A 1 295 ? -23.551 -1.499 16.550 1.00 96.50 295 ASP A O 1
ATOM 2196 N N . ALA A 1 296 ? -23.736 -1.415 18.776 1.00 96.50 296 ALA A N 1
ATOM 2197 C CA . ALA A 1 296 ? -22.453 -0.749 18.950 1.00 96.50 296 ALA A CA 1
ATOM 2198 C C . ALA A 1 296 ? -21.836 -1.041 20.316 1.00 96.50 296 ALA A C 1
ATOM 2200 O O . ALA A 1 296 ? -22.524 -1.124 21.333 1.00 96.50 296 ALA A O 1
ATOM 2201 N N . GLU A 1 297 ? -20.515 -1.162 20.334 1.00 95.38 297 GLU A N 1
ATOM 2202 C CA . GLU A 1 297 ? -19.726 -1.202 21.557 1.00 95.38 297 GLU A CA 1
ATOM 2203 C C . GLU A 1 297 ? -19.390 0.236 21.977 1.00 95.38 297 GLU A C 1
ATOM 2205 O O . GLU A 1 297 ? -19.174 1.119 21.146 1.00 95.38 297 GLU A O 1
ATOM 2210 N N . LEU A 1 298 ? -19.514 0.528 23.272 1.00 94.81 298 LEU A N 1
ATOM 2211 C CA . LEU A 1 298 ? -19.518 1.897 23.782 1.00 94.81 298 LEU A CA 1
ATOM 2212 C C . LEU A 1 298 ? -18.162 2.244 24.381 1.00 94.81 298 LEU A C 1
ATOM 2214 O O . LEU A 1 298 ? -17.809 1.755 25.450 1.00 94.81 298 LEU A O 1
ATOM 2218 N N . VAL A 1 299 ? -17.477 3.191 23.749 1.00 96.12 299 VAL A N 1
ATOM 2219 C CA . VAL A 1 299 ? -16.177 3.704 24.200 1.00 96.12 299 VAL A CA 1
ATOM 2220 C C . VAL A 1 299 ? -16.353 4.775 25.273 1.00 96.12 299 VAL A C 1
ATOM 2222 O O . VAL A 1 299 ? -15.620 4.830 26.258 1.00 96.12 299 VAL A O 1
ATOM 2225 N N . ALA A 1 300 ? -17.343 5.651 25.093 1.00 95.38 300 ALA A N 1
ATOM 2226 C CA . ALA A 1 300 ? -17.661 6.702 26.049 1.00 95.38 300 ALA A CA 1
ATOM 2227 C C . ALA A 1 300 ? -19.168 6.949 26.096 1.00 95.38 300 ALA A C 1
ATOM 2229 O O . ALA A 1 300 ? -19.786 7.226 25.071 1.00 95.38 300 ALA A O 1
ATOM 2230 N N . LEU A 1 301 ? -19.750 6.911 27.293 1.00 93.62 301 LEU A N 1
ATOM 2231 C CA . LEU A 1 301 ? -21.175 7.120 27.546 1.00 93.62 301 LEU A CA 1
ATOM 2232 C C . LEU A 1 301 ? -21.348 7.747 28.927 1.00 93.62 301 LEU A C 1
ATOM 2234 O O . LEU A 1 301 ? -20.822 7.237 29.913 1.00 93.62 301 LEU A O 1
ATOM 2238 N N . ASN A 1 302 ? -22.172 8.787 29.015 1.00 90.31 302 ASN A N 1
ATOM 2239 C CA . ASN A 1 302 ? -22.659 9.292 30.290 1.00 90.31 302 ASN A CA 1
ATOM 2240 C C . ASN A 1 302 ? -24.187 9.316 30.273 1.00 90.31 302 ASN A C 1
ATOM 2242 O O . ASN A 1 302 ? -24.791 10.128 29.575 1.00 90.31 302 ASN A O 1
ATOM 2246 N N . ASN A 1 303 ? -24.810 8.423 31.043 1.00 83.50 303 ASN A N 1
ATOM 2247 C CA . ASN A 1 303 ? -26.269 8.359 31.148 1.00 83.50 303 ASN A CA 1
ATOM 2248 C C . ASN A 1 303 ? -26.825 9.037 32.415 1.00 83.50 303 ASN A C 1
ATOM 2250 O O . ASN A 1 303 ? -28.024 8.955 32.668 1.00 83.50 303 ASN A O 1
ATOM 2254 N N . GLY A 1 304 ? -25.975 9.695 33.217 1.00 72.06 304 GLY A N 1
ATOM 2255 C CA . GLY A 1 304 ? -26.354 10.476 34.402 1.00 72.06 304 GLY A CA 1
ATOM 2256 C C . GLY A 1 304 ? -27.006 9.699 35.556 1.00 72.06 304 GLY A C 1
ATOM 2257 O O . GLY A 1 304 ? -27.254 10.292 36.605 1.00 72.06 304 GLY A O 1
ATOM 2258 N N . ALA A 1 305 ? -27.289 8.408 35.378 1.00 66.25 305 ALA A N 1
ATOM 2259 C CA . ALA A 1 305 ? -27.991 7.571 36.341 1.00 66.25 305 ALA A CA 1
ATOM 2260 C C . ALA A 1 305 ? -27.047 6.566 37.009 1.00 66.25 305 ALA A C 1
ATOM 2262 O O . ALA A 1 305 ? -27.082 6.451 38.229 1.00 66.25 305 ALA A O 1
ATOM 2263 N N . ASP A 1 306 ? -26.188 5.887 36.234 1.00 73.81 306 ASP A N 1
ATOM 2264 C CA . ASP A 1 306 ? -25.503 4.673 36.707 1.00 73.81 306 ASP A CA 1
ATOM 2265 C C . ASP A 1 306 ? -24.194 4.323 35.965 1.00 73.81 306 ASP A C 1
ATOM 2267 O O . ASP A 1 306 ? -23.298 3.718 36.562 1.00 73.81 306 ASP A O 1
ATOM 2271 N N . ILE A 1 307 ? -24.058 4.709 34.688 1.00 77.44 307 ILE A N 1
ATOM 2272 C CA . ILE A 1 307 ? -22.918 4.369 33.820 1.00 77.44 307 ILE A CA 1
ATOM 2273 C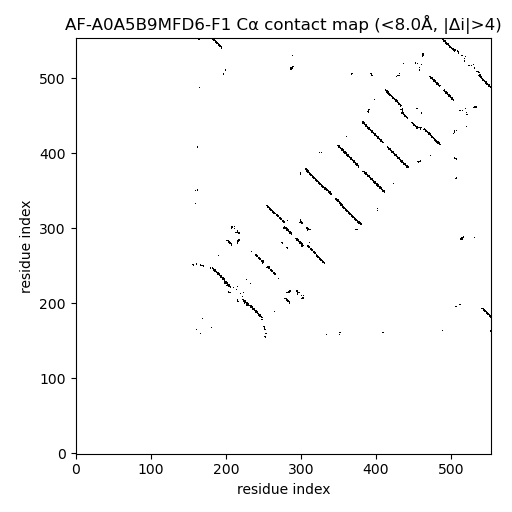 C . ILE A 1 307 ? -22.202 5.653 33.394 1.00 77.44 307 ILE A C 1
ATOM 2275 O O . ILE A 1 307 ? -22.810 6.548 32.796 1.00 77.44 307 ILE A O 1
ATOM 2279 N N . GLN A 1 308 ? -20.900 5.715 33.680 1.00 88.81 308 GLN A N 1
ATOM 2280 C CA . GLN A 1 308 ? -20.017 6.800 33.263 1.00 88.81 308 GLN A CA 1
ATOM 2281 C C . GLN A 1 308 ? -18.743 6.211 32.650 1.00 88.81 308 GLN A C 1
ATOM 2283 O O . GLN A 1 308 ? -17.729 6.043 33.325 1.00 88.81 308 GLN A O 1
ATOM 2288 N N . LEU A 1 309 ? -18.810 5.910 31.357 1.00 91.44 309 LEU A N 1
ATOM 2289 C CA . LEU A 1 309 ? -17.687 5.447 30.552 1.00 91.44 309 LEU A CA 1
ATOM 2290 C C . LEU A 1 309 ? -16.944 6.651 29.980 1.00 91.44 309 LEU A C 1
ATOM 2292 O O . LEU A 1 309 ? -17.525 7.497 29.297 1.00 91.44 309 LEU A O 1
ATOM 2296 N N . THR A 1 310 ? -15.658 6.740 30.294 1.00 94.00 310 THR A N 1
ATOM 2297 C CA . THR A 1 310 ? -14.730 7.725 29.741 1.00 94.00 310 THR A CA 1
ATOM 2298 C C . THR A 1 310 ? -13.658 6.975 28.987 1.00 94.00 310 THR A C 1
ATOM 2300 O O . THR A 1 310 ? -12.935 6.193 29.601 1.00 94.00 310 THR A O 1
ATOM 2303 N N . GLY A 1 311 ? -13.537 7.237 27.692 1.00 95.62 311 GLY A N 1
ATOM 2304 C CA . GLY A 1 311 ? -12.628 6.475 26.858 1.00 95.62 311 GLY A CA 1
ATOM 2305 C C . GLY A 1 311 ? -12.078 7.244 25.675 1.00 95.62 311 GLY A C 1
ATOM 2306 O O . GLY A 1 311 ? -12.562 8.319 25.299 1.00 95.62 311 GLY A O 1
ATOM 2307 N N . THR A 1 312 ? -11.027 6.668 25.114 1.00 97.56 312 THR A N 1
ATOM 2308 C CA . THR A 1 312 ? -10.367 7.097 23.890 1.00 97.56 312 THR A CA 1
ATOM 2309 C C . THR A 1 312 ? -10.409 5.958 22.894 1.00 97.56 312 THR A C 1
ATOM 2311 O O . THR A 1 312 ? -10.068 4.836 23.238 1.00 97.56 312 THR A O 1
ATOM 2314 N N . VAL A 1 313 ? -10.764 6.268 21.652 1.00 98.12 313 VAL A N 1
ATOM 2315 C CA . VAL A 1 313 ? -10.598 5.372 20.508 1.00 98.12 313 VAL A CA 1
ATOM 2316 C C . VAL A 1 313 ? -9.602 6.001 19.549 1.00 98.12 313 VAL A C 1
ATOM 2318 O O . VAL A 1 313 ? -9.703 7.187 19.219 1.00 98.12 313 VAL A O 1
ATOM 2321 N N . ALA A 1 314 ? -8.634 5.212 19.103 1.00 98.31 314 ALA A N 1
ATOM 2322 C CA . ALA A 1 314 ? -7.677 5.597 18.085 1.00 98.31 314 ALA A CA 1
ATOM 2323 C C . ALA A 1 314 ? -7.661 4.566 16.958 1.00 98.31 314 ALA A C 1
ATOM 2325 O O . ALA A 1 314 ? -7.751 3.364 17.187 1.00 98.31 314 ALA A O 1
ATOM 2326 N N . VAL A 1 315 ? -7.552 5.057 15.728 1.00 98.19 315 VAL A N 1
ATOM 2327 C CA . VAL A 1 315 ? -7.419 4.243 14.524 1.00 98.19 315 VAL A CA 1
ATOM 2328 C C . VAL A 1 315 ? -6.178 4.704 13.780 1.00 98.19 315 VAL A C 1
ATOM 2330 O O . VAL A 1 315 ? -5.958 5.903 13.611 1.00 98.19 315 VAL A O 1
ATOM 2333 N N . SER A 1 316 ? -5.369 3.757 13.332 1.00 97.69 316 SER A N 1
ATOM 2334 C CA . SER A 1 316 ? -4.216 3.994 12.475 1.00 97.69 316 SER A CA 1
ATOM 2335 C C . SER A 1 316 ? -4.314 3.099 11.251 1.00 97.69 316 SER A C 1
ATOM 2337 O O . SER A 1 316 ? -4.673 1.932 11.359 1.00 97.69 316 SER A O 1
ATOM 2339 N N . ALA A 1 317 ? -4.017 3.648 10.084 1.00 97.62 317 ALA A N 1
ATOM 2340 C CA . ALA A 1 317 ? -3.969 2.913 8.835 1.00 97.62 317 ALA A CA 1
ATOM 2341 C C . ALA A 1 317 ? -2.686 3.272 8.088 1.00 97.62 317 ALA A C 1
ATOM 2343 O O . ALA A 1 317 ? -2.220 4.411 8.184 1.00 97.62 317 ALA A O 1
ATOM 2344 N N . TYR A 1 318 ? -2.134 2.335 7.319 1.00 97.25 318 TYR A N 1
ATOM 2345 C CA . TYR A 1 318 ? -1.003 2.599 6.430 1.00 97.25 318 TYR A CA 1
ATOM 2346 C C . TYR A 1 318 ? -1.086 1.813 5.116 1.00 97.25 318 TYR A C 1
ATOM 2348 O O . TYR A 1 318 ? -1.720 0.760 5.059 1.00 97.25 318 TYR A O 1
ATOM 2356 N N . SER A 1 319 ? -0.427 2.327 4.074 1.00 96.50 319 SER A N 1
ATOM 2357 C CA . SER A 1 319 ? -0.264 1.671 2.769 1.00 96.50 319 SER A CA 1
ATOM 2358 C C . SER A 1 319 ? 1.129 1.962 2.204 1.00 96.50 319 SER A C 1
ATOM 2360 O O . SER A 1 319 ? 1.574 3.112 2.178 1.00 96.50 319 SER A O 1
ATOM 2362 N N . GLU A 1 320 ? 1.833 0.922 1.766 1.00 95.88 320 GLU A N 1
ATOM 2363 C CA . GLU A 1 320 ? 3.194 0.989 1.232 1.00 95.88 320 GLU A CA 1
ATOM 2364 C C . GLU A 1 320 ? 3.328 0.083 0.003 1.00 95.88 320 GLU A C 1
ATOM 2366 O O . GLU A 1 320 ? 2.958 -1.091 0.029 1.00 95.88 320 GLU A O 1
ATOM 2371 N N . LEU A 1 321 ? 3.861 0.636 -1.091 1.00 96.94 321 LEU A N 1
ATOM 2372 C CA . LEU A 1 321 ? 4.043 -0.080 -2.353 1.00 96.94 321 LEU A CA 1
ATOM 2373 C C . LEU A 1 321 ? 5.507 -0.031 -2.774 1.00 96.94 321 LEU A C 1
ATOM 2375 O O . LEU A 1 321 ? 6.057 1.040 -3.044 1.00 96.94 321 LEU A O 1
ATOM 2379 N N . THR A 1 322 ? 6.102 -1.206 -2.938 1.00 97.81 322 THR A N 1
ATOM 2380 C CA . THR A 1 322 ? 7.471 -1.355 -3.429 1.00 97.81 322 THR A CA 1
ATOM 2381 C C . THR A 1 322 ? 7.521 -2.328 -4.595 1.00 97.81 322 THR A C 1
ATOM 2383 O O . THR A 1 322 ? 6.645 -3.174 -4.802 1.00 97.81 322 THR A O 1
ATOM 2386 N N . GLY A 1 323 ? 8.542 -2.202 -5.431 1.00 97.62 323 GLY A N 1
ATOM 2387 C CA . GLY A 1 323 ? 8.699 -3.110 -6.550 1.00 97.62 323 GLY A CA 1
ATOM 2388 C C . GLY A 1 323 ? 10.056 -3.016 -7.199 1.00 97.62 323 GLY A C 1
ATOM 2389 O O . GLY A 1 323 ? 10.727 -1.993 -7.154 1.00 97.62 323 GLY A O 1
ATOM 2390 N N . GLY A 1 324 ? 10.452 -4.090 -7.862 1.00 97.94 324 GLY A N 1
ATOM 2391 C CA . GLY A 1 324 ? 11.675 -4.097 -8.634 1.00 97.94 324 GLY A CA 1
ATOM 2392 C C . GLY A 1 324 ? 11.669 -5.162 -9.706 1.00 97.94 324 GLY A C 1
ATOM 2393 O O . GLY A 1 324 ? 10.889 -6.116 -9.682 1.00 97.94 324 GLY A O 1
ATOM 2394 N N . SER A 1 325 ? 12.546 -5.002 -10.681 1.00 98.12 325 SER A N 1
ATOM 2395 C CA . SER A 1 325 ? 12.723 -5.993 -11.726 1.00 98.12 325 SER A CA 1
ATOM 2396 C C . SER A 1 325 ? 14.160 -6.058 -12.212 1.00 98.12 325 SER A C 1
ATOM 2398 O O . SER A 1 325 ? 14.928 -5.107 -12.083 1.00 98.12 325 SER A O 1
ATOM 2400 N N . VAL A 1 326 ? 14.522 -7.210 -12.766 1.00 98.50 326 VAL A N 1
ATOM 2401 C CA . VAL A 1 326 ? 15.784 -7.438 -13.474 1.00 98.50 326 VAL A CA 1
ATOM 2402 C C . VAL A 1 326 ? 15.461 -8.067 -14.816 1.00 98.50 326 VAL A C 1
ATOM 2404 O O . VAL A 1 326 ? 14.660 -8.998 -14.892 1.00 98.50 326 VAL A O 1
ATOM 2407 N N . TYR A 1 327 ? 16.057 -7.568 -15.893 1.00 98.31 327 TYR A N 1
ATOM 2408 C CA . TYR A 1 327 ? 15.691 -7.992 -17.239 1.00 98.31 327 TYR A CA 1
ATOM 2409 C C . TYR A 1 327 ? 16.868 -7.981 -18.207 1.00 98.31 327 TYR A C 1
ATOM 2411 O O . TYR A 1 327 ? 17.797 -7.177 -18.123 1.00 98.31 327 TYR A O 1
ATOM 2419 N N . LEU A 1 328 ? 16.776 -8.870 -19.188 1.00 97.62 328 LEU A N 1
ATOM 2420 C CA . LEU A 1 328 ? 17.560 -8.838 -20.408 1.00 97.62 328 LEU A CA 1
ATOM 2421 C C . LEU A 1 328 ? 16.755 -8.079 -21.462 1.00 97.62 328 LEU A C 1
ATOM 2423 O O . LEU A 1 328 ? 15.581 -8.379 -21.682 1.00 97.62 328 LEU A O 1
ATOM 2427 N N . ARG A 1 329 ? 17.376 -7.114 -22.136 1.00 94.88 329 ARG A N 1
ATOM 2428 C CA . ARG A 1 329 ? 16.781 -6.389 -23.263 1.00 94.88 329 ARG A CA 1
ATOM 2429 C C . ARG A 1 329 ? 17.513 -6.735 -24.549 1.00 94.88 329 ARG A C 1
ATOM 2431 O O . ARG A 1 329 ? 18.740 -6.837 -24.567 1.00 94.88 329 ARG A O 1
ATOM 2438 N N . ARG A 1 330 ? 16.752 -6.884 -25.627 1.00 93.81 330 ARG A N 1
ATOM 2439 C CA . ARG A 1 330 ? 17.262 -7.113 -26.974 1.00 93.81 330 ARG A CA 1
ATOM 2440 C C . ARG A 1 330 ? 16.594 -6.157 -27.947 1.00 93.81 330 ARG A C 1
ATOM 2442 O O . ARG A 1 330 ? 15.370 -6.078 -28.006 1.00 93.81 330 ARG A O 1
ATOM 2449 N N . MET A 1 331 ? 17.399 -5.492 -28.758 1.00 90.94 331 MET A N 1
ATOM 2450 C CA . MET A 1 331 ? 16.934 -4.707 -29.891 1.00 90.94 331 MET A CA 1
ATOM 2451 C C . MET A 1 331 ? 16.321 -5.619 -30.960 1.00 90.94 331 MET A C 1
ATOM 2453 O O . MET A 1 331 ? 16.950 -6.581 -31.407 1.00 90.94 331 MET A O 1
ATOM 2457 N N . THR A 1 332 ? 15.083 -5.332 -31.352 1.00 91.06 332 THR A N 1
ATOM 2458 C CA . THR A 1 332 ? 14.329 -6.122 -32.337 1.00 91.06 332 THR A CA 1
ATOM 2459 C C . THR A 1 332 ? 14.266 -5.427 -33.687 1.00 91.06 332 THR A C 1
ATOM 2461 O O . THR A 1 332 ? 14.433 -6.082 -34.715 1.00 91.06 332 THR A O 1
ATOM 2464 N N . CYS A 1 333 ? 14.055 -4.111 -33.694 1.00 87.12 333 CYS A N 1
ATOM 2465 C CA . CYS A 1 333 ? 13.955 -3.312 -34.909 1.00 87.12 333 CYS A CA 1
ATOM 2466 C C . CYS A 1 333 ? 14.541 -1.914 -34.697 1.00 87.12 333 CYS A C 1
ATOM 2468 O O . CYS A 1 333 ? 14.473 -1.350 -33.602 1.00 87.12 333 CYS A O 1
ATOM 2470 N N . CYS A 1 334 ? 15.051 -1.345 -35.779 1.00 87.00 334 CYS A N 1
ATOM 2471 C CA . CYS A 1 334 ? 15.419 0.057 -35.908 1.00 87.00 334 CYS A CA 1
ATOM 2472 C C . CYS A 1 334 ? 14.946 0.565 -37.262 1.00 87.00 334 CYS A C 1
ATOM 2474 O O . CYS A 1 334 ? 14.893 -0.201 -38.223 1.00 87.00 334 CYS A O 1
ATOM 2476 N N . ASP A 1 335 ? 14.633 1.850 -37.316 1.00 84.25 335 ASP A N 1
ATOM 2477 C CA . ASP A 1 335 ? 14.389 2.564 -38.564 1.00 84.25 335 ASP A CA 1
ATOM 2478 C C . ASP A 1 335 ? 14.864 4.005 -38.416 1.00 84.25 335 ASP A C 1
ATOM 2480 O O . ASP A 1 335 ? 14.727 4.599 -37.344 1.00 84.25 335 ASP A O 1
ATOM 2484 N N . GLU A 1 336 ? 15.403 4.568 -39.484 1.00 83.31 336 GLU A N 1
ATOM 2485 C CA . GLU A 1 336 ? 15.918 5.930 -39.524 1.00 83.31 336 GLU A CA 1
ATOM 2486 C C . GLU A 1 336 ? 15.551 6.590 -40.849 1.00 83.31 336 GLU A C 1
ATOM 2488 O O . GLU A 1 336 ? 15.452 5.941 -41.890 1.00 83.31 336 GLU A O 1
ATOM 2493 N N . GLY A 1 337 ? 15.332 7.898 -40.823 1.00 79.94 337 GLY A N 1
ATOM 2494 C CA . GLY A 1 337 ? 14.995 8.624 -42.038 1.00 79.94 337 GLY A CA 1
ATOM 2495 C C . GLY A 1 337 ? 14.647 10.078 -41.787 1.00 79.94 337 GLY A C 1
ATOM 2496 O O . GLY A 1 337 ? 14.832 10.608 -40.694 1.00 79.94 337 GLY A O 1
ATOM 2497 N N . CYS A 1 338 ? 14.099 10.736 -42.807 1.00 80.44 338 CYS A N 1
ATOM 2498 C CA . CYS A 1 338 ? 13.688 12.136 -42.738 1.00 80.44 338 CYS A CA 1
ATOM 2499 C C . CYS A 1 338 ? 12.182 12.254 -42.977 1.00 80.44 338 CYS A C 1
ATOM 2501 O O . CYS A 1 338 ? 11.673 11.832 -44.015 1.00 80.44 338 CYS A O 1
ATOM 2503 N N . ARG A 1 339 ? 11.448 12.848 -42.029 1.00 72.75 339 ARG A N 1
ATOM 2504 C CA . ARG A 1 339 ? 9.999 13.074 -42.165 1.00 72.75 339 ARG A CA 1
ATOM 2505 C C . ARG A 1 339 ? 9.598 14.410 -41.548 1.00 72.75 339 ARG A C 1
ATOM 2507 O O . ARG A 1 339 ? 10.190 14.852 -40.568 1.00 72.75 339 ARG A O 1
ATOM 2514 N N . GLN A 1 340 ? 8.572 15.047 -42.110 1.00 71.06 340 GLN A N 1
ATOM 2515 C CA . GLN A 1 340 ? 7.993 16.268 -41.540 1.00 71.06 340 GLN A CA 1
ATOM 2516 C C . GLN A 1 340 ? 7.453 16.018 -40.120 1.00 71.06 340 GLN A C 1
ATOM 2518 O O . GLN A 1 340 ? 6.974 14.921 -39.798 1.00 71.06 340 GLN A O 1
ATOM 2523 N N . TRP A 1 341 ? 7.557 17.025 -39.251 1.00 63.66 341 TRP A N 1
ATOM 2524 C CA . TRP A 1 341 ? 7.034 16.992 -37.884 1.00 63.66 341 TRP A CA 1
ATOM 2525 C C . TRP A 1 341 ? 5.745 17.820 -37.810 1.00 63.66 341 TRP A C 1
ATOM 2527 O O . TRP A 1 341 ? 5.648 18.898 -38.379 1.00 63.66 341 TRP A O 1
ATOM 2537 N N . LEU A 1 342 ? 4.766 17.329 -37.051 1.00 64.50 342 LEU A N 1
ATOM 2538 C CA . LEU A 1 342 ? 3.583 18.044 -36.553 1.00 64.50 342 LEU A CA 1
ATOM 2539 C C . LEU A 1 342 ? 3.797 19.530 -36.168 1.00 64.50 342 LEU A C 1
ATOM 2541 O O . LEU A 1 342 ? 2.871 20.311 -36.351 1.00 64.50 342 LEU A O 1
ATOM 2545 N N . PHE A 1 343 ? 4.973 19.933 -35.661 1.00 58.72 343 PHE A N 1
ATOM 2546 C CA . PHE A 1 343 ? 5.236 21.312 -35.203 1.00 58.72 343 PHE A CA 1
ATOM 2547 C C . PHE A 1 343 ? 6.174 22.129 -36.107 1.00 58.72 343 PHE A C 1
ATOM 2549 O O . PHE A 1 343 ? 6.370 23.318 -35.866 1.00 58.72 343 PHE A O 1
ATOM 2556 N N . CYS A 1 344 ? 6.748 21.530 -37.155 1.00 58.03 344 CYS A N 1
ATOM 2557 C CA . CYS A 1 344 ? 7.626 22.227 -38.093 1.00 58.03 344 CYS A CA 1
ATOM 2558 C C . CYS A 1 344 ? 7.580 21.573 -39.484 1.00 58.03 344 CYS A C 1
ATOM 2560 O O . CYS A 1 344 ? 7.794 20.374 -39.644 1.00 58.03 344 CYS A O 1
ATOM 2562 N N . GLY A 1 345 ? 7.311 22.383 -40.516 1.00 57.44 345 GLY A N 1
ATOM 2563 C CA . GLY A 1 345 ? 7.124 21.929 -41.904 1.00 57.44 345 GLY A CA 1
ATOM 2564 C C . GLY A 1 345 ? 8.389 21.426 -42.615 1.00 57.44 345 GLY A C 1
ATOM 2565 O O . GLY A 1 345 ? 8.316 21.025 -43.778 1.00 57.44 345 GLY A O 1
ATOM 2566 N N . CYS A 1 346 ? 9.540 21.430 -41.940 1.00 62.09 346 CYS A N 1
ATOM 2567 C CA . CYS A 1 346 ? 10.802 20.923 -42.471 1.00 62.09 346 CYS A CA 1
ATOM 2568 C C . CYS A 1 346 ? 10.928 19.415 -42.211 1.00 62.09 346 CYS A C 1
ATOM 2570 O O . CYS A 1 346 ? 10.512 18.915 -41.164 1.00 62.09 346 CYS A O 1
ATOM 2572 N N . ALA A 1 347 ? 11.513 18.677 -43.158 1.00 69.00 347 ALA A N 1
ATOM 2573 C CA . ALA A 1 347 ? 11.860 17.277 -42.940 1.00 69.00 347 ALA A CA 1
ATOM 2574 C C . ALA A 1 347 ? 12.993 17.201 -41.904 1.00 69.00 347 ALA A C 1
ATOM 2576 O O . ALA A 1 347 ? 14.094 17.678 -42.160 1.00 69.00 347 ALA A O 1
ATOM 2577 N N . GLY A 1 348 ? 12.704 16.643 -40.728 1.00 71.25 348 GLY A N 1
ATOM 2578 C CA . GLY A 1 348 ? 13.695 16.406 -39.682 1.00 71.25 348 GLY A CA 1
ATOM 2579 C C . GLY A 1 348 ? 14.130 14.946 -39.668 1.00 71.25 348 GLY A C 1
ATOM 2580 O O . GLY A 1 348 ? 13.316 14.059 -39.951 1.00 71.25 348 GLY A O 1
ATOM 2581 N N . HIS A 1 349 ? 15.394 14.700 -39.315 1.00 79.62 349 HIS A N 1
ATOM 2582 C CA . HIS A 1 349 ? 15.887 13.349 -39.067 1.00 79.62 349 HIS A CA 1
ATOM 2583 C C . HIS A 1 349 ? 15.128 12.723 -37.887 1.00 79.62 349 HIS A C 1
ATOM 2585 O O . HIS A 1 349 ? 14.965 13.343 -36.830 1.00 79.62 349 HIS A O 1
ATOM 2591 N N . TYR A 1 350 ? 14.658 11.496 -38.072 1.00 82.50 350 TYR A N 1
ATOM 2592 C CA . TYR A 1 350 ? 14.061 10.671 -37.039 1.00 82.50 350 TYR A CA 1
ATOM 2593 C C . TYR A 1 350 ? 14.823 9.357 -36.932 1.00 82.50 350 TYR A C 1
ATOM 2595 O O . TYR A 1 350 ? 15.312 8.824 -37.923 1.00 82.50 350 TYR A O 1
ATOM 2603 N N . CYS A 1 351 ? 14.874 8.824 -35.719 1.00 85.56 351 CYS A N 1
ATOM 2604 C CA . CYS A 1 351 ? 15.409 7.502 -35.449 1.00 85.56 351 CYS A CA 1
ATOM 2605 C C . CYS A 1 351 ? 14.448 6.782 -34.513 1.00 85.56 351 CYS A C 1
ATOM 2607 O O . CYS A 1 351 ? 14.035 7.343 -33.497 1.00 85.56 351 CYS A O 1
ATOM 2609 N N . THR A 1 352 ? 14.055 5.566 -34.866 1.00 88.44 352 THR A N 1
ATOM 2610 C CA . THR A 1 352 ? 13.199 4.718 -34.044 1.00 88.44 352 THR A CA 1
ATOM 2611 C C . THR A 1 352 ? 13.929 3.455 -33.650 1.00 88.44 352 THR A C 1
ATOM 2613 O O . THR A 1 352 ? 14.731 2.902 -34.404 1.00 88.44 352 THR A O 1
ATOM 2616 N N . ARG A 1 353 ? 13.626 2.985 -32.448 1.00 89.50 353 ARG A N 1
ATOM 2617 C CA . ARG A 1 353 ? 14.246 1.810 -31.866 1.00 89.50 353 ARG A CA 1
ATOM 2618 C C . ARG A 1 353 ? 13.215 1.043 -31.068 1.00 89.50 353 ARG A C 1
ATOM 2620 O O . ARG A 1 353 ? 12.554 1.608 -30.204 1.00 89.50 353 ARG A O 1
ATOM 2627 N N . SER A 1 354 ? 13.098 -0.243 -31.361 1.00 92.88 354 SER A N 1
ATOM 2628 C CA . SER A 1 354 ? 12.208 -1.156 -30.654 1.00 92.88 354 SER A CA 1
ATOM 2629 C C . SER A 1 354 ? 13.011 -2.259 -29.997 1.00 92.88 354 SER A C 1
ATOM 2631 O O . SER A 1 354 ? 13.966 -2.788 -30.573 1.00 92.88 354 SER A O 1
ATOM 2633 N N . GLU A 1 355 ? 12.627 -2.603 -28.780 1.00 94.25 355 GLU A N 1
ATOM 2634 C CA . GLU A 1 355 ? 13.320 -3.586 -27.972 1.00 94.25 355 GLU A CA 1
ATOM 2635 C C . GLU A 1 355 ? 12.317 -4.455 -27.241 1.00 94.25 355 GLU A C 1
ATOM 2637 O O . GLU A 1 355 ? 11.304 -3.985 -26.728 1.00 94.25 355 GLU A O 1
ATOM 2642 N N . PHE A 1 356 ? 12.655 -5.728 -27.141 1.00 97.00 356 PHE A N 1
ATOM 2643 C CA . PHE A 1 356 ? 11.954 -6.664 -26.291 1.00 97.00 356 PHE A CA 1
ATOM 2644 C C . PHE A 1 356 ? 12.749 -6.862 -25.003 1.00 97.00 356 PHE A C 1
ATOM 2646 O O . PHE A 1 356 ? 13.977 -6.978 -25.047 1.00 97.00 356 PHE A O 1
ATOM 2653 N N . ARG A 1 357 ? 12.064 -6.906 -23.862 1.00 97.12 357 ARG A N 1
ATOM 2654 C CA . ARG A 1 357 ? 12.656 -7.212 -22.560 1.00 97.12 357 ARG A CA 1
ATOM 2655 C C . ARG A 1 357 ? 12.003 -8.463 -21.992 1.00 97.12 357 ARG A C 1
ATOM 2657 O O . ARG A 1 357 ? 10.794 -8.641 -22.101 1.00 97.12 357 ARG A O 1
ATOM 2664 N N . VAL A 1 358 ? 12.817 -9.311 -21.384 1.00 98.25 358 VAL A N 1
ATOM 2665 C CA . VAL A 1 358 ? 12.367 -10.481 -20.633 1.00 98.25 358 VAL A CA 1
ATOM 2666 C C . VAL A 1 358 ? 13.118 -10.519 -19.317 1.00 98.25 358 VAL A C 1
ATOM 2668 O O . VAL A 1 358 ? 14.339 -10.342 -19.287 1.00 98.25 358 VAL A O 1
ATOM 2671 N N . GLY A 1 359 ? 12.396 -10.723 -18.228 1.00 98.12 359 GLY A N 1
ATOM 2672 C CA . GLY A 1 359 ? 12.975 -10.604 -16.907 1.00 98.12 359 GLY A CA 1
ATOM 2673 C C . GLY A 1 359 ? 12.146 -11.228 -15.807 1.00 98.12 359 GLY A C 1
ATOM 2674 O O . GLY A 1 359 ? 11.200 -11.978 -16.039 1.00 98.12 359 GLY A O 1
ATOM 2675 N N . TYR A 1 360 ? 12.552 -10.893 -14.596 1.00 98.50 360 TYR A N 1
ATOM 2676 C CA . TYR A 1 360 ? 11.875 -11.216 -13.361 1.00 98.50 360 TYR A CA 1
ATOM 2677 C C . TYR A 1 360 ? 11.387 -9.923 -12.720 1.00 98.50 360 TYR A C 1
ATOM 2679 O O . TYR A 1 360 ? 12.144 -8.950 -12.661 1.00 98.50 360 TYR A O 1
ATOM 2687 N N . ARG A 1 361 ? 10.154 -9.930 -12.216 1.00 98.25 361 ARG A N 1
ATOM 2688 C CA . ARG A 1 361 ? 9.566 -8.810 -11.486 1.00 98.25 361 ARG A CA 1
ATOM 2689 C C . ARG A 1 361 ? 9.067 -9.263 -10.123 1.00 98.25 361 ARG A C 1
ATOM 2691 O O . ARG A 1 361 ? 8.411 -10.296 -10.000 1.00 98.25 361 ARG A O 1
ATOM 2698 N N . PHE A 1 362 ? 9.363 -8.424 -9.143 1.00 98.38 362 PHE A N 1
ATOM 2699 C CA . PHE A 1 362 ? 8.868 -8.468 -7.783 1.00 98.38 362 PHE A CA 1
ATOM 2700 C C . PHE A 1 362 ? 8.028 -7.215 -7.513 1.00 98.38 362 PHE A C 1
ATOM 2702 O O . PHE A 1 362 ? 8.409 -6.118 -7.929 1.00 98.38 362 PHE A O 1
ATOM 2709 N N . MET A 1 363 ? 6.897 -7.365 -6.833 1.00 98.25 363 MET A N 1
ATOM 2710 C CA . MET A 1 363 ? 6.160 -6.245 -6.240 1.00 98.25 363 MET A CA 1
ATOM 2711 C C . MET A 1 363 ? 5.616 -6.649 -4.882 1.00 98.25 363 MET A C 1
ATOM 2713 O O . MET A 1 363 ? 5.216 -7.798 -4.700 1.00 98.25 363 MET A O 1
ATOM 2717 N N . GLN A 1 364 ? 5.591 -5.692 -3.963 1.00 98.50 364 GLN A N 1
ATOM 2718 C CA . GLN A 1 364 ? 5.033 -5.863 -2.637 1.00 98.50 364 GLN A CA 1
ATOM 2719 C C . GLN A 1 364 ? 4.089 -4.709 -2.308 1.00 98.50 364 GLN A C 1
ATOM 2721 O O . GLN A 1 364 ? 4.418 -3.550 -2.558 1.00 98.50 364 GLN A O 1
ATOM 2726 N N . LEU A 1 365 ? 2.912 -5.056 -1.791 1.00 98.06 365 LEU A N 1
ATOM 2727 C CA . LEU A 1 365 ? 1.936 -4.124 -1.234 1.00 98.06 365 LEU A CA 1
ATOM 2728 C C . LEU A 1 365 ? 1.694 -4.533 0.217 1.00 98.06 365 LEU A C 1
ATOM 2730 O O . LEU A 1 365 ? 1.158 -5.619 0.460 1.00 98.06 365 LEU A O 1
ATOM 2734 N N . ASP A 1 366 ? 2.100 -3.661 1.134 1.00 98.06 366 ASP A N 1
ATOM 2735 C CA . ASP A 1 366 ? 1.886 -3.803 2.570 1.00 98.06 366 ASP A CA 1
ATOM 2736 C C . ASP A 1 366 ? 0.859 -2.770 3.018 1.00 98.06 366 ASP A C 1
ATOM 2738 O O . ASP A 1 366 ? 1.045 -1.565 2.839 1.00 98.06 366 ASP A O 1
ATOM 2742 N N . GLU A 1 367 ? -0.229 -3.239 3.610 1.00 98.06 367 GLU A N 1
ATOM 2743 C CA . GLU A 1 367 ? -1.280 -2.383 4.151 1.00 98.06 367 GLU A CA 1
ATOM 2744 C C . GLU A 1 367 ? -1.680 -2.888 5.533 1.00 98.06 367 GLU A C 1
ATOM 2746 O O . GLU A 1 367 ? -1.615 -4.087 5.814 1.00 98.06 367 GLU A O 1
ATOM 2751 N N . GLY A 1 368 ? -2.135 -1.984 6.393 1.00 97.94 368 GLY A N 1
ATOM 2752 C CA . GLY A 1 368 ? -2.647 -2.379 7.696 1.00 97.94 368 GLY A CA 1
ATOM 2753 C C . GLY A 1 368 ? -3.573 -1.351 8.314 1.00 97.94 368 GLY A C 1
ATOM 2754 O O . GLY A 1 368 ? -3.500 -0.160 8.005 1.00 97.94 368 GLY A O 1
ATOM 2755 N N . VAL A 1 369 ? -4.451 -1.835 9.187 1.00 98.44 369 VAL A N 1
ATOM 2756 C CA . VAL A 1 369 ? -5.375 -1.048 10.002 1.00 98.44 369 VAL A CA 1
ATOM 2757 C C . VAL A 1 369 ? -5.305 -1.562 11.433 1.00 98.44 369 VAL A C 1
ATOM 2759 O O . VAL A 1 369 ? -5.580 -2.730 11.696 1.00 98.44 369 VAL A O 1
ATOM 2762 N N . GLY A 1 370 ? -4.945 -0.673 12.350 1.00 98.12 370 GLY A N 1
ATOM 2763 C CA . GLY A 1 370 ? -4.937 -0.914 13.784 1.00 98.12 370 GLY A CA 1
ATOM 2764 C C . GLY A 1 370 ? -5.949 -0.021 14.483 1.00 98.12 370 GLY A C 1
ATOM 2765 O O . GLY A 1 370 ? -6.041 1.173 14.189 1.00 98.12 370 GLY A O 1
ATOM 2766 N N . ILE A 1 371 ? -6.690 -0.590 15.420 1.00 98.44 371 ILE A N 1
ATOM 2767 C CA . ILE A 1 371 ? -7.598 0.110 16.317 1.00 98.44 371 ILE A CA 1
ATOM 2768 C C . ILE A 1 371 ? -7.150 -0.170 17.745 1.00 98.44 371 ILE A C 1
ATOM 2770 O O . ILE A 1 371 ? -6.895 -1.319 18.094 1.00 98.44 371 ILE A O 1
ATOM 2774 N N . SER A 1 372 ? -7.096 0.875 18.563 1.00 98.06 372 SER A N 1
ATOM 2775 C CA . SER A 1 372 ? -6.872 0.766 20.002 1.00 98.06 372 SER A CA 1
ATOM 2776 C C . SER A 1 372 ? -7.898 1.584 20.774 1.00 98.06 372 SER A C 1
ATOM 2778 O O . SER A 1 372 ? -8.210 2.713 20.379 1.00 98.06 372 SER A O 1
ATOM 2780 N N . GLU A 1 373 ? -8.362 1.051 21.893 1.00 97.81 373 GLU A N 1
ATOM 2781 C CA . GLU A 1 373 ? -9.384 1.646 22.744 1.00 97.81 373 GLU A CA 1
ATOM 2782 C C . GLU A 1 373 ? -8.928 1.562 24.197 1.00 97.81 373 GLU A C 1
ATOM 2784 O O . GLU A 1 373 ? -8.499 0.508 24.646 1.00 97.81 373 GLU A O 1
ATOM 2789 N N . ASP A 1 374 ? -9.015 2.672 24.921 1.00 96.44 374 ASP A N 1
ATOM 2790 C CA . ASP A 1 374 ? -8.714 2.746 26.352 1.00 96.44 374 ASP A CA 1
ATOM 2791 C C . ASP A 1 374 ? -9.907 3.409 27.024 1.00 96.44 374 ASP A C 1
ATOM 2793 O O . ASP A 1 374 ? -10.180 4.592 26.784 1.00 96.44 374 ASP A O 1
ATOM 2797 N N . LEU A 1 375 ? -10.660 2.636 27.799 1.00 93.38 375 LEU A N 1
ATOM 2798 C CA . LEU A 1 375 ? -11.880 3.093 28.440 1.00 93.38 375 LEU A CA 1
ATOM 2799 C C . LEU A 1 375 ? -11.910 2.714 29.917 1.00 93.38 375 LEU A C 1
ATOM 2801 O O . LEU A 1 375 ? -11.595 1.605 30.338 1.00 93.38 375 LEU A O 1
ATOM 2805 N N . SER A 1 376 ? -12.311 3.688 30.722 1.00 91.44 376 SER A N 1
ATOM 2806 C CA . SER A 1 376 ? -12.437 3.579 32.167 1.00 91.44 376 SER A CA 1
ATOM 2807 C C . SER A 1 376 ? -13.874 3.832 32.563 1.00 91.44 376 SER A C 1
ATOM 2809 O O . SER A 1 376 ? -14.547 4.734 32.045 1.00 91.44 376 SER A O 1
ATOM 2811 N N . ASN A 1 377 ? -14.348 3.049 33.516 1.00 86.56 377 ASN A N 1
ATOM 2812 C CA . ASN A 1 377 ? -15.678 3.229 34.044 1.00 86.56 377 ASN A CA 1
ATOM 2813 C C . ASN A 1 377 ? -15.633 3.887 35.422 1.00 86.56 377 ASN A C 1
ATOM 2815 O O . ASN A 1 377 ? -15.171 3.316 36.407 1.00 86.56 377 ASN A O 1
ATOM 2819 N N . ASN A 1 378 ? -16.177 5.096 35.478 1.00 83.81 378 ASN A N 1
ATOM 2820 C CA . ASN A 1 378 ? -16.269 5.922 36.676 1.00 83.81 378 ASN A CA 1
ATOM 2821 C C . ASN A 1 378 ? -17.697 5.955 37.253 1.00 83.81 378 ASN A C 1
ATOM 2823 O O . ASN A 1 378 ? -17.991 6.772 38.125 1.00 83.81 378 ASN A O 1
ATOM 2827 N N . GLY A 1 379 ? -18.596 5.106 36.739 1.00 79.88 379 GLY A N 1
ATOM 2828 C CA . GLY A 1 379 ? -19.986 5.005 37.176 1.00 79.88 379 GLY A CA 1
ATOM 2829 C C . GLY A 1 379 ? -20.166 4.244 38.491 1.00 79.88 379 GLY A C 1
ATOM 2830 O O . GLY A 1 379 ? -19.225 3.712 39.079 1.00 79.88 379 GLY A O 1
ATOM 2831 N N . THR A 1 380 ? -21.416 4.164 38.948 1.00 76.88 380 THR A N 1
ATOM 2832 C CA . THR A 1 380 ? -21.776 3.454 40.186 1.00 76.88 380 THR A CA 1
ATOM 2833 C C . THR A 1 380 ? -21.643 1.936 40.025 1.00 76.88 380 THR A C 1
ATOM 2835 O O . THR A 1 380 ? -21.271 1.244 40.973 1.00 76.88 380 THR A O 1
ATOM 2838 N N . PHE A 1 381 ? -21.917 1.409 38.827 1.00 73.19 381 PHE A N 1
ATOM 2839 C CA . PHE A 1 381 ? -21.670 0.008 38.483 1.00 73.19 381 PHE A CA 1
ATOM 2840 C C . PHE A 1 381 ? -20.284 -0.132 37.888 1.00 73.19 381 PHE A C 1
ATOM 2842 O O . PHE A 1 381 ? -20.119 0.144 36.707 1.00 73.19 381 PHE A O 1
ATOM 2849 N N . ASN A 1 382 ? -19.303 -0.569 38.670 1.00 71.00 382 ASN A N 1
ATOM 2850 C CA . ASN A 1 382 ? -17.939 -0.735 38.187 1.00 71.00 382 ASN A CA 1
ATOM 2851 C C . ASN A 1 382 ? -17.780 -2.046 37.385 1.00 71.00 382 ASN A C 1
ATOM 2853 O O . ASN A 1 382 ? -17.590 -3.125 37.940 1.00 71.00 382 ASN A O 1
ATOM 2857 N N . ILE A 1 383 ? -17.899 -1.942 36.060 1.00 74.44 383 ILE A N 1
ATOM 2858 C CA . ILE A 1 383 ? -17.607 -3.018 35.096 1.00 74.44 383 ILE A CA 1
ATOM 2859 C C . ILE A 1 383 ? -16.112 -3.168 34.739 1.00 74.44 383 ILE A C 1
ATOM 2861 O O . ILE A 1 383 ? -15.786 -4.050 33.956 1.00 74.44 383 ILE A O 1
ATOM 2865 N N . GLY A 1 384 ? -15.216 -2.367 35.330 1.00 84.31 384 GLY A N 1
ATOM 2866 C CA . GLY A 1 384 ? -13.771 -2.395 35.072 1.00 84.31 384 GLY A CA 1
ATOM 2867 C C . GLY A 1 384 ? -13.283 -1.348 34.065 1.00 84.31 384 GLY A C 1
ATOM 2868 O O . GLY A 1 384 ? -14.076 -0.615 33.469 1.00 84.31 384 GLY A O 1
ATOM 2869 N N . ASP A 1 385 ? -11.961 -1.282 33.916 1.00 90.94 385 ASP A N 1
ATOM 2870 C CA . ASP A 1 385 ? -11.287 -0.578 32.821 1.00 90.94 385 ASP A CA 1
ATOM 2871 C C . ASP A 1 385 ? -10.914 -1.581 31.730 1.00 90.94 385 ASP A C 1
ATOM 2873 O O . ASP A 1 385 ? -10.579 -2.729 32.036 1.00 90.94 385 ASP A O 1
ATOM 2877 N N . PHE A 1 386 ? -10.933 -1.134 30.480 1.00 93.81 386 PHE A N 1
ATOM 2878 C CA . PHE A 1 386 ? -10.679 -1.967 29.317 1.00 93.81 386 PHE A CA 1
ATOM 2879 C C . PHE A 1 386 ? -9.635 -1.313 28.417 1.00 93.81 386 PHE A C 1
ATOM 2881 O O . PHE A 1 386 ? -9.735 -0.129 28.099 1.00 93.81 386 PHE A O 1
ATOM 2888 N N . ASP A 1 387 ? -8.667 -2.117 27.993 1.00 96.44 387 ASP A N 1
ATOM 2889 C CA . ASP A 1 387 ? -7.739 -1.811 26.907 1.00 96.44 387 ASP A CA 1
ATOM 2890 C C . ASP A 1 387 ? -7.980 -2.842 25.800 1.00 96.44 387 ASP A C 1
ATOM 2892 O O . ASP A 1 387 ? -7.837 -4.048 26.031 1.00 96.44 387 ASP A O 1
ATOM 2896 N N . ILE A 1 388 ? -8.443 -2.381 24.641 1.00 97.50 388 ILE A N 1
ATOM 2897 C CA . ILE A 1 388 ? -8.864 -3.224 23.519 1.00 97.50 388 ILE A CA 1
ATOM 2898 C C . ILE A 1 388 ? -8.026 -2.865 22.300 1.00 97.50 388 ILE A C 1
ATOM 2900 O O . ILE A 1 388 ? -7.896 -1.699 21.939 1.00 97.50 388 ILE A O 1
ATOM 2904 N N . MET A 1 389 ? -7.486 -3.876 21.628 1.00 97.75 389 MET A N 1
ATOM 2905 C CA . MET A 1 389 ? -6.741 -3.725 20.386 1.00 97.75 389 MET A CA 1
ATOM 2906 C C . MET A 1 389 ? -7.296 -4.666 19.322 1.00 97.75 389 MET A C 1
ATOM 2908 O O . MET A 1 389 ? -7.455 -5.857 19.579 1.00 97.75 389 MET A O 1
ATOM 2912 N N . ASP A 1 390 ? -7.502 -4.149 18.114 1.00 98.25 390 ASP A N 1
ATOM 2913 C CA . ASP A 1 390 ? -7.761 -4.928 16.904 1.00 98.25 390 ASP A CA 1
ATOM 2914 C C . ASP A 1 390 ? -6.752 -4.537 15.818 1.00 98.25 390 ASP A C 1
ATOM 2916 O O . ASP A 1 390 ? -6.636 -3.364 15.466 1.00 98.25 390 ASP A O 1
ATOM 2920 N N . GLN A 1 391 ? -6.052 -5.511 15.244 1.00 98.19 391 GLN A N 1
ATOM 2921 C CA . GLN A 1 391 ? -5.059 -5.307 14.190 1.00 98.19 391 GLN A CA 1
ATOM 2922 C C . GLN A 1 391 ? -5.375 -6.189 12.980 1.00 98.19 391 GLN A C 1
ATOM 2924 O O . GLN A 1 391 ? -5.541 -7.404 13.111 1.00 98.19 391 GLN A O 1
ATOM 2929 N N . PHE A 1 392 ? -5.393 -5.572 11.799 1.00 98.50 392 PHE A N 1
ATOM 2930 C CA . PHE A 1 392 ? -5.582 -6.218 10.504 1.00 98.50 392 PHE A CA 1
ATOM 2931 C C . PHE A 1 392 ? -4.456 -5.792 9.563 1.00 98.50 392 PHE A C 1
ATOM 2933 O O . PHE A 1 392 ? -4.455 -4.666 9.073 1.00 98.50 392 PHE A O 1
ATOM 2940 N N . ASP A 1 393 ? -3.511 -6.688 9.292 1.00 98.50 393 ASP A N 1
ATOM 2941 C CA . ASP A 1 393 ? -2.410 -6.453 8.356 1.00 98.50 393 ASP A CA 1
ATOM 2942 C C . ASP A 1 393 ? -2.528 -7.374 7.141 1.00 98.50 393 ASP A C 1
ATOM 2944 O O . ASP A 1 393 ? -2.816 -8.569 7.263 1.00 98.50 393 ASP A O 1
ATOM 2948 N N . THR A 1 394 ? -2.238 -6.836 5.963 1.00 98.50 394 THR A N 1
ATOM 2949 C CA . THR A 1 394 ? -2.185 -7.587 4.710 1.00 98.50 394 THR A CA 1
ATOM 2950 C C . THR A 1 394 ? -0.870 -7.347 3.990 1.00 98.50 394 THR A C 1
ATOM 2952 O O . THR A 1 394 ? -0.417 -6.214 3.862 1.00 98.50 394 THR A O 1
ATOM 2955 N N . GLU A 1 395 ? -0.287 -8.420 3.473 1.00 98.56 395 GLU A N 1
ATOM 2956 C CA . GLU A 1 395 ? 0.964 -8.410 2.721 1.00 98.56 395 GLU A CA 1
ATOM 2957 C C . GLU A 1 395 ? 0.757 -9.199 1.426 1.00 98.56 395 GLU A C 1
ATOM 2959 O O . GLU A 1 395 ? 0.420 -10.388 1.445 1.00 98.56 395 GLU A O 1
ATOM 2964 N N . ASN A 1 396 ? 0.961 -8.532 0.294 1.00 98.62 396 ASN A N 1
ATOM 2965 C CA . ASN A 1 396 ? 0.908 -9.137 -1.032 1.00 98.62 396 ASN A CA 1
ATOM 2966 C C . ASN A 1 396 ? 2.309 -9.144 -1.623 1.00 98.62 396 ASN A C 1
ATOM 2968 O O . ASN A 1 396 ? 2.901 -8.085 -1.779 1.00 98.62 396 ASN A O 1
ATOM 2972 N N . GLN A 1 397 ? 2.823 -10.310 -2.003 1.00 98.56 397 GLN A N 1
ATOM 2973 C CA . GLN A 1 397 ? 4.153 -10.462 -2.597 1.00 98.56 397 GLN A CA 1
ATOM 2974 C C . GLN A 1 397 ? 4.059 -11.142 -3.958 1.00 98.56 397 GLN A C 1
ATOM 2976 O O . GLN A 1 397 ? 3.972 -12.370 -4.065 1.00 98.56 397 GLN A O 1
ATOM 2981 N N . PHE A 1 398 ? 4.099 -10.342 -5.018 1.00 98.69 398 PHE A N 1
ATOM 2982 C CA . PHE A 1 398 ? 4.122 -10.825 -6.390 1.00 98.69 398 PHE A CA 1
ATOM 2983 C C . PHE A 1 398 ? 5.531 -11.224 -6.814 1.00 98.69 398 PHE A C 1
ATOM 2985 O O . PHE A 1 398 ? 6.485 -10.461 -6.665 1.00 98.69 398 PHE A O 1
ATOM 2992 N N . ASN A 1 399 ? 5.642 -12.399 -7.430 1.00 98.50 399 ASN A N 1
ATOM 2993 C CA . ASN A 1 399 ? 6.863 -12.885 -8.056 1.00 98.50 399 ASN A CA 1
ATOM 2994 C C . ASN A 1 399 ? 6.499 -13.480 -9.421 1.00 98.50 399 ASN A C 1
ATOM 2996 O O . ASN A 1 399 ? 5.695 -14.415 -9.502 1.00 98.50 399 ASN A O 1
ATOM 3000 N N . GLY A 1 400 ? 7.080 -12.960 -10.504 1.00 98.19 400 GLY A N 1
ATOM 3001 C CA . GLY A 1 400 ? 6.676 -13.376 -11.846 1.00 98.19 400 GLY A CA 1
ATOM 3002 C C . GLY A 1 400 ? 7.687 -13.118 -12.952 1.00 98.19 400 GLY A C 1
ATOM 3003 O O . GLY A 1 400 ? 8.679 -12.404 -12.787 1.00 98.19 400 GLY A O 1
ATOM 3004 N N . ILE A 1 401 ? 7.406 -13.722 -14.106 1.00 98.50 401 ILE A N 1
ATOM 3005 C CA . ILE A 1 401 ? 8.124 -13.453 -15.353 1.00 98.50 401 ILE A CA 1
ATOM 3006 C C . ILE A 1 401 ? 7.568 -12.154 -15.928 1.00 98.50 401 ILE A C 1
ATOM 3008 O O . ILE A 1 401 ? 6.356 -12.027 -16.079 1.00 98.50 401 ILE A O 1
ATOM 3012 N N . ASP A 1 402 ? 8.450 -11.221 -16.271 1.00 98.31 402 ASP A N 1
ATOM 3013 C CA . ASP A 1 402 ? 8.110 -9.925 -16.857 1.00 98.31 402 ASP A CA 1
ATOM 3014 C C . ASP A 1 402 ? 8.480 -9.897 -18.338 1.00 98.31 402 ASP A C 1
ATOM 3016 O O . ASP A 1 402 ? 9.629 -10.153 -18.711 1.00 98.31 402 ASP A O 1
ATOM 3020 N N . LEU A 1 403 ? 7.500 -9.600 -19.187 1.00 98.44 403 LEU A N 1
ATOM 3021 C CA . LEU A 1 403 ? 7.671 -9.447 -20.627 1.00 98.44 403 LEU A CA 1
ATOM 3022 C C . LEU A 1 403 ? 7.356 -8.005 -20.995 1.00 98.44 403 LEU A C 1
ATOM 3024 O O . LEU A 1 403 ? 6.261 -7.523 -20.714 1.00 98.44 403 LEU A O 1
ATOM 3028 N N . ALA A 1 404 ? 8.281 -7.323 -21.664 1.00 98.12 404 ALA A N 1
ATOM 3029 C CA . ALA A 1 404 ? 8.094 -5.929 -22.034 1.00 98.12 404 ALA A CA 1
ATOM 3030 C C . ALA A 1 404 ? 8.450 -5.638 -23.487 1.00 98.12 404 ALA A C 1
ATOM 3032 O O . ALA A 1 404 ? 9.370 -6.220 -24.062 1.00 98.12 404 ALA A O 1
ATOM 3033 N N . TRP A 1 405 ? 7.763 -4.655 -24.049 1.00 98.00 405 TRP A N 1
ATOM 3034 C CA . TRP A 1 405 ? 8.101 -4.029 -25.313 1.00 98.00 405 TRP A CA 1
ATOM 3035 C C . TRP A 1 405 ? 8.399 -2.554 -25.074 1.00 98.00 405 TRP A C 1
ATOM 3037 O O . TRP A 1 405 ? 7.556 -1.812 -24.570 1.00 98.00 405 TRP A O 1
ATOM 3047 N N . ASN A 1 406 ? 9.606 -2.138 -25.438 1.00 96.12 406 ASN A N 1
ATOM 3048 C CA . ASN A 1 406 ? 10.034 -0.753 -25.388 1.00 96.12 406 ASN A CA 1
ATOM 3049 C C . ASN A 1 406 ? 10.141 -0.195 -26.801 1.00 96.12 406 ASN A C 1
ATOM 3051 O O . ASN A 1 406 ? 10.783 -0.800 -27.658 1.00 96.12 406 ASN A O 1
ATOM 3055 N N . HIS A 1 407 ? 9.566 0.974 -27.032 1.00 95.12 407 HIS A N 1
ATOM 3056 C CA . HIS A 1 407 ? 9.681 1.682 -28.294 1.00 95.12 407 HIS A CA 1
ATOM 3057 C C . HIS A 1 407 ? 10.107 3.119 -28.036 1.00 95.12 407 HIS A C 1
ATOM 3059 O O . HIS A 1 407 ? 9.487 3.829 -27.250 1.00 95.12 407 HIS A O 1
ATOM 3065 N N . ARG A 1 408 ? 11.170 3.547 -28.710 1.00 92.88 408 ARG A N 1
ATOM 3066 C CA . ARG A 1 408 ? 11.729 4.888 -28.605 1.00 92.88 408 ARG A CA 1
ATOM 3067 C C . ARG A 1 408 ? 11.751 5.547 -29.969 1.00 92.88 408 ARG A C 1
ATOM 3069 O O . ARG A 1 408 ? 12.191 4.947 -30.947 1.00 92.88 408 ARG A O 1
ATOM 3076 N N . ILE A 1 409 ? 11.354 6.809 -29.999 1.00 90.81 409 ILE A N 1
ATOM 3077 C CA . ILE A 1 409 ? 11.446 7.693 -31.154 1.00 90.81 409 ILE A CA 1
ATOM 3078 C C . ILE A 1 409 ? 12.285 8.900 -30.745 1.00 90.81 409 ILE A C 1
ATOM 3080 O O . ILE A 1 409 ? 11.938 9.606 -29.802 1.00 90.81 409 ILE A O 1
ATOM 3084 N N . THR A 1 410 ? 13.363 9.154 -31.474 1.00 88.50 410 THR A N 1
ATOM 3085 C CA . THR A 1 410 ? 14.271 10.284 -31.264 1.00 88.50 410 THR A CA 1
ATOM 3086 C C . THR A 1 410 ? 14.192 11.226 -32.460 1.00 88.50 410 THR A C 1
ATOM 3088 O O . THR A 1 410 ? 14.285 10.788 -33.610 1.00 88.50 410 THR A O 1
ATOM 3091 N N . ARG A 1 411 ? 14.014 12.524 -32.197 1.00 84.56 411 ARG A N 1
ATOM 3092 C CA . ARG A 1 411 ? 14.013 13.601 -33.199 1.00 84.56 411 ARG A CA 1
ATOM 3093 C C . ARG A 1 411 ? 14.698 14.838 -32.623 1.00 84.56 411 ARG A C 1
ATOM 3095 O O . ARG A 1 411 ? 14.146 15.512 -31.753 1.00 84.56 411 ARG A O 1
ATOM 3102 N N . GLY A 1 412 ? 15.893 15.150 -33.121 1.00 81.44 412 GLY A N 1
ATOM 3103 C CA . GLY A 1 412 ? 16.742 16.187 -32.526 1.00 81.44 412 GLY A CA 1
ATOM 3104 C C . GLY A 1 412 ? 17.015 15.888 -31.048 1.00 81.44 412 GLY A C 1
ATOM 3105 O O . GLY A 1 412 ? 17.337 14.756 -30.699 1.00 81.44 412 GLY A O 1
ATOM 3106 N N . TYR A 1 413 ? 16.823 16.882 -30.179 1.00 85.50 413 TYR A N 1
ATOM 3107 C CA . TYR A 1 413 ? 16.985 16.736 -28.726 1.00 85.50 413 TYR A CA 1
ATOM 3108 C C . TYR A 1 413 ? 15.785 16.094 -28.019 1.00 85.50 413 TYR A C 1
ATOM 3110 O O . TYR A 1 413 ? 15.839 15.872 -26.813 1.00 85.50 413 TYR A O 1
ATOM 3118 N N . TRP A 1 414 ? 14.699 15.803 -28.736 1.00 88.31 414 TRP A N 1
ATOM 3119 C CA . TRP A 1 414 ? 13.502 15.213 -28.150 1.00 88.31 414 TRP A CA 1
ATOM 3120 C C . TRP A 1 414 ? 13.480 13.702 -28.325 1.00 88.31 414 TRP A C 1
ATOM 3122 O O . TRP A 1 414 ? 13.790 13.165 -29.391 1.00 88.31 414 TRP A O 1
ATOM 3132 N N . THR A 1 415 ? 13.032 13.021 -27.279 1.00 91.75 415 THR A N 1
ATOM 3133 C CA . THR A 1 415 ? 12.796 11.579 -27.268 1.00 91.75 415 THR A CA 1
ATOM 3134 C C . THR A 1 415 ? 11.396 11.299 -26.744 1.00 91.75 415 THR A C 1
ATOM 3136 O O . THR A 1 415 ? 10.956 11.917 -25.782 1.00 91.75 415 THR A O 1
ATOM 3139 N N . CYS A 1 416 ? 10.688 10.373 -27.373 1.00 94.56 416 CYS A N 1
ATOM 3140 C CA . CYS A 1 416 ? 9.445 9.816 -26.862 1.00 94.56 416 CYS A CA 1
ATOM 3141 C C . CYS A 1 416 ? 9.655 8.315 -26.689 1.00 94.56 416 CYS A C 1
ATOM 3143 O O . CYS A 1 416 ? 10.029 7.632 -27.642 1.00 94.56 416 CYS A O 1
ATOM 3145 N N . GLU A 1 417 ? 9.477 7.822 -25.472 1.00 95.31 417 GLU A N 1
ATOM 3146 C CA . GLU A 1 417 ? 9.626 6.419 -25.109 1.00 95.31 417 GLU A CA 1
ATOM 3147 C C . GLU A 1 417 ? 8.289 5.888 -24.596 1.00 95.31 417 GLU A C 1
ATOM 3149 O O . GLU A 1 417 ? 7.625 6.516 -23.773 1.00 95.31 417 GLU A O 1
ATOM 3154 N N . SER A 1 418 ? 7.881 4.734 -25.107 1.00 97.19 418 SER A N 1
ATOM 3155 C CA . SER A 1 418 ? 6.711 3.999 -24.649 1.00 97.19 418 SER A CA 1
ATOM 3156 C C . SER A 1 418 ? 7.142 2.602 -24.236 1.00 97.19 418 SER A C 1
ATOM 3158 O O . SER A 1 418 ? 7.693 1.857 -25.052 1.00 97.19 418 SER A O 1
ATOM 3160 N N . LEU A 1 419 ? 6.850 2.240 -22.996 1.00 97.44 419 LEU A N 1
ATOM 3161 C CA . LEU A 1 419 ? 7.081 0.913 -22.450 1.00 97.44 419 LEU A CA 1
ATOM 3162 C C . LEU A 1 419 ? 5.735 0.303 -22.092 1.00 97.44 419 LEU A C 1
ATOM 3164 O O . LEU A 1 419 ? 4.989 0.862 -21.294 1.00 97.44 419 LEU A O 1
ATOM 3168 N N . VAL A 1 420 ? 5.454 -0.866 -22.646 1.00 98.19 420 VAL A N 1
ATOM 3169 C CA . VAL A 1 420 ? 4.349 -1.712 -22.197 1.00 98.19 420 VAL A CA 1
ATOM 3170 C C . VAL A 1 420 ? 4.965 -2.987 -21.666 1.00 98.19 420 VAL A C 1
ATOM 3172 O O . VAL A 1 420 ? 5.774 -3.609 -22.356 1.00 98.19 420 VAL A O 1
ATOM 3175 N N . ARG A 1 421 ? 4.604 -3.374 -20.449 1.00 97.94 421 ARG A N 1
ATOM 3176 C CA . ARG A 1 421 ? 5.049 -4.631 -19.862 1.00 97.94 421 ARG A CA 1
ATOM 3177 C C . ARG A 1 421 ? 3.920 -5.370 -19.180 1.00 97.94 421 ARG A C 1
ATOM 3179 O O . ARG A 1 421 ? 2.943 -4.768 -18.750 1.00 97.94 421 ARG A O 1
ATOM 3186 N N . LEU A 1 422 ? 4.061 -6.681 -19.124 1.00 98.50 422 LEU A N 1
ATOM 3187 C CA . LEU A 1 422 ? 3.122 -7.593 -18.508 1.00 98.50 422 LEU A CA 1
ATOM 3188 C C . LEU A 1 422 ? 3.928 -8.604 -17.711 1.00 98.50 422 LEU A C 1
ATOM 3190 O O . LEU A 1 422 ? 4.652 -9.417 -18.293 1.00 98.50 422 LEU A O 1
ATOM 3194 N N . ALA A 1 423 ? 3.755 -8.568 -16.394 1.00 98.31 423 ALA A N 1
ATOM 3195 C CA . ALA A 1 423 ? 4.254 -9.624 -15.541 1.00 98.31 423 ALA A CA 1
ATOM 3196 C C . ALA A 1 423 ? 3.153 -10.641 -15.246 1.00 98.31 423 ALA A C 1
ATOM 3198 O O . ALA A 1 423 ? 1.997 -10.285 -15.018 1.00 98.31 423 ALA A O 1
ATOM 3199 N N . ILE A 1 424 ? 3.521 -11.916 -15.281 1.00 98.56 424 ILE A N 1
ATOM 3200 C CA . ILE A 1 424 ? 2.628 -13.044 -15.021 1.00 98.56 424 ILE A CA 1
ATOM 3201 C C . ILE A 1 424 ? 3.312 -13.927 -13.987 1.00 98.56 424 ILE A C 1
ATOM 3203 O O . ILE A 1 424 ? 4.476 -14.308 -14.163 1.00 98.56 424 ILE A O 1
ATOM 3207 N N . GLY A 1 425 ? 2.613 -14.238 -12.902 1.00 98.25 425 GLY A N 1
ATOM 3208 C CA . GLY A 1 425 ? 3.233 -14.931 -11.785 1.00 98.25 425 GLY A CA 1
ATOM 3209 C C . GLY A 1 425 ? 2.268 -15.294 -10.673 1.00 98.25 425 GLY A C 1
ATOM 3210 O O . GLY A 1 425 ? 1.073 -15.480 -10.893 1.00 98.25 425 GLY A O 1
ATOM 3211 N N . ASN A 1 426 ? 2.835 -15.418 -9.481 1.00 98.31 426 ASN A N 1
ATOM 3212 C CA . ASN A 1 426 ? 2.129 -15.788 -8.266 1.00 98.31 426 ASN A CA 1
ATOM 3213 C C . ASN A 1 426 ? 2.228 -14.642 -7.260 1.00 98.31 426 ASN A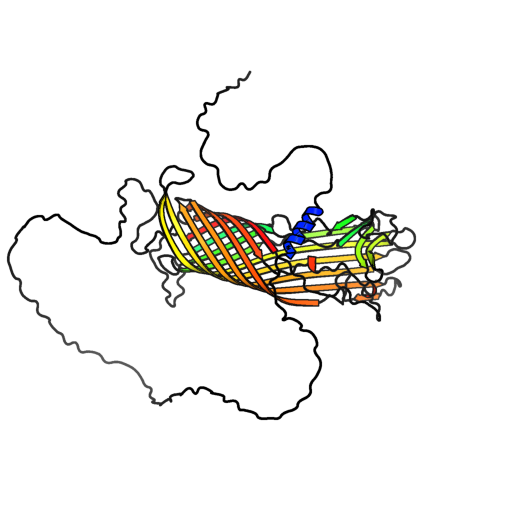 C 1
ATOM 3215 O O . ASN A 1 426 ? 3.337 -14.182 -6.969 1.00 98.31 426 ASN A O 1
ATOM 3219 N N . THR A 1 427 ? 1.093 -14.226 -6.710 1.00 98.62 427 THR A N 1
ATOM 3220 C CA . THR A 1 427 ? 1.029 -13.365 -5.530 1.00 98.62 427 THR A CA 1
ATOM 3221 C C . THR A 1 427 ? 0.859 -14.247 -4.307 1.00 98.62 427 THR A C 1
ATOM 3223 O O . THR A 1 427 ? -0.155 -14.929 -4.165 1.00 98.62 427 THR A O 1
ATOM 3226 N N . ARG A 1 428 ? 1.844 -14.228 -3.409 1.00 98.56 428 ARG A N 1
ATOM 3227 C CA . ARG A 1 428 ? 1.647 -14.750 -2.060 1.00 98.56 428 ARG A CA 1
ATOM 3228 C C . ARG A 1 428 ? 0.891 -13.706 -1.257 1.00 98.56 428 ARG A C 1
ATOM 3230 O O . ARG A 1 428 ? 1.393 -12.603 -1.070 1.00 98.56 428 ARG A O 1
ATOM 3237 N N . GLN A 1 429 ? -0.291 -14.071 -0.798 1.00 98.62 429 GLN A N 1
ATOM 3238 C CA . GLN A 1 429 ? -1.172 -13.234 -0.000 1.00 98.62 429 GLN A CA 1
ATOM 3239 C C . GLN A 1 429 ? -1.083 -13.691 1.453 1.00 98.62 429 GLN A C 1
ATOM 3241 O O . GLN A 1 429 ? -1.252 -14.878 1.742 1.00 98.62 429 GLN A O 1
ATOM 3246 N N . THR A 1 430 ? -0.801 -12.768 2.366 1.00 98.62 430 THR A N 1
ATOM 3247 C CA . THR A 1 430 ? -0.794 -13.025 3.808 1.00 98.62 430 THR A CA 1
ATOM 3248 C C . THR A 1 430 ? -1.720 -12.039 4.497 1.00 98.62 430 THR A C 1
ATOM 3250 O O . THR A 1 430 ? -1.554 -10.836 4.334 1.00 98.62 430 THR A O 1
ATOM 3253 N N . VAL A 1 431 ? -2.654 -12.547 5.298 1.00 98.62 431 VAL A N 1
ATOM 3254 C CA . VAL A 1 431 ? -3.533 -11.746 6.156 1.00 98.62 431 VAL A CA 1
ATOM 3255 C C . VAL A 1 431 ? -3.232 -12.106 7.604 1.00 98.62 431 VAL A C 1
ATOM 3257 O O . VAL A 1 431 ? -3.247 -13.285 7.971 1.00 98.62 431 VAL A O 1
ATOM 3260 N N . ARG A 1 432 ? -2.916 -11.109 8.427 1.00 98.56 432 ARG A N 1
ATOM 3261 C CA . ARG A 1 432 ? -2.646 -11.266 9.857 1.00 98.56 432 ARG A CA 1
ATOM 3262 C C . ARG A 1 432 ? -3.703 -10.497 10.627 1.00 98.56 432 ARG A C 1
ATOM 3264 O O . ARG A 1 432 ? -3.851 -9.295 10.443 1.00 98.56 432 ARG A O 1
ATOM 3271 N N . ILE A 1 433 ? -4.432 -11.215 11.469 1.00 98.44 433 ILE A N 1
ATOM 3272 C CA . ILE A 1 433 ? -5.482 -10.663 12.319 1.00 98.44 433 ILE A CA 1
ATOM 3273 C C . ILE A 1 433 ? -5.100 -10.970 13.760 1.00 98.44 433 ILE A C 1
ATOM 3275 O O . ILE A 1 433 ? -4.867 -12.135 14.099 1.00 98.44 433 ILE A O 1
ATOM 3279 N N . ALA A 1 434 ? -5.009 -9.939 14.590 1.00 97.94 434 ALA A N 1
ATOM 3280 C CA . ALA A 1 434 ? -4.689 -10.074 16.002 1.00 97.94 434 ALA A CA 1
ATOM 3281 C C . ALA A 1 434 ? -5.577 -9.146 16.824 1.00 97.94 434 ALA A C 1
ATOM 3283 O O . ALA A 1 434 ? -5.666 -7.959 16.527 1.00 97.94 434 ALA A O 1
ATOM 3284 N N . GLY A 1 435 ? -6.210 -9.693 17.857 1.00 97.31 435 GLY A N 1
ATOM 3285 C CA . GLY A 1 435 ? -7.003 -8.926 18.804 1.00 97.31 435 GLY A CA 1
ATOM 3286 C C . GLY A 1 435 ? -6.578 -9.199 20.236 1.00 97.31 435 GLY A C 1
ATOM 3287 O O . GLY A 1 435 ? -6.083 -10.285 20.548 1.00 97.31 435 GLY A O 1
ATOM 3288 N N . GLN A 1 436 ? -6.768 -8.215 21.104 1.00 97.31 436 GLN A N 1
ATOM 3289 C CA . GLN A 1 436 ? -6.509 -8.335 22.531 1.00 97.31 436 GLN A CA 1
ATOM 3290 C C . GLN A 1 436 ? -7.503 -7.488 23.322 1.00 97.31 436 GLN A C 1
ATOM 3292 O O . GLN A 1 436 ? -7.824 -6.378 22.918 1.00 97.31 436 GLN A O 1
ATOM 3297 N N . THR A 1 437 ? -7.939 -8.007 24.468 1.00 97.00 437 THR A N 1
ATOM 3298 C CA . THR A 1 437 ? -8.705 -7.263 25.469 1.00 97.00 437 THR A CA 1
ATOM 3299 C C . THR A 1 437 ? -8.074 -7.493 26.831 1.00 97.00 437 THR A C 1
ATOM 3301 O O . THR A 1 437 ? -7.910 -8.637 27.265 1.00 97.00 437 THR A O 1
ATOM 3304 N N . VAL A 1 438 ? -7.723 -6.416 27.520 1.00 96.06 438 VAL A N 1
ATOM 3305 C CA . VAL A 1 438 ? -7.286 -6.433 28.915 1.00 96.06 438 VAL A CA 1
ATOM 3306 C C . VAL A 1 438 ? -8.375 -5.795 29.757 1.00 96.06 438 VAL A C 1
ATOM 3308 O O . VAL A 1 438 ? -8.774 -4.668 29.494 1.00 96.06 438 VAL A O 1
ATOM 3311 N N . ILE A 1 439 ? -8.834 -6.511 30.780 1.00 93.25 439 ILE A N 1
ATOM 3312 C CA . ILE A 1 439 ? -9.854 -6.037 31.715 1.00 93.25 439 ILE A CA 1
ATOM 3313 C C . ILE A 1 439 ? -9.198 -5.866 33.080 1.00 93.25 439 ILE A C 1
ATOM 3315 O O . ILE A 1 439 ? -8.640 -6.818 33.633 1.00 93.25 439 ILE A O 1
ATOM 3319 N N . VAL A 1 440 ? -9.265 -4.658 33.633 1.00 91.31 440 VAL A N 1
ATOM 3320 C CA . VAL A 1 440 ? -8.841 -4.363 35.003 1.00 91.31 440 VAL A CA 1
ATOM 3321 C C . VAL A 1 440 ? -10.080 -4.170 35.866 1.00 91.31 440 VAL A C 1
ATOM 3323 O O . VAL A 1 440 ? -10.721 -3.119 35.836 1.00 91.31 440 VAL A O 1
ATOM 3326 N N . ASP A 1 441 ? -10.403 -5.177 36.673 1.00 85.00 441 ASP A N 1
ATOM 3327 C CA . ASP A 1 441 ? -11.500 -5.090 37.629 1.00 85.00 441 ASP A CA 1
ATOM 3328 C C . ASP A 1 441 ? -11.067 -4.270 38.858 1.00 85.00 441 ASP A C 1
ATOM 3330 O O . ASP A 1 441 ? -10.113 -4.611 39.571 1.00 85.00 441 ASP A O 1
ATOM 3334 N N . ARG A 1 442 ? -11.795 -3.176 39.113 1.00 78.62 442 ARG A N 1
ATOM 3335 C CA . ARG A 1 442 ? -11.607 -2.270 40.257 1.00 78.62 442 ARG A CA 1
ATOM 3336 C C . ARG A 1 442 ? -12.706 -2.384 41.319 1.00 78.62 442 ARG A C 1
ATOM 3338 O O . ARG A 1 442 ? -12.814 -1.502 42.173 1.00 78.62 442 ARG A O 1
ATOM 3345 N N . ASN A 1 443 ? -13.514 -3.441 41.295 1.00 74.75 443 ASN A N 1
ATOM 3346 C CA . ASN A 1 443 ? -14.557 -3.675 42.294 1.00 74.75 443 ASN A CA 1
ATOM 3347 C C . ASN A 1 443 ? -13.997 -3.795 43.728 1.00 74.75 443 ASN A C 1
ATOM 3349 O O . ASN A 1 443 ? -14.675 -3.392 44.674 1.00 74.75 443 ASN A O 1
ATOM 3353 N N . ASP A 1 444 ? -12.753 -4.267 43.902 1.00 74.38 444 ASP A N 1
ATOM 3354 C CA . ASP A 1 444 ? -12.004 -4.193 45.167 1.00 74.38 444 ASP A CA 1
ATOM 3355 C C . ASP A 1 444 ? -10.796 -3.236 45.042 1.00 74.38 444 ASP A C 1
ATOM 3357 O O . ASP A 1 444 ? -9.783 -3.591 44.430 1.00 74.38 444 ASP A O 1
ATOM 3361 N N . PRO A 1 445 ? -10.838 -2.039 45.663 1.00 71.44 445 PRO A N 1
ATOM 3362 C CA . PRO A 1 445 ? -9.734 -1.078 45.627 1.00 71.44 445 PRO A CA 1
ATOM 3363 C C . PRO A 1 445 ? -8.407 -1.608 46.192 1.00 71.44 445 PRO A C 1
ATOM 3365 O O . PRO A 1 445 ? -7.355 -1.050 45.884 1.00 71.44 445 PRO A O 1
ATOM 3368 N N . ASN A 1 446 ? -8.443 -2.649 47.033 1.00 77.62 446 ASN A N 1
ATOM 3369 C CA . ASN A 1 446 ? -7.262 -3.218 47.685 1.00 77.62 446 ASN A CA 1
ATOM 3370 C C . ASN A 1 446 ? -6.709 -4.454 46.964 1.00 77.62 446 ASN A C 1
ATOM 3372 O O . ASN A 1 446 ? -5.619 -4.910 47.310 1.00 77.62 446 ASN A O 1
ATOM 3376 N N . ASN A 1 447 ? -7.448 -5.007 45.998 1.00 78.88 447 ASN A N 1
ATOM 3377 C CA . ASN A 1 447 ? -7.078 -6.226 45.289 1.00 78.88 447 ASN A CA 1
ATOM 3378 C C . ASN A 1 447 ? -7.607 -6.198 43.848 1.00 78.88 447 ASN A C 1
ATOM 3380 O O . ASN A 1 447 ? -8.515 -6.944 43.485 1.00 78.88 447 ASN A O 1
ATOM 3384 N N . GLN A 1 448 ? -7.038 -5.300 43.042 1.00 83.06 448 GLN A N 1
ATOM 3385 C CA . GLN A 1 448 ? -7.347 -5.199 41.617 1.00 83.06 448 GLN A CA 1
ATOM 3386 C C . GLN A 1 448 ? -6.931 -6.487 40.904 1.00 83.06 448 GLN A C 1
ATOM 3388 O O . GLN A 1 448 ? -5.837 -7.007 41.143 1.00 83.06 448 GLN A O 1
ATOM 3393 N N . THR A 1 449 ? -7.794 -6.987 40.023 1.00 87.38 449 THR A N 1
ATOM 3394 C CA . THR A 1 449 ? -7.476 -8.141 39.172 1.00 87.38 449 THR A CA 1
ATOM 3395 C C . THR A 1 449 ? -7.355 -7.692 37.726 1.00 87.38 449 THR A C 1
ATOM 3397 O O . THR A 1 449 ? -8.072 -6.797 37.285 1.00 87.38 449 THR A O 1
ATOM 3400 N N . THR A 1 450 ? -6.398 -8.274 37.008 1.00 92.06 450 THR A N 1
ATOM 3401 C CA . THR A 1 450 ? -6.167 -7.997 35.590 1.00 92.06 450 THR A CA 1
ATOM 3402 C C . THR A 1 450 ? -6.275 -9.303 34.830 1.00 92.06 450 THR A C 1
ATOM 3404 O O . THR A 1 450 ? -5.528 -10.244 35.104 1.00 92.06 450 THR A O 1
ATOM 3407 N N . GLU A 1 451 ? -7.204 -9.350 33.886 1.00 92.88 451 GLU A N 1
ATOM 3408 C CA . GLU A 1 451 ? -7.422 -10.485 32.998 1.00 92.88 451 GLU A CA 1
ATOM 3409 C C . GLU A 1 451 ? -7.099 -10.070 31.565 1.00 92.88 451 GLU A C 1
ATOM 3411 O O . GLU A 1 451 ? -7.410 -8.959 31.143 1.00 92.88 451 GLU A O 1
ATOM 3416 N N . THR A 1 452 ? -6.452 -10.958 30.814 1.00 95.00 452 THR A N 1
ATOM 3417 C CA . THR A 1 452 ? -6.080 -10.715 29.417 1.00 95.00 452 THR A CA 1
ATOM 3418 C C . THR A 1 452 ? -6.668 -11.810 28.546 1.00 95.00 452 THR A C 1
ATOM 3420 O O . THR A 1 452 ? -6.525 -12.996 28.848 1.00 95.00 452 THR A O 1
ATOM 3423 N N . TYR A 1 453 ? -7.305 -11.393 27.459 1.00 94.88 453 TYR A N 1
ATOM 3424 C CA . TYR A 1 453 ? -7.962 -12.242 26.481 1.00 94.88 453 TYR A CA 1
ATOM 3425 C C . TYR A 1 453 ? -7.368 -11.978 25.095 1.00 94.88 453 TYR A C 1
ATOM 3427 O O . TYR A 1 453 ? -7.217 -10.827 24.692 1.00 94.88 453 TYR A O 1
ATOM 3435 N N . ASP A 1 454 ? -7.067 -13.042 24.349 1.00 93.62 454 ASP A N 1
ATOM 3436 C CA . ASP A 1 454 ? -6.528 -12.979 22.979 1.00 93.62 454 ASP A CA 1
ATOM 3437 C C . ASP A 1 454 ? -7.652 -12.774 21.940 1.00 93.62 454 ASP A C 1
ATOM 3439 O O . ASP A 1 454 ? -7.850 -13.579 21.028 1.00 93.62 454 ASP A O 1
ATOM 3443 N N . ALA A 1 455 ? -8.462 -11.738 22.147 1.00 94.94 455 ALA A N 1
ATOM 3444 C CA . ALA A 1 455 ? -9.520 -11.295 21.246 1.00 94.94 455 ALA A CA 1
ATOM 3445 C C . ALA A 1 455 ? -9.825 -9.816 21.518 1.00 94.94 455 ALA A C 1
ATOM 3447 O O . ALA A 1 455 ? -9.838 -9.409 22.678 1.00 94.94 455 ALA A O 1
ATOM 3448 N N . GLY A 1 456 ? -10.051 -9.025 20.471 1.00 95.56 456 GLY A N 1
ATOM 3449 C CA . GLY A 1 456 ? -10.536 -7.646 20.560 1.00 95.56 456 GLY A CA 1
ATOM 3450 C C . GLY A 1 456 ? -12.041 -7.565 20.289 1.00 95.56 456 GLY A C 1
ATOM 3451 O O . GLY A 1 456 ? -12.783 -8.482 20.647 1.00 95.56 456 GLY A O 1
ATOM 3452 N N . LEU A 1 457 ? -12.499 -6.493 19.639 1.00 95.81 457 LEU A N 1
ATOM 3453 C CA . LEU A 1 457 ? -13.899 -6.331 19.233 1.00 95.81 457 LEU A CA 1
ATOM 3454 C C . LEU A 1 457 ? -14.166 -6.997 17.874 1.00 95.81 457 LEU A C 1
ATOM 3456 O O . LEU A 1 457 ? -15.150 -7.721 17.709 1.00 95.81 457 LEU A O 1
ATOM 3460 N N . LEU A 1 458 ? -13.292 -6.748 16.894 1.00 96.62 458 LEU A N 1
ATOM 3461 C CA . LEU A 1 458 ? -13.428 -7.220 15.508 1.00 96.62 458 LEU A CA 1
ATOM 3462 C C . LEU A 1 458 ? -12.447 -8.358 15.177 1.00 96.62 458 LEU A C 1
ATOM 3464 O O . LEU A 1 458 ? -12.718 -9.194 14.306 1.00 96.62 458 LEU A O 1
ATOM 3468 N N . ALA A 1 459 ? -11.306 -8.410 15.864 1.00 97.06 459 ALA A N 1
ATOM 3469 C CA . ALA A 1 459 ? -10.333 -9.491 15.792 1.00 97.06 459 ALA A CA 1
ATOM 3470 C C . ALA A 1 459 ? -10.594 -10.486 16.933 1.00 97.06 459 ALA A C 1
ATOM 3472 O O . ALA A 1 459 ? -9.987 -10.441 18.001 1.00 97.06 459 ALA A O 1
ATOM 3473 N N . LEU A 1 460 ? -11.535 -11.401 16.710 1.00 94.69 460 LEU A N 1
ATOM 3474 C CA . LEU A 1 460 ? -11.952 -12.413 17.677 1.00 94.69 460 LEU A CA 1
ATOM 3475 C C . LEU A 1 460 ? -11.148 -13.705 17.542 1.00 94.69 460 LEU A C 1
ATOM 3477 O O . LEU A 1 460 ? -10.446 -13.934 16.557 1.00 94.69 460 LEU A O 1
ATOM 3481 N N . ALA A 1 461 ? -11.301 -14.609 18.508 1.00 91.75 461 ALA A N 1
ATOM 3482 C CA . ALA A 1 461 ? -10.679 -15.932 18.457 1.00 91.75 461 ALA A CA 1
ATOM 3483 C C . ALA A 1 461 ? -11.108 -16.762 17.225 1.00 91.75 461 ALA A C 1
ATOM 3485 O O . ALA A 1 461 ? -10.402 -17.690 16.834 1.00 91.75 461 ALA A O 1
ATOM 3486 N N . SER A 1 462 ? -12.253 -16.447 16.604 1.00 92.31 462 SER A N 1
ATOM 3487 C CA . SER A 1 462 ? -12.782 -17.158 15.433 1.00 92.31 462 SER A CA 1
ATOM 3488 C C . SER A 1 462 ? -12.156 -16.758 14.090 1.00 92.31 462 SER A C 1
ATOM 3490 O O . SER A 1 462 ? -12.170 -17.572 13.164 1.00 92.31 462 SER A O 1
ATOM 3492 N N . ASN A 1 463 ? -11.606 -15.545 13.959 1.00 94.94 463 ASN A N 1
ATOM 3493 C CA . ASN A 1 463 ? -10.937 -15.063 12.738 1.00 94.94 463 ASN A CA 1
ATOM 3494 C C . ASN A 1 463 ? -9.446 -14.745 12.928 1.00 94.94 463 ASN A C 1
ATOM 3496 O O . ASN A 1 463 ? -8.711 -14.733 11.937 1.00 94.94 463 ASN A O 1
ATOM 3500 N N . SER A 1 464 ? -8.994 -14.519 14.163 1.00 95.56 464 SER A N 1
ATOM 3501 C CA . SER A 1 464 ? -7.595 -14.207 14.467 1.00 95.56 464 SER A CA 1
ATOM 3502 C C . SER A 1 464 ? -6.640 -15.315 14.027 1.00 95.56 464 SER A C 1
ATOM 3504 O O . SER A 1 464 ? -6.953 -16.506 14.059 1.00 95.56 464 SER A O 1
ATOM 3506 N N . GLY A 1 465 ? -5.445 -14.911 13.610 1.00 97.00 465 GLY A N 1
ATOM 3507 C CA . GLY A 1 465 ? -4.414 -15.804 13.102 1.00 97.00 465 GLY A CA 1
ATOM 3508 C C . GLY A 1 465 ? -3.662 -15.227 11.909 1.00 97.00 465 GLY A C 1
ATOM 3509 O O . GLY A 1 465 ? -3.899 -14.109 11.459 1.00 97.00 465 GLY A O 1
ATOM 3510 N N . THR A 1 466 ? -2.717 -16.016 11.402 1.00 98.12 466 THR A N 1
ATOM 3511 C CA . THR A 1 466 ? -2.028 -15.744 10.136 1.00 98.12 466 THR A CA 1
ATOM 3512 C C . THR A 1 466 ? -2.563 -16.693 9.079 1.00 98.12 466 THR A C 1
ATOM 3514 O O . THR A 1 466 ? -2.384 -17.908 9.186 1.00 98.12 466 THR A O 1
ATOM 3517 N N . HIS A 1 467 ? -3.182 -16.130 8.050 1.00 98.06 467 HIS A N 1
ATOM 3518 C CA . HIS A 1 467 ? -3.757 -16.863 6.932 1.00 98.06 467 HIS A CA 1
ATOM 3519 C C . HIS A 1 467 ? -2.944 -16.575 5.676 1.00 98.06 467 HIS A C 1
ATOM 3521 O O . HIS A 1 467 ? -2.599 -15.426 5.405 1.00 98.06 467 HIS A O 1
ATOM 3527 N N . GLN A 1 468 ? -2.606 -17.618 4.919 1.00 98.31 468 GLN A N 1
ATOM 3528 C CA . GLN A 1 468 ? -1.785 -17.494 3.714 1.00 98.31 468 GLN A CA 1
ATOM 3529 C C . GLN A 1 468 ? -2.380 -18.273 2.549 1.00 98.31 468 GLN A C 1
ATOM 3531 O O . GLN A 1 468 ? -2.814 -19.413 2.724 1.00 98.31 468 GLN A O 1
ATOM 3536 N N . GLN A 1 469 ? -2.342 -17.675 1.361 1.00 98.06 469 GLN A N 1
ATOM 3537 C CA . GLN A 1 469 ? -2.618 -18.367 0.107 1.00 98.06 469 GLN A CA 1
ATOM 3538 C C . GLN A 1 469 ? -1.712 -17.865 -1.021 1.00 98.06 469 GLN A C 1
ATOM 3540 O O . GLN A 1 469 ? -1.120 -16.789 -0.947 1.00 98.06 469 GLN A O 1
ATOM 3545 N N . ASP A 1 470 ? -1.582 -18.683 -2.057 1.00 98.25 470 ASP A N 1
ATOM 3546 C CA . ASP A 1 470 ? -0.825 -18.385 -3.267 1.00 98.25 470 ASP A CA 1
ATOM 3547 C C . ASP A 1 470 ? -1.826 -18.301 -4.424 1.00 98.25 470 ASP A C 1
ATOM 3549 O O . ASP A 1 470 ? -2.483 -19.295 -4.738 1.00 98.25 470 ASP A O 1
ATOM 3553 N N . GLU A 1 471 ? -1.951 -17.121 -5.034 1.00 97.81 471 GLU A N 1
ATOM 3554 C CA . GLU A 1 471 ? -2.914 -16.860 -6.104 1.00 97.81 471 GLU A CA 1
ATOM 3555 C C . GLU A 1 471 ? -2.194 -16.459 -7.392 1.00 97.81 471 GLU A C 1
ATOM 3557 O O . GLU A 1 471 ? -1.177 -15.755 -7.393 1.00 97.81 471 GLU A O 1
ATOM 3562 N N . PHE A 1 472 ? -2.724 -16.911 -8.525 1.00 98.25 472 PHE A N 1
ATOM 3563 C CA . PHE A 1 472 ? -2.223 -16.474 -9.819 1.00 98.25 472 PHE A CA 1
ATOM 3564 C C . PHE A 1 472 ? -2.588 -15.003 -10.045 1.00 98.25 472 PHE A C 1
ATOM 3566 O O . PHE A 1 472 ? -3.756 -14.630 -9.955 1.00 98.25 472 PHE A O 1
ATOM 3573 N N . SER A 1 473 ? -1.607 -14.182 -10.421 1.00 97.75 473 SER A N 1
ATOM 3574 C CA . SER A 1 473 ? -1.819 -12.757 -10.683 1.00 97.75 473 SER A CA 1
ATOM 3575 C C . SER A 1 473 ? -1.141 -12.307 -11.969 1.00 97.75 473 SER A C 1
ATOM 3577 O O . SER A 1 473 ? -0.097 -12.825 -12.386 1.00 97.75 473 SER A O 1
ATOM 3579 N N . VAL A 1 474 ? -1.728 -11.281 -12.577 1.00 98.19 474 VAL A N 1
ATOM 3580 C CA . VAL A 1 474 ? -1.147 -10.529 -13.686 1.00 98.19 474 VAL A CA 1
ATOM 3581 C C . VAL A 1 474 ? -0.910 -9.087 -13.262 1.00 98.19 474 VAL A C 1
ATOM 3583 O O . VAL A 1 474 ? -1.689 -8.505 -12.508 1.00 98.19 474 VAL A O 1
ATOM 3586 N N . LEU A 1 475 ? 0.186 -8.517 -13.755 1.00 98.44 475 LEU A N 1
ATOM 3587 C CA . LEU A 1 475 ? 0.633 -7.181 -13.389 1.00 98.44 475 LEU A CA 1
ATOM 3588 C C . LEU A 1 475 ? 1.083 -6.403 -14.643 1.00 98.44 475 LEU A C 1
ATOM 3590 O O . LEU A 1 475 ? 2.284 -6.320 -14.944 1.00 98.44 475 LEU A O 1
ATOM 3594 N N . PRO A 1 476 ? 0.129 -5.914 -15.459 1.00 98.25 476 PRO A N 1
ATOM 3595 C CA . PRO A 1 476 ? 0.416 -5.024 -16.573 1.00 98.25 476 PRO A CA 1
ATOM 3596 C C . PRO A 1 476 ? 0.846 -3.628 -16.102 1.00 98.25 476 PRO A C 1
ATOM 3598 O O . PRO A 1 476 ? 0.331 -3.073 -15.133 1.00 98.25 476 PRO A O 1
ATOM 3601 N N . GLU A 1 477 ? 1.777 -3.032 -16.841 1.00 97.94 477 GLU A N 1
ATOM 3602 C CA . GLU A 1 477 ? 2.237 -1.665 -16.626 1.00 97.94 477 GLU A CA 1
ATOM 3603 C C . GLU A 1 477 ? 2.499 -0.960 -17.963 1.00 97.94 477 GLU A C 1
ATOM 3605 O O . GLU A 1 477 ? 3.091 -1.525 -18.888 1.00 97.94 477 GLU A O 1
ATOM 3610 N N . VAL A 1 478 ? 2.091 0.305 -18.045 1.00 98.25 478 VAL A N 1
ATOM 3611 C CA . VAL A 1 478 ? 2.336 1.193 -19.184 1.00 98.25 478 VAL A CA 1
ATOM 3612 C C . VAL A 1 478 ? 3.113 2.409 -18.700 1.00 98.25 478 VAL A C 1
ATOM 3614 O O . VAL A 1 478 ? 2.713 3.061 -17.741 1.00 98.25 478 VAL A O 1
ATOM 3617 N N . ASN A 1 479 ? 4.212 2.738 -19.377 1.00 97.81 479 ASN A N 1
ATOM 3618 C CA . ASN A 1 479 ? 4.932 3.991 -19.178 1.00 97.81 479 ASN A CA 1
ATOM 3619 C C . ASN A 1 479 ? 5.006 4.755 -20.496 1.00 97.81 479 ASN A C 1
ATOM 3621 O O . ASN A 1 479 ? 5.382 4.198 -21.529 1.00 97.81 479 ASN A O 1
ATOM 3625 N N . LEU A 1 480 ? 4.721 6.048 -20.434 1.00 98.12 480 LEU A N 1
ATOM 3626 C CA . LEU A 1 480 ? 4.961 6.999 -21.510 1.00 98.12 480 LEU A CA 1
ATOM 3627 C C . LEU A 1 480 ? 5.936 8.047 -20.991 1.00 98.12 480 LEU A C 1
ATOM 3629 O O . LEU A 1 480 ? 5.704 8.633 -19.939 1.00 98.12 480 LEU A O 1
ATOM 3633 N N . THR A 1 481 ? 7.025 8.293 -21.706 1.00 97.69 481 THR A N 1
ATOM 3634 C CA . THR A 1 481 ? 8.076 9.214 -21.273 1.00 97.69 481 THR A CA 1
ATOM 3635 C C . THR A 1 481 ? 8.463 10.137 -22.416 1.00 97.69 481 THR A C 1
ATOM 3637 O O . THR A 1 481 ? 8.833 9.698 -23.502 1.00 97.69 481 THR A O 1
ATOM 3640 N N . LEU A 1 482 ? 8.400 11.437 -22.163 1.00 97.31 482 LEU A N 1
ATOM 3641 C CA . LEU A 1 482 ? 8.981 12.478 -22.992 1.00 97.31 482 LEU A CA 1
ATOM 3642 C C . LEU A 1 482 ? 10.329 12.869 -22.386 1.00 97.31 482 LEU A C 1
ATOM 3644 O O . LEU A 1 482 ? 10.416 13.197 -21.205 1.00 97.31 482 LEU A O 1
ATOM 3648 N N . GLY A 1 483 ? 11.385 12.840 -23.188 1.00 95.31 483 GLY A N 1
ATOM 3649 C CA . GLY A 1 483 ? 12.721 13.237 -22.770 1.00 95.31 483 GLY A CA 1
ATOM 3650 C C . GLY A 1 483 ? 13.279 14.370 -23.617 1.00 95.31 483 GLY A C 1
ATOM 3651 O O . GLY A 1 483 ? 13.046 14.416 -24.826 1.00 95.31 483 GLY A O 1
ATOM 3652 N N . TYR A 1 484 ? 14.055 15.246 -22.985 1.00 92.81 484 TYR A N 1
ATOM 3653 C CA . TYR A 1 484 ? 14.804 16.318 -23.630 1.00 92.81 484 TYR A CA 1
ATOM 3654 C C . TYR A 1 484 ? 16.292 16.199 -23.293 1.00 92.81 484 TYR A C 1
ATOM 3656 O O . TYR A 1 484 ? 16.676 16.141 -22.123 1.00 92.81 484 TYR A O 1
ATOM 3664 N N . GLN A 1 485 ? 17.134 16.156 -24.319 1.00 91.00 485 GLN A N 1
ATOM 3665 C CA . GLN A 1 485 ? 18.578 16.021 -24.184 1.00 91.00 485 GLN A CA 1
ATOM 3666 C C . GLN A 1 485 ? 19.194 17.367 -23.761 1.00 91.00 485 GLN A C 1
ATOM 3668 O O . GLN A 1 485 ? 19.133 18.344 -24.505 1.00 91.00 485 GLN A O 1
ATOM 3673 N N . LEU A 1 486 ? 19.766 17.426 -22.553 1.00 90.81 486 LEU A N 1
ATOM 3674 C CA . LEU A 1 486 ? 20.380 18.636 -21.984 1.00 90.81 486 LEU A CA 1
ATOM 3675 C C . LEU A 1 486 ? 21.853 18.773 -22.379 1.00 90.81 486 LEU A C 1
ATOM 3677 O O . LEU A 1 486 ? 22.329 19.865 -22.674 1.00 90.81 486 LEU A O 1
ATOM 3681 N N . THR A 1 487 ? 22.574 17.656 -22.361 1.00 88.56 487 THR A N 1
ATOM 3682 C CA . THR A 1 487 ? 23.965 17.517 -22.816 1.00 88.56 487 THR A CA 1
ATOM 3683 C C . THR A 1 487 ? 24.089 16.190 -23.547 1.00 88.56 487 THR A C 1
ATOM 3685 O O . THR A 1 487 ? 23.148 15.409 -23.523 1.00 88.56 487 THR A O 1
ATOM 3688 N N . ASP A 1 488 ? 25.236 15.852 -24.125 1.00 83.75 488 ASP A N 1
ATOM 3689 C CA . ASP A 1 488 ? 25.402 14.553 -24.798 1.00 83.75 488 ASP A CA 1
ATOM 3690 C C . ASP A 1 488 ? 25.173 13.346 -23.862 1.00 83.75 488 ASP A C 1
ATOM 3692 O O . ASP A 1 488 ? 24.756 12.283 -24.309 1.00 83.75 488 ASP A O 1
ATOM 3696 N N . HIS A 1 489 ? 25.354 13.527 -22.549 1.00 87.88 489 HIS A N 1
ATOM 3697 C CA . HIS A 1 489 ? 25.258 12.462 -21.545 1.00 87.88 489 HIS A CA 1
ATOM 3698 C C . HIS A 1 489 ? 24.039 12.576 -20.622 1.00 87.88 489 HIS A C 1
ATOM 3700 O O . HIS A 1 489 ? 23.721 11.616 -19.926 1.00 87.88 489 HIS A O 1
ATOM 3706 N N . LEU A 1 490 ? 23.367 13.730 -20.578 1.00 92.00 490 LEU A N 1
ATOM 3707 C CA . LEU A 1 490 ? 22.295 14.006 -19.621 1.00 92.00 490 LEU A CA 1
ATOM 3708 C C . LEU A 1 490 ? 20.979 14.318 -20.332 1.00 92.00 490 LEU A C 1
ATOM 3710 O O . LEU A 1 490 ? 20.904 15.234 -21.153 1.00 92.00 490 LEU A O 1
ATOM 3714 N N . LYS A 1 491 ? 19.921 13.605 -19.945 1.00 94.25 491 LYS A N 1
ATOM 3715 C CA . LYS A 1 491 ? 18.563 13.756 -20.473 1.00 94.25 491 LYS A CA 1
ATOM 3716 C C . LYS A 1 491 ? 17.580 14.022 -19.335 1.00 94.25 491 LYS A C 1
ATOM 3718 O O . LYS A 1 491 ? 17.509 13.248 -18.387 1.00 94.25 491 LYS A O 1
ATOM 3723 N N . ALA A 1 492 ? 16.797 15.090 -19.445 1.00 97.19 492 ALA A N 1
ATOM 3724 C CA . ALA A 1 492 ? 15.648 15.314 -18.574 1.00 97.19 492 ALA A CA 1
ATOM 3725 C C . ALA A 1 492 ? 14.442 14.522 -19.074 1.00 97.19 492 ALA A C 1
ATOM 3727 O O . ALA A 1 492 ? 14.257 14.389 -20.282 1.00 97.19 492 ALA A O 1
ATOM 3728 N N . THR A 1 493 ? 13.626 14.005 -18.161 1.00 97.62 493 THR A N 1
ATOM 3729 C CA . THR A 1 493 ? 12.474 13.154 -18.471 1.00 97.62 493 THR A CA 1
ATOM 3730 C C . THR A 1 493 ? 11.232 13.612 -17.720 1.00 97.62 493 THR A C 1
ATOM 3732 O O . THR A 1 493 ? 11.309 14.054 -16.575 1.00 97.62 493 THR A O 1
ATOM 3735 N N . PHE A 1 494 ? 10.088 13.502 -18.383 1.00 98.25 494 PHE A N 1
ATOM 3736 C CA . PHE A 1 494 ? 8.758 13.680 -17.820 1.00 98.25 494 PHE A CA 1
ATOM 3737 C C . PHE A 1 494 ? 7.854 12.592 -18.391 1.00 98.25 494 PHE A C 1
ATOM 3739 O O . PHE A 1 494 ? 7.907 12.316 -19.590 1.00 98.25 494 PHE A O 1
ATOM 3746 N N . GLY A 1 495 ? 7.035 11.957 -17.569 1.00 97.31 495 GLY A N 1
ATOM 3747 C CA . GLY A 1 495 ? 6.271 10.802 -18.002 1.00 97.31 495 GLY A CA 1
ATOM 3748 C C . GLY A 1 495 ? 4.998 10.553 -17.221 1.00 97.31 495 GLY A C 1
ATOM 3749 O O . GLY A 1 495 ? 4.648 11.272 -16.291 1.00 97.31 495 GLY A O 1
ATOM 3750 N N . TYR A 1 496 ? 4.306 9.507 -17.651 1.00 97.81 496 TYR A N 1
ATOM 3751 C CA . TYR A 1 496 ? 3.128 8.950 -17.013 1.00 97.81 496 TYR A CA 1
ATOM 3752 C C . TYR A 1 496 ? 3.323 7.441 -16.860 1.00 97.81 496 TYR A C 1
ATOM 3754 O O . TYR A 1 496 ? 3.726 6.775 -17.816 1.00 97.81 496 TYR A O 1
ATOM 3762 N N . THR A 1 497 ? 3.050 6.909 -15.672 1.00 97.69 497 THR A N 1
ATOM 3763 C CA . THR A 1 497 ? 3.051 5.468 -15.377 1.00 97.69 497 THR A CA 1
ATOM 3764 C C . THR A 1 497 ? 1.633 5.049 -15.008 1.00 97.69 497 THR A C 1
ATOM 3766 O O . THR A 1 497 ? 0.992 5.749 -14.236 1.00 97.69 497 THR A O 1
ATOM 3769 N N . GLY A 1 498 ? 1.166 3.904 -15.501 1.00 97.62 498 GLY A N 1
ATOM 3770 C CA . GLY A 1 498 ? -0.009 3.201 -14.987 1.00 97.62 498 GLY A CA 1
ATOM 3771 C C . GLY A 1 498 ? 0.329 1.743 -14.685 1.00 97.62 498 GLY A C 1
ATOM 3772 O O . GLY A 1 498 ? 0.960 1.080 -15.506 1.00 97.62 498 GLY A O 1
ATOM 3773 N N . ILE A 1 499 ? -0.076 1.266 -13.516 1.00 97.38 499 ILE A N 1
ATOM 3774 C CA . ILE A 1 499 ? 0.133 -0.077 -12.974 1.00 97.38 499 ILE A CA 1
ATOM 3775 C C . ILE A 1 499 ? -1.239 -0.628 -12.595 1.00 97.38 499 ILE A C 1
ATOM 3777 O O . ILE A 1 499 ? -2.040 0.071 -11.978 1.00 97.38 499 ILE A O 1
ATOM 3781 N N . TYR A 1 500 ? -1.490 -1.882 -12.941 1.00 98.25 500 TYR A N 1
ATOM 3782 C CA . TYR A 1 500 ? -2.629 -2.647 -12.447 1.00 98.25 500 TYR A CA 1
ATOM 3783 C C . TYR A 1 500 ? -2.123 -4.000 -11.950 1.00 98.25 500 TYR A C 1
ATOM 3785 O O . TYR A 1 500 ? -1.220 -4.578 -12.555 1.00 98.25 500 TYR A O 1
ATOM 3793 N N . TRP A 1 501 ? -2.675 -4.484 -10.845 1.00 98.12 501 TRP A N 1
ATOM 3794 C CA . TRP A 1 501 ? -2.281 -5.710 -10.168 1.00 98.12 501 TRP A CA 1
ATOM 3795 C C . TRP A 1 501 ? -3.539 -6.474 -9.761 1.00 98.12 501 TRP A C 1
ATOM 3797 O O . TRP A 1 501 ? -4.317 -6.005 -8.936 1.00 98.12 501 TRP A O 1
ATOM 3807 N N . SER A 1 502 ? -3.743 -7.647 -10.363 1.00 97.94 502 SER A N 1
ATOM 3808 C CA . SER A 1 502 ? -4.917 -8.473 -10.082 1.00 97.94 502 SER A CA 1
ATOM 3809 C C . SER A 1 502 ? -4.760 -9.319 -8.821 1.00 97.94 502 SER A C 1
ATOM 3811 O O . SER A 1 502 ? -3.660 -9.818 -8.552 1.00 97.94 502 SER A O 1
ATOM 3813 N N . ASN A 1 503 ? -5.880 -9.627 -8.168 1.00 96.69 503 ASN A N 1
ATOM 3814 C CA . ASN A 1 503 ? -5.959 -10.557 -7.038 1.00 96.69 503 ASN A CA 1
ATOM 3815 C C . ASN A 1 503 ? -4.983 -10.184 -5.907 1.00 96.69 503 ASN A C 1
ATOM 3817 O O . ASN A 1 503 ? -3.992 -10.879 -5.662 1.00 96.69 503 ASN A O 1
ATOM 3821 N N . VAL A 1 504 ? -5.257 -9.082 -5.221 1.00 97.62 504 VAL A N 1
ATOM 3822 C CA . VAL A 1 504 ? -4.603 -8.678 -3.974 1.00 97.62 504 VAL A CA 1
ATOM 3823 C C . VAL A 1 504 ? -5.582 -8.790 -2.806 1.00 97.62 504 VAL A C 1
ATOM 3825 O O . VAL A 1 504 ? -6.790 -8.650 -2.983 1.00 97.62 504 VAL A O 1
ATOM 3828 N N . VAL A 1 505 ? -5.068 -9.034 -1.606 1.00 97.94 505 VAL A N 1
ATOM 3829 C CA . VAL A 1 505 ? -5.828 -8.920 -0.353 1.00 97.94 505 VAL A CA 1
ATOM 3830 C C . VAL A 1 505 ? -5.576 -7.552 0.264 1.00 97.94 505 VAL A C 1
ATOM 3832 O O . VAL A 1 505 ? -4.438 -7.085 0.256 1.00 97.94 505 VAL A O 1
ATOM 3835 N N . ARG A 1 506 ? -6.616 -6.903 0.788 1.00 97.06 506 ARG A N 1
ATOM 3836 C CA . ARG A 1 506 ? -6.514 -5.580 1.425 1.00 97.06 506 ARG A CA 1
ATOM 3837 C C . ARG A 1 506 ? -7.231 -5.596 2.777 1.00 97.06 506 ARG A C 1
ATOM 3839 O O . ARG A 1 506 ? -8.186 -6.360 2.922 1.00 97.06 506 ARG A O 1
ATOM 3846 N N . PRO A 1 507 ? -6.827 -4.780 3.768 1.00 96.31 507 PRO A N 1
ATOM 3847 C CA . PRO A 1 507 ? -7.379 -4.864 5.119 1.00 96.31 507 PRO A CA 1
ATOM 3848 C C . PRO A 1 507 ? -8.880 -4.569 5.164 1.00 96.31 507 PRO A C 1
ATOM 3850 O O . PRO A 1 507 ? -9.601 -5.229 5.904 1.00 96.31 507 PRO A O 1
ATOM 3853 N N . GLY A 1 508 ? -9.359 -3.630 4.340 1.00 93.94 508 GLY A N 1
ATOM 3854 C CA . GLY A 1 508 ? -10.770 -3.233 4.288 1.00 93.94 508 GLY A CA 1
ATOM 3855 C C . GLY A 1 508 ? -11.746 -4.386 4.043 1.00 93.94 508 GLY A C 1
ATOM 3856 O O . GLY A 1 508 ? -12.784 -4.444 4.695 1.00 93.94 508 GLY A O 1
ATOM 3857 N N . GLU A 1 509 ? -11.365 -5.353 3.203 1.00 94.56 509 GLU A N 1
ATOM 3858 C CA . GLU A 1 509 ? -12.178 -6.541 2.885 1.00 94.56 509 GLU A CA 1
ATOM 3859 C C . GLU A 1 509 ? -12.136 -7.612 3.992 1.00 94.56 509 GLU A C 1
ATOM 3861 O O . GLU A 1 509 ? -12.902 -8.576 3.991 1.00 94.56 509 GLU A O 1
ATOM 3866 N N . HIS A 1 510 ? -11.226 -7.460 4.956 1.00 96.19 510 HIS A N 1
ATOM 3867 C CA . HIS A 1 510 ? -10.988 -8.422 6.030 1.00 96.19 510 HIS A CA 1
ATOM 3868 C C . HIS A 1 510 ? -11.393 -7.919 7.415 1.00 96.19 510 HIS A C 1
ATOM 3870 O O . HIS A 1 510 ? -11.312 -8.694 8.371 1.00 96.19 510 HIS A O 1
ATOM 3876 N N . ILE A 1 511 ? -11.862 -6.672 7.534 1.00 96.81 511 ILE A N 1
ATOM 3877 C CA . ILE A 1 511 ? -12.472 -6.170 8.766 1.00 96.81 511 ILE A CA 1
ATOM 3878 C C . ILE A 1 511 ? -13.936 -6.629 8.801 1.00 96.81 511 ILE A C 1
ATOM 3880 O O . ILE A 1 511 ? -14.759 -6.153 8.015 1.00 96.81 511 ILE A O 1
ATOM 3884 N N . PRO A 1 512 ? -14.300 -7.545 9.710 1.00 95.38 512 PRO A N 1
ATOM 3885 C CA . PRO A 1 5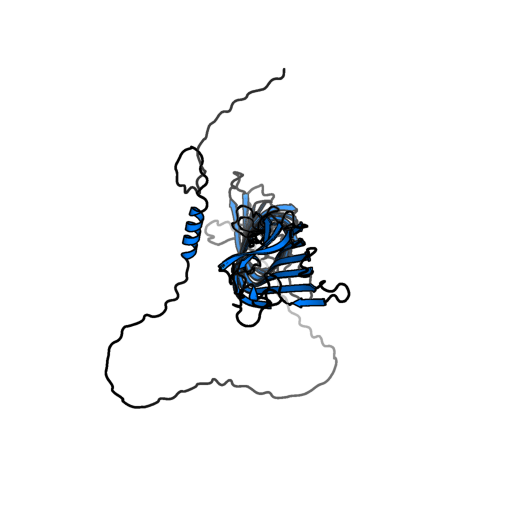12 ? -15.656 -8.049 9.783 1.00 95.38 512 PRO A CA 1
ATOM 3886 C C . PRO A 1 512 ? -16.590 -7.017 10.409 1.00 95.38 512 PRO A C 1
ATOM 3888 O O . PRO A 1 512 ? -16.237 -6.339 11.366 1.00 95.38 512 PRO A O 1
ATOM 3891 N N . THR A 1 513 ? -17.827 -6.965 9.925 1.00 92.94 513 THR A N 1
ATOM 3892 C CA . THR A 1 513 ? -18.899 -6.185 10.561 1.00 92.94 513 THR A CA 1
ATOM 3893 C C . THR A 1 513 ? -19.867 -7.060 11.348 1.00 92.94 513 THR A C 1
ATOM 3895 O O . THR A 1 513 ? -20.570 -6.555 12.209 1.00 92.94 513 THR A O 1
ATOM 3898 N N . MET A 1 514 ? -19.918 -8.370 11.087 1.00 94.88 514 MET A N 1
ATOM 3899 C CA . MET A 1 514 ? -20.848 -9.299 11.735 1.00 94.88 514 MET A CA 1
ATOM 3900 C C . MET A 1 514 ? -20.187 -10.030 12.903 1.00 94.88 514 MET A C 1
ATOM 3902 O O . MET A 1 514 ? -19.338 -10.897 12.687 1.00 94.88 514 MET A O 1
ATOM 3906 N N . ILE A 1 515 ? -20.634 -9.732 14.120 1.00 94.81 515 ILE A N 1
ATOM 3907 C CA . ILE A 1 515 ? -20.050 -10.244 15.364 1.00 94.81 515 ILE A CA 1
ATOM 3908 C C . ILE A 1 515 ? -21.100 -11.046 16.145 1.00 94.81 515 ILE A C 1
ATOM 3910 O O . ILE A 1 515 ? -22.267 -10.649 16.238 1.00 94.81 515 ILE A O 1
ATOM 3914 N N . ASP A 1 516 ? -20.723 -12.202 16.694 1.00 93.12 516 ASP A N 1
ATOM 3915 C CA . ASP A 1 516 ? -21.492 -12.854 17.765 1.00 93.12 516 ASP A CA 1
ATOM 3916 C C . ASP A 1 516 ? -20.992 -12.336 19.115 1.00 93.12 516 ASP A C 1
ATOM 3918 O O . ASP A 1 516 ? -19.860 -12.601 19.514 1.00 93.12 516 ASP A O 1
ATOM 3922 N N . THR A 1 517 ? -21.847 -11.619 19.845 1.00 91.94 517 THR A N 1
ATOM 3923 C CA . THR A 1 517 ? -21.495 -11.034 21.145 1.00 91.94 517 THR A CA 1
ATOM 3924 C C . THR A 1 517 ? -21.133 -12.077 22.203 1.00 91.94 517 THR A C 1
ATOM 3926 O O . THR A 1 517 ? -20.469 -11.736 23.173 1.00 91.94 517 THR A O 1
ATOM 3929 N N . ASN A 1 518 ? -21.508 -13.351 22.032 1.00 92.12 518 ASN A N 1
ATOM 3930 C CA . ASN A 1 518 ? -21.060 -14.427 22.926 1.00 92.12 518 ASN A CA 1
ATOM 3931 C C . ASN A 1 518 ? -19.558 -14.731 22.796 1.00 92.12 518 ASN A C 1
ATOM 3933 O O . ASN A 1 518 ? -19.012 -15.445 23.637 1.00 92.12 518 ASN A O 1
ATOM 3937 N N . GLN A 1 519 ? -18.902 -14.244 21.740 1.00 90.38 519 GLN A N 1
ATOM 3938 C CA . GLN A 1 519 ? -17.460 -14.383 21.538 1.00 90.38 519 GLN A CA 1
ATOM 3939 C C . GLN A 1 519 ? -16.646 -13.203 22.061 1.00 90.38 519 GLN A C 1
ATOM 3941 O O . GLN A 1 519 ? -15.422 -13.316 22.133 1.00 90.38 519 GLN A O 1
ATOM 3946 N N . LEU A 1 520 ? -17.302 -12.100 22.428 1.00 92.12 520 LEU A N 1
ATOM 3947 C CA . LEU A 1 520 ? -16.616 -10.966 23.030 1.00 92.12 520 LEU A CA 1
ATOM 3948 C C . LEU A 1 520 ? -16.039 -11.373 24.392 1.00 92.12 520 LEU A C 1
ATOM 3950 O O . LEU A 1 520 ? -16.690 -12.121 25.127 1.00 92.12 520 LEU A O 1
ATOM 3954 N N . PRO A 1 521 ? -14.830 -10.914 24.745 1.00 90.94 521 PRO A N 1
ATOM 3955 C CA . PRO A 1 521 ? -14.238 -11.198 26.045 1.00 90.94 521 PRO A CA 1
ATOM 3956 C C . PRO A 1 521 ? -15.077 -10.689 27.232 1.00 90.94 521 PRO A C 1
ATOM 3958 O O . PRO A 1 521 ? -15.494 -9.531 27.221 1.00 90.94 521 PRO A O 1
ATOM 3961 N N . PRO A 1 522 ? -15.270 -11.497 28.294 1.00 89.88 522 PRO A N 1
ATOM 3962 C CA . PRO A 1 522 ? -14.992 -12.933 28.391 1.00 89.88 522 PRO A CA 1
ATOM 3963 C C . PRO A 1 522 ? -16.016 -13.770 27.604 1.00 89.88 522 PRO A C 1
ATOM 3965 O O . PRO A 1 522 ? -17.221 -13.682 27.843 1.00 89.88 522 PRO A O 1
ATOM 3968 N N . ALA A 1 523 ? -15.536 -14.642 26.711 1.00 86.50 523 ALA A N 1
ATOM 3969 C CA . ALA A 1 523 ? -16.414 -15.424 25.841 1.00 86.50 523 ALA A CA 1
ATOM 3970 C C . ALA A 1 523 ? -17.290 -16.426 26.623 1.00 86.50 523 ALA A C 1
ATOM 3972 O O . ALA A 1 523 ? -16.822 -17.145 27.512 1.00 86.50 523 ALA A O 1
ATOM 3973 N N . ILE A 1 524 ? -18.563 -16.537 26.237 1.00 85.56 524 ILE A N 1
ATOM 3974 C CA . ILE A 1 524 ? -19.536 -17.448 26.850 1.00 85.56 524 ILE A CA 1
ATOM 3975 C C . ILE A 1 524 ? -19.471 -18.813 26.154 1.00 85.56 524 ILE A C 1
ATOM 3977 O O . ILE A 1 524 ? -19.797 -18.965 24.977 1.00 85.56 524 ILE A O 1
ATOM 3981 N N . THR A 1 525 ? -19.087 -19.855 26.895 1.00 75.75 525 THR A N 1
ATOM 3982 C CA . THR A 1 525 ? -18.985 -21.221 26.361 1.00 75.75 525 THR A CA 1
ATOM 3983 C C . THR A 1 525 ? -20.356 -21.864 26.128 1.00 75.75 525 THR A C 1
ATOM 3985 O O . THR A 1 525 ? -21.189 -21.872 27.035 1.00 75.75 525 THR A O 1
ATOM 3988 N N . GLY A 1 526 ? -20.551 -22.527 24.981 1.00 66.69 526 GLY A N 1
ATOM 3989 C CA . GLY A 1 526 ? -21.603 -23.542 24.813 1.00 66.69 526 GLY A CA 1
ATOM 3990 C C . GLY A 1 526 ? -22.697 -23.269 23.778 1.00 66.69 526 GLY A C 1
ATOM 3991 O O . GLY A 1 526 ? -23.528 -24.156 23.596 1.00 66.69 526 GLY A O 1
ATOM 3992 N N . ASN A 1 527 ? -22.717 -22.113 23.098 1.00 60.25 527 ASN A N 1
ATOM 3993 C CA . ASN A 1 527 ? -23.641 -21.871 21.975 1.00 60.25 527 ASN A CA 1
ATOM 3994 C C . ASN A 1 527 ? -23.277 -20.654 21.089 1.00 60.25 527 ASN A C 1
ATOM 3996 O O . ASN A 1 527 ? -24.180 -19.996 20.576 1.00 60.25 527 ASN A O 1
ATOM 4000 N N . SER A 1 528 ? -21.990 -20.320 20.941 1.00 69.06 528 SER A N 1
ATOM 4001 C CA . SER A 1 528 ? -21.564 -19.230 20.054 1.00 69.06 528 SER A CA 1
ATOM 4002 C C . SER A 1 528 ? -21.530 -19.693 18.593 1.00 69.06 528 SER A C 1
ATOM 4004 O O . SER A 1 528 ? -20.940 -20.727 18.266 1.00 69.06 528 SER A O 1
ATOM 4006 N N . ASP A 1 529 ? -22.177 -18.936 17.707 1.00 80.94 529 ASP A N 1
ATOM 4007 C CA . ASP A 1 529 ? -21.898 -18.997 16.274 1.00 80.94 529 ASP A CA 1
ATOM 4008 C C . ASP A 1 529 ? -20.490 -18.402 16.099 1.00 80.94 529 ASP A C 1
ATOM 4010 O O . ASP A 1 529 ? -20.276 -17.274 16.547 1.00 80.94 529 ASP A O 1
ATOM 4014 N N . PRO A 1 530 ? -19.507 -19.121 15.519 1.00 85.19 530 PRO A N 1
ATOM 4015 C CA . PRO A 1 530 ? -18.117 -18.671 15.394 1.00 85.19 530 PRO A CA 1
ATOM 4016 C C . PRO A 1 530 ? -17.944 -17.514 14.383 1.00 85.19 530 PRO A C 1
ATOM 4018 O O . PRO A 1 530 ? -17.064 -17.563 13.528 1.00 85.19 530 PRO A O 1
ATOM 4021 N N . ARG A 1 531 ? -18.789 -16.479 14.436 1.00 88.88 531 ARG A N 1
ATOM 4022 C CA . ARG A 1 531 ? -18.694 -15.257 13.639 1.00 88.88 531 ARG A CA 1
ATOM 4023 C C . ARG A 1 531 ? -17.945 -14.146 14.370 1.00 88.88 531 ARG A C 1
ATOM 4025 O O . ARG A 1 531 ? -18.303 -13.828 15.503 1.00 88.88 531 ARG A O 1
ATOM 4032 N N . PRO A 1 532 ? -16.978 -13.510 13.702 1.00 92.69 532 PRO A N 1
ATOM 4033 C CA . PRO A 1 532 ? -16.660 -13.638 12.281 1.00 92.69 532 PRO A CA 1
ATOM 4034 C C . PRO A 1 532 ? -15.775 -14.854 11.976 1.00 92.69 532 PRO A C 1
ATOM 4036 O O . PRO A 1 532 ? -14.884 -15.190 12.751 1.00 92.69 532 PRO A O 1
ATOM 4039 N N . GLN A 1 533 ? -16.003 -15.500 10.829 1.00 91.75 533 GLN A N 1
ATOM 4040 C CA . GLN A 1 533 ? -15.087 -16.509 10.287 1.00 91.75 533 GLN A CA 1
ATOM 4041 C C . GLN A 1 533 ? -14.180 -15.861 9.250 1.00 91.75 533 GLN A C 1
ATOM 4043 O O . GLN A 1 533 ? -14.641 -15.064 8.435 1.00 91.75 533 GLN A O 1
ATOM 4048 N N . PHE A 1 534 ? -12.904 -16.236 9.256 1.00 95.31 534 PHE A N 1
ATOM 4049 C CA . PHE A 1 534 ? -11.985 -15.800 8.217 1.00 95.31 534 PHE A CA 1
ATOM 4050 C C . PHE A 1 534 ? -12.324 -16.454 6.868 1.00 95.31 534 PHE A C 1
ATOM 4052 O O . PHE A 1 534 ? -12.487 -17.673 6.776 1.00 95.31 534 PHE A O 1
ATOM 4059 N N . ALA A 1 535 ? -12.363 -15.640 5.818 1.00 94.81 535 ALA A N 1
ATOM 4060 C CA . ALA A 1 535 ? -12.380 -16.074 4.430 1.00 94.81 535 ALA A CA 1
ATOM 4061 C C . ALA A 1 535 ? -11.521 -15.113 3.603 1.00 94.81 535 ALA A C 1
ATOM 4063 O O . ALA A 1 535 ? -11.486 -13.913 3.875 1.00 94.81 535 ALA A O 1
ATOM 4064 N N . PHE A 1 536 ? -10.830 -15.646 2.595 1.00 96.56 536 PHE A N 1
ATOM 4065 C CA . PHE A 1 536 ? -10.122 -14.805 1.641 1.00 96.56 536 PHE A CA 1
ATOM 4066 C C . PHE A 1 536 ? -11.121 -14.070 0.749 1.00 96.56 536 PHE A C 1
ATOM 4068 O O . PHE A 1 536 ? -12.004 -14.697 0.162 1.00 96.56 536 PHE A O 1
ATOM 4075 N N . ASP A 1 537 ? -10.923 -12.764 0.630 1.00 95.69 537 ASP A N 1
ATOM 4076 C CA . ASP A 1 537 ? -11.600 -11.885 -0.303 1.00 95.69 537 ASP A CA 1
ATOM 4077 C C . ASP A 1 537 ? -10.509 -11.093 -1.020 1.00 95.69 537 ASP A C 1
ATOM 4079 O O . ASP A 1 537 ? -9.606 -10.535 -0.392 1.00 95.69 537 ASP A O 1
ATOM 4083 N N . THR A 1 538 ? -10.517 -11.166 -2.343 1.00 95.81 538 THR A N 1
ATOM 4084 C CA . THR A 1 538 ? -9.454 -10.621 -3.182 1.00 95.81 538 THR A CA 1
ATOM 4085 C C . THR A 1 538 ? -10.037 -9.569 -4.095 1.00 95.81 538 THR A C 1
ATOM 4087 O O . THR A 1 538 ? -11.017 -9.825 -4.796 1.00 95.81 538 THR A O 1
ATOM 4090 N N . THR A 1 539 ? -9.368 -8.430 -4.159 1.00 95.62 539 THR A N 1
ATOM 4091 C CA . THR A 1 539 ? -9.708 -7.315 -5.035 1.00 95.62 539 THR A CA 1
ATOM 4092 C C . THR A 1 539 ? -8.564 -7.036 -6.009 1.00 95.62 539 THR A C 1
ATOM 4094 O O . THR A 1 539 ? -7.525 -7.695 -5.981 1.00 95.62 539 THR A O 1
ATOM 4097 N N . ASP A 1 540 ? -8.749 -6.074 -6.900 1.00 95.94 540 ASP A N 1
ATOM 4098 C CA . ASP A 1 540 ? -7.695 -5.593 -7.784 1.00 95.94 540 ASP A CA 1
ATOM 4099 C C . ASP A 1 540 ? -7.112 -4.290 -7.241 1.00 95.94 540 ASP A C 1
ATOM 4101 O O . ASP A 1 540 ? -7.809 -3.506 -6.608 1.00 95.94 540 ASP A O 1
ATOM 4105 N N . TYR A 1 541 ? -5.843 -4.029 -7.539 1.00 96.25 541 TYR A N 1
ATOM 4106 C CA . TYR A 1 541 ? -5.168 -2.788 -7.181 1.00 96.25 541 TYR A CA 1
ATOM 4107 C C . TYR A 1 541 ? -4.663 -2.076 -8.427 1.00 96.25 541 TYR A C 1
ATOM 4109 O O . TYR A 1 541 ? -4.194 -2.695 -9.385 1.00 96.25 541 TYR A O 1
ATOM 4117 N N . TRP A 1 542 ? -4.712 -0.751 -8.420 1.00 95.94 542 TRP A N 1
ATOM 4118 C CA . TRP A 1 542 ? -4.145 0.063 -9.483 1.00 95.94 542 TRP A CA 1
ATOM 4119 C C . TRP A 1 542 ? -3.422 1.272 -8.907 1.00 95.94 542 TRP A C 1
ATOM 4121 O O . TRP A 1 542 ? -3.762 1.786 -7.846 1.00 95.94 542 TRP A O 1
ATOM 4131 N N . ALA A 1 543 ? -2.402 1.727 -9.626 1.00 96.31 543 ALA A N 1
ATOM 4132 C CA . ALA A 1 543 ? -1.684 2.952 -9.316 1.00 96.31 543 ALA A CA 1
ATOM 4133 C C . ALA A 1 543 ? -1.252 3.627 -10.612 1.00 96.31 543 ALA A C 1
ATOM 4135 O O . ALA A 1 543 ? -0.694 2.985 -11.500 1.00 96.31 543 ALA A O 1
ATOM 4136 N N . HIS A 1 544 ? -1.475 4.927 -10.747 1.00 96.94 544 HIS A N 1
ATOM 4137 C CA . HIS A 1 544 ? -1.021 5.678 -11.907 1.00 96.94 544 HIS A CA 1
ATOM 4138 C C . HIS A 1 544 ? -0.587 7.083 -11.532 1.00 96.94 544 HIS A C 1
ATOM 4140 O O . HIS A 1 544 ? -1.027 7.638 -10.537 1.00 96.94 544 HIS A O 1
ATOM 4146 N N . GLY A 1 545 ? 0.231 7.721 -12.353 1.00 97.25 545 GLY A N 1
ATOM 4147 C CA . GLY A 1 545 ? 0.687 9.056 -12.019 1.00 97.25 545 GLY A CA 1
ATOM 4148 C C . GLY A 1 545 ? 1.758 9.596 -12.924 1.00 97.25 545 GLY A C 1
ATOM 4149 O O . GLY A 1 545 ? 2.102 9.006 -13.948 1.00 97.25 545 GLY A O 1
ATOM 4150 N N . LEU A 1 546 ? 2.256 10.759 -12.530 1.00 97.81 546 LEU A N 1
ATOM 4151 C CA . LEU A 1 546 ? 3.277 11.491 -13.253 1.00 97.81 546 LEU A CA 1
ATOM 4152 C C . LEU A 1 546 ? 4.656 11.143 -12.708 1.00 97.81 546 LEU A C 1
ATOM 4154 O O . LEU A 1 546 ? 4.846 10.929 -11.511 1.00 97.81 546 LEU A O 1
ATOM 4158 N N . THR A 1 547 ? 5.632 11.122 -13.604 1.00 97.44 547 THR A N 1
ATOM 4159 C CA . THR A 1 547 ? 7.034 10.902 -13.265 1.00 97.44 547 THR A CA 1
ATOM 4160 C C . THR A 1 547 ? 7.886 12.018 -13.841 1.00 97.44 547 THR A C 1
ATOM 4162 O O . THR A 1 547 ? 7.584 12.573 -14.899 1.00 97.44 547 THR A O 1
ATOM 4165 N N . TYR A 1 548 ? 8.956 12.377 -13.148 1.00 97.56 548 TYR A N 1
ATOM 4166 C CA . TYR A 1 548 ? 9.924 13.359 -13.626 1.00 97.56 548 TYR A CA 1
ATOM 4167 C C . TYR A 1 548 ? 11.313 12.969 -13.150 1.00 97.56 548 TYR A C 1
ATOM 4169 O O . TYR A 1 548 ? 11.481 12.517 -12.023 1.00 97.56 548 TYR A O 1
ATOM 4177 N N . GLY A 1 549 ? 12.327 13.124 -13.989 1.00 97.50 549 GLY A N 1
ATOM 4178 C CA . GLY A 1 549 ? 13.631 12.571 -13.653 1.00 97.50 549 GLY A CA 1
ATOM 4179 C C . GLY A 1 549 ? 14.761 12.994 -14.564 1.00 97.50 549 GLY A C 1
ATOM 4180 O O . GLY A 1 549 ? 14.574 13.719 -15.544 1.00 97.50 549 GLY A O 1
ATOM 4181 N N . LEU A 1 550 ? 15.946 12.492 -14.242 1.00 97.88 550 LEU A N 1
ATOM 4182 C CA . LEU A 1 550 ? 17.159 12.662 -15.026 1.00 97.88 550 LEU A CA 1
ATOM 4183 C C . LEU A 1 550 ? 17.728 11.291 -15.371 1.00 97.88 550 LEU A C 1
ATOM 4185 O O . LEU A 1 550 ? 17.849 10.427 -14.506 1.00 97.88 550 LEU A O 1
ATOM 4189 N N . GLU A 1 551 ? 18.131 11.129 -16.624 1.00 96.19 551 GLU A N 1
ATOM 4190 C CA . GLU A 1 551 ? 18.845 9.958 -17.111 1.00 96.19 551 GLU A CA 1
ATOM 4191 C C . GLU A 1 551 ? 20.254 10.371 -17.535 1.00 96.19 551 GLU A C 1
ATOM 4193 O O . GLU A 1 551 ? 20.431 11.284 -18.346 1.00 96.19 551 GLU A O 1
ATOM 4198 N N . TYR A 1 552 ? 21.250 9.687 -16.982 1.00 93.69 552 TYR A N 1
ATOM 4199 C CA . TYR A 1 552 ? 22.653 9.833 -17.327 1.00 93.69 552 TYR A CA 1
ATOM 4200 C C . TYR A 1 552 ? 23.142 8.598 -18.083 1.00 93.69 552 TYR A C 1
ATOM 4202 O O . TYR A 1 552 ? 22.869 7.465 -17.681 1.00 93.69 552 TYR A O 1
ATOM 4210 N N . ARG A 1 553 ? 23.881 8.826 -19.168 1.00 88.94 553 ARG A N 1
ATOM 4211 C CA . ARG A 1 553 ? 24.496 7.795 -20.009 1.00 88.94 553 ARG A CA 1
ATOM 4212 C C . ARG A 1 553 ? 25.998 8.023 -20.082 1.00 88.94 553 ARG A C 1
ATOM 4214 O O . ARG A 1 553 ? 26.440 9.174 -20.102 1.00 88.94 553 ARG A O 1
ATOM 4221 N N . TRP A 1 554 ? 26.774 6.950 -20.140 1.00 84.25 554 TRP A N 1
ATOM 4222 C CA . TRP A 1 554 ? 28.222 7.018 -20.330 1.00 84.25 554 TRP A CA 1
ATOM 4223 C C . TRP A 1 554 ? 28.699 5.999 -21.346 1.00 84.25 554 TRP A C 1
ATOM 4225 O O . TRP A 1 554 ? 27.989 4.977 -21.509 1.00 84.25 554 TRP A O 1
#

Sequence (554 aa):
MTTVPNFQIPRPLTAVLLTALTLSPLGAQTASSQRGDEADQREHVQAARAGWTPTRTPGAATHAAQRSSRTAAVQPKNSRHAQAVRPSQRSTRGSDAAAKQPTEVRQAGHYIPTPPPMDGEIIYETAIVDGSCDAMGPACGCDGIGCDSMGACQPGCGCSLCGELPSGRAWRPALTLSLPQDGWVSFEGLGMWSDGMELPALVTQSPSGTDQADAGVLNRSNTTTLFGGPGRALFDDSRTGWRLRFGFWLDRCHTWGVGADYLELDRESESFSATSTGDPILARPFFNTLTGREDAELVALNNGADIQLTGTVAVSAYSELTGGSVYLRRMTCCDEGCRQWLFCGCAGHYCTRSEFRVGYRFMQLDEGVGISEDLSNNGTFNIGDFDIMDQFDTENQFNGIDLAWNHRITRGYWTCESLVRLAIGNTRQTVRIAGQTVIVDRNDPNNQTTETYDAGLLALASNSGTHQQDEFSVLPEVNLTLGYQLTDHLKATFGYTGIYWSNVVRPGEHIPTMIDTNQLPPAITGNSDPRPQFAFDTTDYWAHGLTYGLEYRW

Solvent-accessible surface area (backbone atoms only — not comparable to full-atom values): 32427 Å² total; per-residue (Å²): 140,84,86,83,86,86,83,82,87,82,86,87,80,87,82,88,87,90,84,84,90,84,86,81,87,86,84,81,85,93,79,82,90,84,92,75,71,76,63,65,57,49,57,55,52,53,60,59,64,70,72,79,71,87,86,77,86,77,84,79,89,79,84,92,80,86,87,82,93,80,90,81,81,89,87,88,84,81,89,82,88,86,82,88,82,83,87,85,86,82,91,82,91,81,89,88,87,83,85,84,88,89,89,81,90,82,92,78,90,84,88,82,88,82,86,85,90,85,87,89,82,94,82,90,83,80,91,83,89,81,87,88,81,95,70,87,81,82,80,90,71,86,88,64,97,81,75,98,62,98,69,84,89,67,93,84,51,99,56,83,63,54,84,53,81,86,53,98,62,52,59,69,91,53,105,56,96,67,77,78,79,36,37,41,42,32,47,28,44,35,45,29,32,37,65,42,50,52,34,62,50,56,32,21,30,17,60,60,84,56,56,77,94,57,38,13,13,68,97,37,97,63,37,45,72,76,36,54,22,90,96,47,53,45,69,55,57,78,41,49,31,40,34,44,36,39,38,36,43,54,36,51,69,54,45,36,31,44,38,38,37,41,38,40,41,55,73,46,73,50,76,48,75,52,72,28,67,7,70,51,22,32,14,34,38,36,31,30,61,80,80,73,42,68,30,44,49,76,40,7,37,41,70,91,77,47,48,29,25,31,16,36,45,36,41,39,35,40,43,34,45,39,35,36,36,42,32,45,37,35,59,74,49,70,53,72,51,71,45,66,46,100,90,42,94,55,70,39,61,38,25,37,42,31,30,43,33,46,33,42,36,40,36,38,41,42,33,34,39,38,37,42,35,46,28,39,46,74,26,81,64,60,84,26,30,40,42,35,31,28,35,33,36,17,39,28,40,36,47,26,48,25,42,31,43,39,39,39,42,25,44,82,56,38,34,41,36,40,36,45,35,42,28,46,36,40,23,40,34,38,41,38,29,45,20,30,30,37,41,38,41,58,79,41,89,90,63,66,46,77,49,79,39,75,20,16,87,66,17,27,72,55,43,38,44,81,48,77,52,77,41,78,28,46,38,44,36,42,37,43,35,46,31,41,54,76,48,98,42,36,29,43,37,40,33,41,41,40,39,41,37,42,64,38,56,52,36,43,75,66,62,59,53,50,35,27,71,44,60,36,79,82,57,52,86,89,80,58,65,66,40,41,62,72,71,93,56,69,45,72,44,42,37,36,33,43,35,41,32,44,36,42,47,84

Nearest PDB structures (foldseek):
  2qom-assembly1_A  TM=2.639E-01  e=7.211E-02  Escherichia coli O157:H7
  8the-assembly1_A  TM=1.837E-01  e=2.120E-01  Pseudomonas aeruginosa
  6z8i-assembly1_B  TM=1.198E-01  e=2.328E-01  Bacteroides thetaiotaomicron VPI-5482
  6zm1-assembly1_B  TM=1.428E-01  e=5.415E-01  Bacteroides thetaiotaomicron VPI-5482
  2iah-assembly1_A  TM=1.165E-01  e=5.415E-01  Pseudomonas aeruginosa

Secondary structure (DSSP, 8-state):
--PPPP---------S---S----------------THHHHHHHHHHHHTT-----PPPPP----------------------PPPPP------------------------PPPPP--------------------------SS---------TT-SS--TTPPPPSS-----SS-PPPSSEEEEEEEEEEEE--EE----EEEE-TT--TTTTT-TT-TT-EEEES-TT-EES-SPEEEEEEEEEEESSTT--EEEEEEEEEEPPEEEEEEEEESSSSEEEEEEEETTTTEEEEEEEEEE-SSS-EEEEEEEEEEEEEEEEEEEEEEEEEEEEEEEEEETTEEEEEEEEEEEEEEEEEEEEEEEEEEEEEEEEEE-SSS---EEEEEEEEEEEEEEEEEEEEEEEEEEETTEEEEEEEEEEEEEEEEEEEEEEEEEEEE-SSTTS-EEEEES--SSS-TTT-EEEEEEEEEEEEEEEEEEEEESSSSEEEEEEEEEEEEEEE--GGGGS--EE-GGGSSSPPTT----PSPP----EEEEEEEEEEEEEEE-

pLDDT: mean 74.09, std 27.67, range [23.39, 98.69]

Foldseek 3Di:
DDDDDDDDDDDDDDDDDDDDDDDDDDDDDDDDDDDDDPVVVVVVVVVVVVPDDDDDDDDDDDDDDDDDDDDDDDDDDDDDDDDDDDDDDDDDDDDDDDDDDDDDDDDDDDDDDDDDDDDDDDDDDDDDDDDDDPDDDDDPDPPDPDDPDPADPDPDAPFGPLLADFDPDAQDPDVDPDPFPWKKKWKKKFWKFKDFAAAAQFKKWFAAPPDQFQGCFPPDPRIDRPDGHPDDGHRRHIWIWMKMKMWHARTRNSQKIKIKMKIWTDKDKDKDKDWDQAGTWMWTWFQAPVVRGIGTHTQAHDNPPFWGKTKMKMKMKIKIKIKMKIKMKGWDDKDWDWDADPVGRGTFIKIKTKMKIKTKMKMKMKIKMKMWMWMAIPGNDGPFTKIKIKIKIKMKIWIFMKIKMWMWMHTRQKIKIKMKMKTKTKIKIKIAIWIKMWGWGCPDVVDIDIDIDGHGQQRFPQAHDIDIDIDIKMKIKIKIKMWGHPDSFKIKIKIKMKIKMFWYFHRNVFRHRYDHPCRHPVHPPDDTDSPPHDDDDTGMMMMMGMMIIMMGID

Radius of gyration: 38.77 Å; Cα contacts (8 Å, |Δi|>4): 1179; chains: 1; bounding box: 106×123×122 Å

InterPro domains:
  IPR011446 Putative beta barrel porin-7 [PF07585] (184-554)

Mean predicted aligned error: 16.89 Å

Organism: NCBI:txid2795974